Protein 1FLT (pdb70)

Foldseek 3Di:
DDDDPVRVVVVQAKWWDWDWAFPCVVVVPPPQWCKVVRTDTATEIGGDPPDVQKDKHADDKDKDWDWMWTHGVVDDIDIDIDMDMHGDTIDIDGD/DPDDDPVRVPVVAAWWWDWDWAFVCVVVVPPVQWCKVVRTDTATAIGGDPPDVQKDKHADDKDKDWDWIWTDHPPDHIDTDIDMDMHGDGIDIGGDDD/DAFFPDDADPDAAEAEDDAQAKGFPFRAGDDPPWDKWKAFPPGGTDDAPPPQWDQDNHGGIMGGRDHPVPAHKMKMWTADPNRIDIHIYGYDYDD/DDFFPDDADPDAAEFEDDAQAKGFPFRATDDPPWDKWKAFPDDDTDDDDCPQWDQDNHGGIMGGRDHPSPQAKMKMWTADPNDIDIHIYGYDYD

Structure (mmCIF, N/CA/C/O backbone):
data_1FLT
#
_entry.id   1FLT
#
_cell.length_a   81.440
_cell.length_b   71.130
_cell.length_c   77.860
_cell.angle_alpha   90.00
_cell.angle_beta   105.28
_cell.angle_gamma   90.00
#
_symmetry.space_group_name_H-M   'C 1 2 1'
#
loop_
_entity.id
_entity.type
_entity.pdbx_description
1 polymer 'VASCULAR ENDOTHELIAL GROWTH FACTOR'
2 polymer 'FMS-LIKE TYROSINE KINASE 1'
3 water water
#
loop_
_atom_site.group_PDB
_atom_site.id
_atom_site.type_symbol
_atom_site.label_atom_id
_atom_site.label_alt_id
_atom_site.label_comp_id
_atom_site.label_asym_id
_atom_site.label_entity_id
_atom_site.label_seq_id
_atom_site.pdbx_PDB_ins_code
_atom_site.Cartn_x
_atom_site.Cartn_y
_atom_site.Cartn_z
_atom_site.occupancy
_atom_site.B_iso_or_equiv
_atom_site.auth_seq_id
_atom_site.auth_comp_id
_atom_site.auth_asym_id
_atom_site.auth_atom_id
_atom_site.pdbx_PDB_model_num
ATOM 1 N N . GLU A 1 2 ? -6.461 -23.167 23.036 1.00 39.25 13 GLU V N 1
ATOM 2 C CA . GLU A 1 2 ? -7.378 -22.562 24.037 1.00 36.85 13 GLU V CA 1
ATOM 3 C C . GLU A 1 2 ? -8.138 -21.373 23.434 1.00 35.98 13 GLU V C 1
ATOM 4 O O . GLU A 1 2 ? -7.530 -20.450 22.890 1.00 37.72 13 GLU V O 1
ATOM 10 N N . VAL A 1 3 ? -9.465 -21.411 23.521 1.00 31.23 14 VAL V N 1
ATOM 11 C CA . VAL A 1 3 ? -10.301 -20.342 22.991 1.00 28.23 14 VAL V CA 1
ATOM 12 C C . VAL A 1 3 ? -10.321 -19.219 24.022 1.00 27.93 14 VAL V C 1
ATOM 13 O O . VAL A 1 3 ? -10.490 -19.499 25.203 1.00 28.07 14 VAL V O 1
ATOM 17 N N . VAL A 1 4 ? -10.162 -17.969 23.599 1.00 23.48 15 VAL V N 1
ATOM 18 C CA . VAL A 1 4 ? -10.217 -16.839 24.533 1.00 20.20 15 VAL V CA 1
ATOM 19 C C . VAL A 1 4 ? -11.686 -16.601 24.931 1.00 23.59 15 VAL V C 1
ATOM 20 O O . VAL A 1 4 ? -12.577 -16.434 24.062 1.00 21.68 15 VAL V O 1
ATOM 24 N N . LYS A 1 5 ? -11.957 -16.584 26.237 1.00 21.21 16 LYS V N 1
ATOM 25 C CA . LYS A 1 5 ? -13.324 -16.406 26.721 1.00 21.98 16 LYS V CA 1
ATOM 26 C C . LYS A 1 5 ? -13.866 -14.996 26.453 1.00 20.97 16 LYS V C 1
ATOM 27 O O . LYS A 1 5 ? -13.110 -14.023 26.447 1.00 18.49 16 LYS V O 1
ATOM 33 N N . PHE A 1 6 ? -15.171 -14.877 26.263 1.00 16.83 17 PHE V N 1
ATOM 34 C CA . PHE A 1 6 ? -15.766 -13.588 25.966 1.00 19.34 17 PHE V CA 1
ATOM 35 C C . PHE A 1 6 ? -15.335 -12.427 26.853 1.00 19.03 17 PHE V C 1
ATOM 36 O O . PHE A 1 6 ? -14.935 -11.378 26.363 1.00 17.02 17 PHE V O 1
ATOM 44 N N . MET A 1 7 ? -15.427 -12.612 28.170 1.00 20.51 18 MET V N 1
ATOM 45 C CA . MET A 1 7 ? -15.070 -11.553 29.100 1.00 19.57 18 MET V CA 1
ATOM 46 C C . MET A 1 7 ? -13.641 -11.068 28.942 1.00 17.54 18 MET V C 1
ATOM 47 O O . MET A 1 7 ? -13.403 -9.861 29.069 1.00 18.06 18 MET V O 1
ATOM 52 N N . ASP A 1 8 ? -12.704 -11.982 28.649 1.00 19.73 19 ASP V N 1
ATOM 53 C CA . ASP A 1 8 ? -11.282 -11.630 28.425 1.00 19.98 19 ASP V CA 1
ATOM 54 C C . ASP A 1 8 ? -11.071 -10.851 27.130 1.00 17.84 19 ASP V C 1
ATOM 55 O O . ASP A 1 8 ? -10.353 -9.849 27.111 1.00 18.61 19 ASP V O 1
ATOM 60 N N . VAL A 1 9 ? -11.721 -11.280 26.050 1.00 15.39 20 VAL V N 1
ATOM 61 C CA . VAL A 1 9 ? -11.636 -10.556 24.773 1.00 15.59 20 VAL V CA 1
ATOM 62 C C . VAL A 1 9 ? -12.212 -9.145 25.006 1.00 15.95 20 VAL V C 1
ATOM 63 O O . VAL A 1 9 ? -11.611 -8.146 24.617 1.00 15.11 20 VAL V O 1
ATOM 67 N N . TYR A 1 10 ? -13.394 -9.041 25.625 1.00 15.82 21 TYR V N 1
ATOM 68 C CA . TYR A 1 10 ? -14.001 -7.736 25.894 1.00 16.35 21 TYR V CA 1
ATOM 69 C C . TYR A 1 10 ? -13.108 -6.803 26.755 1.00 17.15 21 TYR V C 1
ATOM 70 O O . TYR A 1 10 ? -12.889 -5.627 26.412 1.00 17.55 21 TYR V O 1
ATOM 79 N N . GLN A 1 11 ? -12.586 -7.302 27.866 1.00 21.25 22 GLN V N 1
ATOM 80 C CA . GLN A 1 11 ? -11.732 -6.466 28.717 1.00 21.83 22 GLN V CA 1
ATOM 81 C C . GLN A 1 11 ? -10.407 -6.046 28.031 1.00 21.26 22 GLN V C 1
ATOM 82 O O . GLN A 1 11 ? -10.036 -4.861 28.062 1.00 21.66 22 GLN V O 1
ATOM 88 N N . ARG A 1 12 ? -9.733 -6.973 27.352 1.00 19.65 23 ARG V N 1
ATOM 89 C CA . ARG A 1 12 ? -8.476 -6.630 26.665 1.00 18.18 23 ARG V CA 1
ATOM 90 C C . ARG A 1 12 ? -8.641 -5.698 25.435 1.00 18.60 23 ARG V C 1
ATOM 91 O O . ARG A 1 12 ? -7.705 -4.988 25.071 1.00 17.54 23 ARG V O 1
ATOM 99 N N . SER A 1 13 ? -9.820 -5.651 24.807 1.00 17.48 24 SER V N 1
ATOM 100 C CA . SER A 1 13 ? -9.963 -4.807 23.638 1.00 16.14 24 SER V CA 1
ATOM 101 C C . SER A 1 13 ? -10.540 -3.418 23.889 1.00 17.00 24 SER V C 1
ATOM 102 O O . SER A 1 13 ? -10.344 -2.511 23.059 1.00 15.84 24 SER V O 1
ATOM 105 N N . TYR A 1 14 ? -11.234 -3.237 25.021 1.00 16.27 25 TYR V N 1
ATOM 106 C CA . TYR A 1 14 ? -11.864 -1.957 25.345 1.00 15.57 25 TYR V CA 1
ATOM 107 C C . TYR A 1 14 ? -10.867 -0.802 25.420 1.00 17.47 25 TYR V C 1
ATOM 108 O O . TYR A 1 14 ? -9.798 -0.941 26.008 1.00 18.54 25 TYR V O 1
ATOM 117 N N . CYS A 1 15 ? -11.242 0.322 24.812 1.00 18.76 26 CYS V N 1
ATOM 118 C CA . CYS A 1 15 ? -10.508 1.609 24.781 1.00 19.28 26 CYS V CA 1
ATOM 119 C C . CYS A 1 15 ? -9.537 1.797 25.947 1.00 20.07 26 CYS V C 1
ATOM 120 O O . CYS A 1 15 ? -9.959 1.769 27.105 1.00 21.15 26 CYS V O 1
ATOM 123 N N . HIS A 1 16 ? -8.241 1.973 25.660 1.00 15.69 27 HIS V N 1
ATOM 124 C CA . HIS A 1 16 ? -7.216 2.142 26.701 1.00 18.39 27 HIS V CA 1
ATOM 125 C C . HIS A 1 16 ? -5.861 2.522 26.102 1.00 18.67 27 HIS V C 1
ATOM 126 O O . HIS A 1 16 ? -5.661 2.389 24.901 1.00 18.98 27 HIS V O 1
ATOM 133 N N . PRO A 1 17 ? -4.942 3.059 26.926 1.00 18.40 28 PRO V N 1
ATOM 134 C CA . PRO A 1 17 ? -3.625 3.411 26.382 1.00 21.42 28 PRO V CA 1
ATOM 135 C C . PRO A 1 17 ? -2.799 2.155 26.048 1.00 17.80 28 PRO V C 1
ATOM 136 O O . PRO A 1 17 ? -2.574 1.300 26.913 1.00 17.60 28 PRO V O 1
ATOM 140 N N . ILE A 1 18 ? -2.378 2.034 24.785 1.00 17.13 29 ILE V N 1
ATOM 141 C CA . ILE A 1 18 ? -1.567 0.882 24.372 1.00 17.66 29 ILE V CA 1
ATOM 142 C C . ILE A 1 18 ? -0.317 1.328 23.573 1.00 16.33 29 ILE V C 1
ATOM 143 O O . ILE A 1 18 ? -0.346 2.357 22.898 1.00 17.06 29 ILE V O 1
ATOM 148 N N . GLU A 1 19 ? 0.765 0.541 23.657 1.00 16.71 30 GLU V N 1
ATOM 149 C CA . GLU A 1 19 ? 2.002 0.844 22.927 1.00 18.33 30 GLU V CA 1
ATOM 150 C C . GLU A 1 19 ? 1.709 0.774 21.441 1.00 17.12 30 GLU V C 1
ATOM 151 O O . GLU A 1 19 ? 1.211 -0.242 20.934 1.00 18.34 30 GLU V O 1
ATOM 157 N N . THR A 1 20 ? 1.978 1.885 20.758 1.00 16.42 31 THR V N 1
ATOM 158 C CA . THR A 1 20 ? 1.722 2.062 19.332 1.00 16.04 31 THR V CA 1
ATOM 159 C C . THR A 1 20 ? 2.998 2.530 18.652 1.00 18.40 31 THR V C 1
ATOM 160 O O . THR A 1 20 ? 3.704 3.348 19.194 1.00 20.25 31 THR V O 1
ATOM 164 N N . LEU A 1 21 ? 3.320 1.983 17.493 1.00 21.87 32 LEU V N 1
ATOM 165 C CA . LEU A 1 21 ? 4.534 2.359 16.772 1.00 21.64 32 LEU V CA 1
ATOM 166 C C . LEU A 1 21 ? 4.131 3.464 15.802 1.00 26.90 32 LEU V C 1
ATOM 167 O O . LEU A 1 21 ? 3.442 3.235 14.795 1.00 29.41 32 LEU V O 1
ATOM 172 N N . VAL A 1 22 ? 4.532 4.692 16.146 1.00 29.03 33 VAL V N 1
ATOM 173 C CA . VAL A 1 22 ? 4.187 5.917 15.413 1.00 26.45 33 VAL V CA 1
ATOM 174 C C . VAL A 1 22 ? 5.319 6.400 14.494 1.00 24.55 33 VAL V C 1
ATOM 175 O O . VAL A 1 22 ? 6.459 6.515 14.940 1.00 23.03 33 VAL V O 1
ATOM 179 N N . ASP A 1 23 ? 5.000 6.686 13.229 1.00 27.04 34 ASP V N 1
ATOM 180 C CA . ASP A 1 23 ? 6.020 7.141 12.272 1.00 28.71 34 ASP V CA 1
ATOM 181 C C . ASP A 1 23 ? 6.416 8.569 12.557 1.00 25.48 34 ASP V C 1
ATOM 182 O O . ASP A 1 23 ? 5.542 9.435 12.736 1.00 24.33 34 ASP V O 1
ATOM 187 N N . ILE A 1 24 ? 7.719 8.822 12.572 1.00 23.60 35 ILE V N 1
ATOM 188 C CA . ILE A 1 24 ? 8.190 10.155 12.891 1.00 25.58 35 ILE V CA 1
ATOM 189 C C . ILE A 1 24 ? 7.704 11.199 11.919 1.00 31.22 35 ILE V C 1
ATOM 190 O O . ILE A 1 24 ? 7.428 12.318 12.338 1.00 33.35 35 ILE V O 1
ATOM 195 N N . PHE A 1 25 ? 7.555 10.851 10.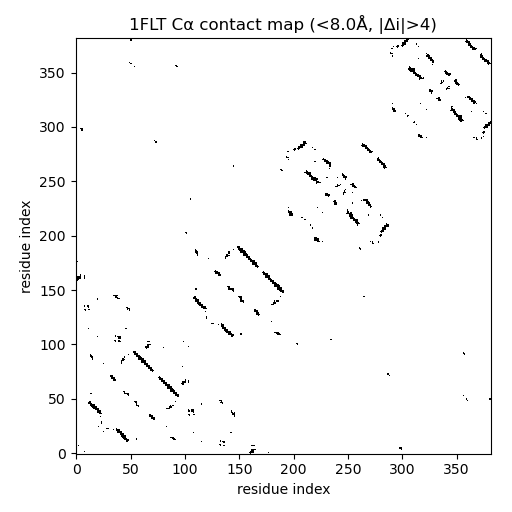642 1.00 33.36 36 PHE V N 1
ATOM 196 C CA . PHE A 1 25 ? 7.065 11.828 9.681 1.00 38.26 36 PHE V CA 1
ATOM 197 C C . PHE A 1 25 ? 5.655 12.308 10.000 1.00 39.05 36 PHE V C 1
ATOM 198 O O . PHE A 1 25 ? 5.347 13.472 9.782 1.00 42.04 36 PHE V O 1
ATOM 206 N N . GLN A 1 26 ? 4.799 11.434 10.516 1.00 37.14 37 GLN V N 1
ATOM 207 C CA . GLN A 1 26 ? 3.446 11.818 10.854 1.00 34.63 37 GLN V CA 1
ATOM 208 C C . GLN A 1 26 ? 3.437 12.827 11.988 1.00 32.71 37 GLN V C 1
ATOM 209 O O . GLN A 1 26 ? 2.592 13.716 12.058 1.00 37.25 37 GLN V O 1
ATOM 215 N N . GLU A 1 27 ? 4.397 12.725 12.878 1.00 32.32 38 GLU V N 1
ATOM 216 C CA . GLU A 1 27 ? 4.432 13.631 14.008 1.00 34.05 38 GLU V CA 1
ATOM 217 C C . GLU A 1 27 ? 5.156 14.958 13.716 1.00 38.46 38 GLU V C 1
ATOM 218 O O . GLU A 1 27 ? 4.861 15.998 14.314 1.00 38.66 38 GLU V O 1
ATOM 224 N N . TYR A 1 28 ? 6.110 14.923 12.791 1.00 36.96 39 TYR V N 1
ATOM 225 C CA . TYR A 1 28 ? 6.880 16.108 12.426 1.00 36.72 39 TYR V CA 1
ATOM 226 C C . TYR A 1 28 ? 6.832 16.198 10.906 1.00 35.52 39 TYR V C 1
ATOM 227 O O . TYR A 1 28 ? 7.813 15.942 10.227 1.00 32.49 39 TYR V O 1
ATOM 236 N N . PRO A 1 29 ? 5.661 16.557 10.357 1.00 36.79 40 PRO V N 1
ATOM 237 C CA . PRO A 1 29 ? 5.521 16.653 8.905 1.00 38.34 40 PRO V CA 1
ATOM 238 C C . PRO A 1 29 ? 6.386 17.698 8.227 1.00 39.28 40 PRO V C 1
ATOM 239 O O . PRO A 1 29 ? 6.511 17.666 7.008 1.00 41.59 40 PRO V O 1
ATOM 243 N N . ASP A 1 30 ? 7.004 18.599 8.980 1.00 39.84 41 ASP V N 1
ATOM 244 C CA . ASP A 1 30 ? 7.843 19.591 8.327 1.00 42.97 41 ASP V CA 1
ATOM 245 C C . ASP A 1 30 ? 9.323 19.262 8.386 1.00 39.40 41 ASP V C 1
ATOM 246 O O . ASP A 1 30 ? 10.134 20.052 7.912 1.00 40.22 41 ASP V O 1
ATOM 251 N N . GLU A 1 31 ? 9.699 18.130 8.976 1.00 32.89 42 GLU V N 1
ATOM 252 C CA . GLU A 1 31 ? 11.110 17.783 8.988 1.00 32.14 42 GLU V CA 1
ATOM 253 C C . GLU A 1 31 ? 11.242 16.857 7.763 1.00 30.80 42 GLU V C 1
ATOM 254 O O . GLU A 1 31 ? 11.130 15.640 7.840 1.00 30.92 42 GLU V O 1
ATOM 260 N N . ILE A 1 32 ? 11.441 17.486 6.611 1.00 31.26 43 ILE V N 1
ATOM 261 C CA . ILE A 1 32 ? 11.564 16.820 5.310 1.00 32.91 43 ILE V CA 1
ATOM 262 C C . ILE A 1 32 ? 12.981 16.844 4.740 1.00 32.87 43 ILE V C 1
ATOM 263 O O . ILE A 1 32 ? 13.195 16.330 3.649 1.00 33.89 43 ILE V O 1
ATOM 268 N N . GLU A 1 33 ? 13.941 17.433 5.452 1.00 31.09 44 GLU V N 1
ATOM 269 C CA . GLU A 1 33 ? 15.308 17.526 4.946 1.00 31.11 44 GLU V CA 1
ATOM 270 C C . GLU A 1 33 ? 16.205 16.361 5.331 1.00 32.38 44 GLU V C 1
ATOM 271 O O . GLU A 1 33 ? 17.306 16.240 4.803 1.00 32.31 44 GLU V O 1
ATOM 277 N N . TYR A 1 34 ? 15.750 15.520 6.265 1.00 28.78 45 TYR V N 1
ATOM 278 C CA . TYR A 1 34 ? 16.545 14.394 6.735 1.00 28.10 45 TYR V CA 1
ATOM 279 C C . TYR A 1 34 ? 15.751 13.106 6.709 1.00 27.54 45 TYR V C 1
ATOM 280 O O . TYR A 1 34 ? 14.523 13.124 6.658 1.00 26.89 45 TYR V O 1
ATOM 289 N N . ILE A 1 35 ? 16.483 12.010 6.782 1.00 28.26 46 ILE V N 1
ATOM 290 C CA . ILE A 1 35 ? 15.915 10.677 6.852 1.00 31.50 46 ILE V CA 1
ATOM 291 C C . ILE A 1 35 ? 16.168 10.322 8.324 1.00 30.03 46 ILE V C 1
ATOM 292 O O . ILE A 1 35 ? 17.285 10.537 8.814 1.00 27.67 46 ILE V O 1
ATOM 297 N N . PHE A 1 36 ? 15.145 9.829 9.024 1.00 26.65 47 PHE V N 1
ATOM 298 C CA . PHE A 1 36 ? 15.319 9.458 10.428 1.00 24.15 47 PHE V CA 1
ATOM 299 C C . PHE A 1 36 ? 15.487 7.973 10.647 1.00 24.08 47 PHE V C 1
ATOM 300 O O . PHE A 1 36 ? 14.846 7.159 9.972 1.00 24.75 47 PHE V O 1
ATOM 308 N N . LYS A 1 37 ? 16.352 7.616 11.598 1.00 20.31 48 LYS V N 1
ATOM 309 C CA . LYS A 1 37 ? 16.610 6.243 11.968 1.00 19.08 48 LYS V CA 1
ATOM 310 C C . LYS A 1 37 ? 16.623 6.121 13.486 1.00 23.12 48 LYS V C 1
ATOM 311 O O . LYS A 1 37 ? 17.449 6.746 14.150 1.00 22.10 48 LYS V O 1
ATOM 317 N N . PRO A 1 38 ? 15.663 5.378 14.094 1.00 21.57 49 PRO V N 1
ATOM 318 C CA . PRO A 1 38 ? 14.564 4.679 13.407 1.00 21.36 49 PRO V CA 1
ATOM 319 C C . PRO A 1 38 ? 13.567 5.686 12.846 1.00 18.95 49 PRO V C 1
ATOM 320 O O . PRO A 1 38 ? 13.602 6.885 13.168 1.00 18.93 49 PRO V O 1
ATOM 324 N N . SER A 1 39 ? 12.713 5.222 11.929 1.00 19.61 50 SER V N 1
ATOM 325 C CA . SER A 1 39 ? 11.737 6.074 11.290 1.00 20.56 50 SER V CA 1
ATOM 326 C C . SER A 1 39 ? 10.406 6.106 12.039 1.00 21.13 50 SER V C 1
ATOM 327 O O . SER A 1 39 ? 9.498 6.826 11.638 1.00 20.77 50 SER V O 1
ATOM 330 N N . CYS A 1 40 ? 10.312 5.342 13.123 1.00 22.81 51 CYS V N 1
ATOM 331 C CA . CYS A 1 40 ? 9.093 5.288 13.932 1.00 20.12 51 CYS V CA 1
ATOM 332 C C . CYS A 1 40 ? 9.521 5.073 15.393 1.00 18.06 51 CYS V C 1
ATOM 333 O O . CYS A 1 40 ? 10.648 4.648 15.643 1.00 18.18 51 CYS V O 1
ATOM 336 N N . VAL A 1 41 ? 8.648 5.359 16.362 1.00 16.97 52 VAL V N 1
ATOM 337 C CA . VAL A 1 41 ? 8.999 5.228 17.777 1.00 16.88 52 VAL V CA 1
ATOM 338 C C . VAL A 1 41 ? 7.857 4.594 18.564 1.00 17.01 52 VAL V C 1
ATOM 339 O O . VAL A 1 41 ? 6.711 4.715 18.155 1.00 18.22 52 VAL V O 1
ATOM 343 N N . PRO A 1 42 ? 8.173 3.885 19.648 1.00 18.94 53 PRO V N 1
ATOM 344 C CA . PRO A 1 42 ? 7.123 3.256 20.490 1.00 19.12 53 PRO V CA 1
ATOM 345 C C . PRO A 1 42 ? 6.494 4.276 21.479 1.00 17.23 53 PRO V C 1
ATOM 346 O O . PRO A 1 42 ? 7.194 4.794 22.343 1.00 18.14 53 PRO V O 1
ATOM 350 N N . LEU A 1 43 ? 5.201 4.556 21.362 1.00 16.75 54 LEU V N 1
ATOM 351 C CA . LEU A 1 43 ? 4.529 5.515 22.256 1.00 16.12 54 LEU V CA 1
ATOM 352 C C . LEU A 1 43 ? 3.193 4.987 22.786 1.00 15.47 54 LEU V C 1
ATOM 353 O O . LEU A 1 43 ? 2.487 4.251 22.096 1.00 16.25 54 LEU V O 1
ATOM 358 N N . MET A 1 44 ? 2.847 5.365 24.004 1.00 15.98 55 MET V N 1
ATOM 359 C CA . MET A 1 44 ? 1.558 4.984 24.574 1.00 17.19 55 MET V CA 1
ATOM 360 C C . MET A 1 44 ? 0.495 5.881 23.933 1.00 18.67 55 MET V C 1
ATOM 361 O O . MET A 1 44 ? 0.581 7.117 24.010 1.00 18.80 55 MET V O 1
ATOM 366 N N . ARG A 1 45 ? -0.494 5.286 23.268 1.00 17.20 56 ARG V N 1
ATOM 367 C CA . ARG A 1 45 ? -1.569 6.066 22.618 1.00 21.77 56 ARG V CA 1
ATOM 368 C C . ARG A 1 45 ? -2.924 5.371 22.823 1.00 22.40 56 ARG V C 1
ATOM 369 O O . ARG A 1 45 ? -2.978 4.131 22.966 1.00 23.40 56 ARG V O 1
ATOM 377 N N . CYS A 1 46 ? -4.010 6.138 22.809 1.00 18.45 57 CYS V N 1
ATOM 378 C CA . CYS A 1 46 ? -5.314 5.516 23.004 1.00 19.81 57 CYS V CA 1
ATOM 379 C C . CYS A 1 46 ? -5.571 4.567 21.862 1.00 18.50 57 CYS V C 1
ATOM 380 O O . CYS A 1 46 ? -5.216 4.857 20.730 1.00 21.04 57 CYS V O 1
ATOM 383 N N . GLY A 1 47 ? -6.184 3.425 22.171 1.00 20.11 58 GLY V N 1
ATOM 384 C CA . GLY A 1 47 ? -6.498 2.441 21.148 1.00 20.29 58 GLY V CA 1
ATOM 385 C C . GLY A 1 47 ? -7.559 1.467 21.647 1.00 20.36 58 GLY V C 1
ATOM 386 O O . GLY A 1 47 ? -7.800 1.383 22.849 1.00 19.59 58 GLY V O 1
ATOM 387 N N . GLY A 1 48 ? -8.160 0.698 20.749 1.00 21.32 59 GLY V N 1
ATOM 388 C CA . GLY A 1 48 ? -9.199 -0.221 21.197 1.00 20.02 59 GLY V CA 1
ATOM 389 C C . GLY A 1 48 ? -10.572 0.236 20.708 1.00 21.66 59 GLY V C 1
ATOM 390 O O . GLY A 1 48 ? -10.703 1.163 19.881 1.00 19.64 59 GLY V O 1
ATOM 391 N N . CYS A 1 49 ? -11.623 -0.409 21.228 1.00 19.18 60 CYS V N 1
ATOM 392 C CA . CYS A 1 49 ? -12.966 -0.115 20.754 1.00 20.85 60 CYS V CA 1
ATOM 393 C C . CYS A 1 49 ? -13.925 0.330 21.844 1.00 19.94 60 CYS V C 1
ATOM 394 O O . CYS A 1 49 ? -13.736 0.021 23.022 1.00 20.67 60 CYS V O 1
ATOM 397 N N . CYS A 1 50 ? -14.933 1.086 21.423 1.00 19.40 61 CYS V N 1
ATOM 398 C CA . CYS A 1 50 ? -15.974 1.601 22.314 1.00 21.79 61 CYS V CA 1
ATOM 399 C C . CYS A 1 50 ? -17.298 0.842 22.153 1.00 22.41 61 CYS V C 1
ATOM 400 O O . CYS A 1 50 ? -18.255 1.055 22.915 1.00 23.61 61 CYS V O 1
ATOM 403 N N . ASN A 1 51 ? -17.341 -0.044 21.165 1.00 22.74 62 ASN V N 1
ATOM 404 C CA . ASN A 1 51 ? -18.508 -0.886 20.869 1.00 26.84 62 ASN V CA 1
ATOM 405 C C . ASN A 1 51 ? -19.838 -0.118 20.737 1.00 27.79 62 ASN V C 1
ATOM 406 O O . ASN A 1 51 ? -20.882 -0.559 21.223 1.00 24.02 62 ASN V O 1
ATOM 411 N N . ASP A 1 52 ? -19.770 1.029 20.071 1.00 28.86 63 ASP V N 1
ATOM 412 C CA . ASP A 1 52 ? -20.887 1.921 19.764 1.00 30.93 63 ASP V CA 1
ATOM 413 C C . ASP A 1 52 ? -20.378 2.879 18.694 1.00 31.43 63 ASP V C 1
ATOM 414 O O . ASP A 1 52 ? -19.445 3.652 18.949 1.00 29.18 63 ASP V O 1
ATOM 419 N N . GLU A 1 53 ? -20.985 2.844 17.506 1.00 34.90 64 GLU V N 1
ATOM 420 C CA . GLU A 1 53 ? -20.541 3.698 16.403 1.00 38.97 64 GLU V CA 1
ATOM 421 C C . GLU A 1 53 ? -20.615 5.204 16.655 1.00 39.22 64 GLU V C 1
ATOM 422 O O . GLU A 1 53 ? -19.939 5.979 15.961 1.00 41.33 64 GLU V O 1
ATOM 428 N N . GLY A 1 54 ? -21.408 5.628 17.640 1.00 35.37 65 GLY V N 1
ATOM 429 C CA . GLY A 1 54 ? -21.501 7.041 17.961 1.0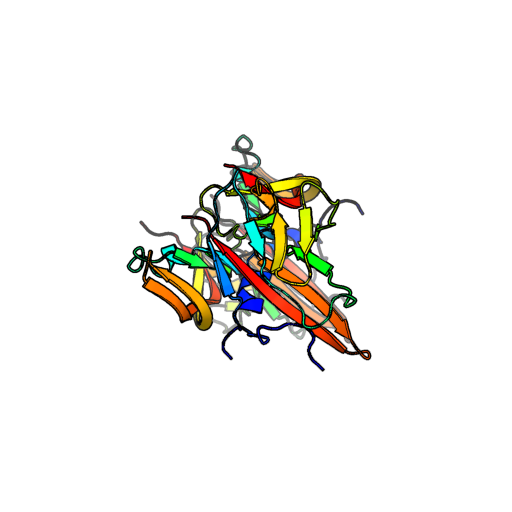0 32.97 65 GLY V CA 1
ATOM 430 C C . GLY A 1 54 ? -20.398 7.509 18.902 1.00 32.72 65 GLY V C 1
ATOM 431 O O . GLY A 1 54 ? -20.199 8.711 19.088 1.00 34.09 65 GLY V O 1
ATOM 432 N N . LEU A 1 55 ? -19.652 6.575 19.498 1.00 33.64 66 LEU V N 1
ATOM 433 C CA . LEU A 1 55 ? -18.555 6.937 20.426 1.00 31.47 66 LEU V CA 1
ATOM 434 C C . LEU A 1 55 ? -17.183 6.718 19.797 1.00 30.71 66 LEU V C 1
ATOM 435 O O . LEU A 1 55 ? -17.042 5.968 18.808 1.00 30.46 66 LEU V O 1
ATOM 440 N N . GLU A 1 56 ? -16.183 7.352 20.400 1.00 29.54 67 GLU V N 1
ATOM 441 C CA . GLU A 1 56 ? -14.809 7.214 19.932 1.00 29.72 67 GLU V CA 1
ATOM 442 C C . GLU A 1 56 ? -13.833 7.264 21.105 1.00 28.65 67 GLU V C 1
ATOM 443 O O . GLU A 1 56 ? -14.075 7.952 22.104 1.00 26.01 67 GLU V O 1
ATOM 449 N N . CYS A 1 57 ? -12.731 6.525 20.975 1.00 27.04 68 CYS V N 1
ATOM 450 C CA . CYS A 1 57 ? -11.700 6.421 22.021 1.00 25.80 68 CYS V CA 1
ATOM 451 C C . CYS A 1 57 ? -10.691 7.574 21.954 1.00 26.88 68 CYS V C 1
ATOM 452 O O . CYS A 1 57 ? -9.826 7.586 21.072 1.00 29.88 68 CYS V O 1
ATOM 455 N N . VAL A 1 58 ? -10.791 8.514 22.892 1.00 24.49 69 VAL V N 1
ATOM 456 C CA . VAL A 1 58 ? -9.927 9.698 22.929 1.00 24.97 69 VAL V CA 1
ATOM 457 C C . VAL A 1 58 ? -9.152 9.915 24.216 1.00 22.87 69 VAL V C 1
ATOM 458 O O . VAL A 1 58 ? -9.529 9.441 25.297 1.00 22.18 69 VAL V O 1
ATOM 462 N N . PRO A 1 59 ? -8.023 10.651 24.135 1.00 22.85 70 PRO V N 1
ATOM 463 C CA . PRO A 1 59 ? -7.214 10.926 25.333 1.00 23.87 70 PRO V CA 1
ATOM 464 C C . PRO A 1 59 ? -7.828 11.994 26.262 1.00 26.02 70 PRO V C 1
ATOM 465 O O . PRO A 1 59 ? -8.453 12.951 25.781 1.00 27.01 70 PRO V O 1
ATOM 469 N N . THR A 1 60 ? -7.636 11.832 27.566 1.00 25.47 71 THR V N 1
ATOM 470 C CA . THR A 1 60 ? -8.113 12.786 28.559 1.00 27.81 71 THR V 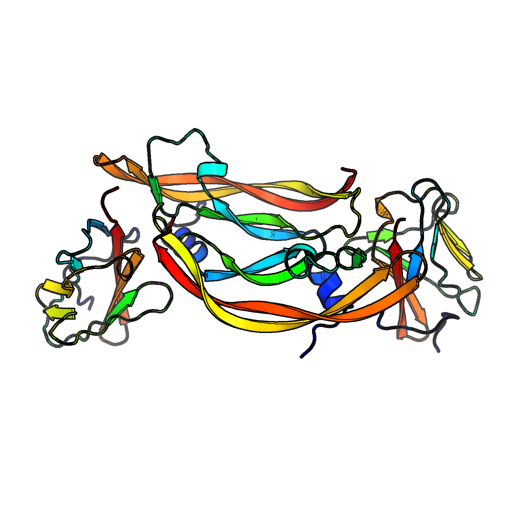CA 1
ATOM 471 C C . THR A 1 60 ? -6.962 13.342 29.419 1.00 28.47 71 THR V C 1
ATOM 472 O O . THR A 1 60 ? -7.143 14.242 30.238 1.00 32.15 71 THR V O 1
ATOM 476 N N . GLU A 1 61 ? -5.771 12.797 29.253 1.00 27.26 72 GLU V N 1
ATOM 477 C CA . GLU A 1 61 ? -4.575 13.252 29.943 1.00 28.56 72 GLU V CA 1
ATOM 478 C C . GLU A 1 61 ? -3.383 12.933 29.015 1.00 30.76 72 GLU V C 1
ATOM 479 O O . GLU A 1 61 ? -3.320 11.834 28.453 1.00 26.98 72 GLU V O 1
ATOM 485 N N . GLU A 1 62 ? -2.477 13.896 28.835 1.00 29.52 73 GLU V N 1
ATOM 486 C CA . GLU A 1 62 ? -1.305 13.717 27.969 1.00 27.80 73 GLU V CA 1
ATOM 487 C C . GLU A 1 62 ? 0.037 14.066 28.646 1.00 28.67 73 GLU V C 1
ATOM 488 O O . GLU A 1 62 ? 0.086 14.653 29.740 1.00 28.45 73 GLU V O 1
ATOM 494 N N . SER A 1 63 ? 1.143 13.670 28.018 1.00 24.56 74 SER V N 1
ATOM 495 C CA . SER A 1 63 ? 2.467 13.952 28.531 1.00 27.91 74 SER V CA 1
ATOM 496 C C . SER A 1 63 ? 3.507 13.821 27.388 1.00 27.84 74 SER V C 1
ATOM 497 O O . SER A 1 63 ? 3.127 13.523 26.248 1.00 27.88 74 SER V O 1
ATOM 500 N N . ASN A 1 64 ? 4.787 14.043 27.693 1.00 25.22 75 ASN V N 1
ATOM 501 C CA . ASN A 1 64 ? 5.834 13.975 26.673 1.00 22.57 75 ASN V CA 1
ATOM 502 C C . ASN A 1 64 ? 6.949 13.043 27.050 1.00 21.68 75 ASN V C 1
ATOM 503 O O . ASN A 1 64 ? 7.171 12.743 28.240 1.00 23.70 75 ASN V O 1
ATOM 508 N N . ILE A 1 65 ? 7.676 12.575 26.027 1.00 19.19 76 ILE V N 1
ATOM 509 C CA . ILE A 1 65 ? 8.815 11.687 26.221 1.00 16.71 76 ILE V CA 1
ATOM 510 C C . ILE A 1 65 ? 9.881 12.072 25.177 1.00 17.89 76 ILE V C 1
ATOM 511 O O . ILE A 1 65 ? 9.553 12.370 24.033 1.00 19.29 76 ILE V O 1
ATOM 516 N N . THR A 1 66 ? 11.143 12.071 25.586 1.00 20.92 77 THR V N 1
ATOM 517 C CA . THR A 1 66 ? 12.220 12.470 24.666 1.00 20.91 77 THR V CA 1
ATOM 518 C C . THR A 1 66 ? 13.060 11.278 24.314 1.00 21.17 77 THR V C 1
ATOM 519 O O . THR A 1 66 ? 13.483 10.490 25.192 1.00 19.45 77 THR V O 1
ATOM 523 N N . MET A 1 67 ? 13.331 11.149 23.012 1.00 21.06 78 MET V N 1
ATOM 524 C CA . MET A 1 67 ? 14.080 10.015 22.523 1.00 20.85 78 MET V CA 1
ATOM 525 C C . MET A 1 67 ? 15.228 10.387 21.601 1.00 19.66 78 MET V C 1
ATOM 526 O O . MET A 1 67 ? 15.109 11.362 20.876 1.00 22.11 78 MET V O 1
ATOM 531 N N . GLN A 1 68 ? 16.298 9.611 21.648 1.00 18.85 79 GLN V N 1
ATOM 532 C CA . GLN A 1 68 ? 17.467 9.825 20.782 1.00 20.85 79 GLN V CA 1
ATOM 533 C C . GLN A 1 68 ? 17.202 9.223 19.389 1.00 21.48 79 GLN V C 1
ATOM 534 O O . GLN A 1 68 ? 17.025 7.987 19.254 1.00 23.73 79 GLN V O 1
ATOM 540 N N . ILE A 1 69 ? 17.196 10.071 18.379 1.00 19.06 80 ILE V N 1
ATOM 541 C CA . ILE A 1 69 ? 16.956 9.637 17.004 1.00 23.90 80 ILE V CA 1
ATOM 542 C C . ILE A 1 69 ? 18.146 10.068 16.152 1.00 24.16 80 ILE V C 1
ATOM 543 O O . ILE A 1 69 ? 18.771 11.081 16.438 1.00 24.64 80 ILE V O 1
ATOM 548 N N . MET A 1 70 ? 18.453 9.306 15.115 1.00 23.63 81 MET V N 1
ATOM 549 C CA . MET A 1 70 ? 19.535 9.680 14.205 1.00 25.49 81 MET V CA 1
ATOM 550 C C . MET A 1 70 ? 18.916 10.318 12.939 1.00 26.34 81 MET V C 1
ATOM 551 O O . MET A 1 70 ? 17.934 9.823 12.357 1.00 25.53 81 MET V O 1
ATOM 556 N N . ARG A 1 71 ? 19.452 11.474 12.554 1.00 22.68 82 ARG V N 1
ATOM 557 C CA . ARG A 1 71 ? 18.998 12.210 11.389 1.00 26.03 82 ARG V CA 1
ATOM 558 C C . ARG A 1 71 ? 20.135 12.145 10.376 1.00 29.02 82 ARG V C 1
ATOM 559 O O . ARG A 1 71 ? 21.323 12.325 10.724 1.00 26.53 82 ARG V O 1
ATOM 567 N N . ILE A 1 72 ? 19.775 11.834 9.133 1.00 28.50 83 ILE V N 1
ATOM 568 C CA . ILE A 1 72 ? 20.769 11.731 8.080 1.00 33.90 83 ILE V CA 1
ATOM 569 C C . ILE A 1 72 ? 20.350 12.639 6.944 1.00 36.63 83 ILE V C 1
ATOM 570 O O . ILE A 1 72 ? 19.254 12.482 6.389 1.00 33.08 83 ILE V O 1
ATOM 575 N N . LYS A 1 73 ? 21.201 13.621 6.630 1.00 42.34 84 LYS V N 1
ATOM 576 C CA . LYS A 1 73 ? 20.878 14.545 5.555 1.00 48.29 84 LYS V CA 1
ATOM 577 C C . LYS A 1 73 ? 21.499 13.932 4.335 1.00 55.07 84 LYS V C 1
ATOM 578 O O . LYS A 1 73 ? 22.700 13.628 4.320 1.00 53.34 84 LYS V O 1
ATOM 584 N N . PRO A 1 74 ? 20.659 13.680 3.327 1.00 61.70 85 PRO V N 1
ATOM 585 C CA . PRO A 1 74 ? 21.011 13.091 2.041 1.00 63.34 85 PRO V CA 1
ATOM 586 C C . PRO A 1 74 ? 22.420 13.489 1.610 1.00 64.98 85 PRO V C 1
ATOM 587 O O . PRO A 1 74 ? 22.660 14.627 1.186 1.00 65.56 85 PRO V O 1
ATOM 591 N N . HIS A 1 75 ? 23.344 12.539 1.741 1.00 65.55 86 HIS V N 1
ATOM 592 C CA . HIS A 1 75 ? 24.756 12.677 1.370 1.00 67.37 86 HIS V CA 1
ATOM 593 C C . HIS A 1 75 ? 25.637 13.574 2.255 1.00 66.73 86 HIS V C 1
ATOM 594 O O . HIS A 1 75 ? 26.832 13.715 1.964 1.00 65.90 86 HIS V O 1
ATOM 601 N N . GLN A 1 76 ? 25.091 14.168 3.317 1.00 67.29 87 GLN V N 1
ATOM 602 C CA . GLN A 1 76 ? 25.897 15.045 4.178 1.00 64.97 87 GLN V CA 1
ATOM 603 C C . GLN A 1 76 ? 25.999 14.702 5.673 1.00 61.54 87 GLN V C 1
ATOM 604 O O . GLN A 1 76 ? 25.845 15.595 6.524 1.00 63.28 87 GLN V O 1
ATOM 610 N N . GLY A 1 77 ? 26.253 13.440 6.010 1.00 55.55 88 GLY V N 1
ATOM 611 C CA . GLY A 1 77 ? 26.427 13.073 7.409 1.00 50.17 88 GLY V CA 1
ATOM 612 C C . GLY A 1 77 ? 25.207 12.703 8.251 1.00 43.42 88 GLY V C 1
ATOM 613 O O . GLY A 1 77 ? 24.060 13.005 7.896 1.00 40.90 88 GLY V O 1
ATOM 614 N N . GLN A 1 78 ? 25.496 12.063 9.384 1.00 41.25 89 GLN V N 1
ATOM 615 C CA . GLN A 1 78 ? 24.519 11.585 10.360 1.00 40.25 89 GLN V CA 1
ATOM 616 C C . GLN A 1 78 ? 24.829 12.123 11.755 1.00 38.52 89 GLN V C 1
ATOM 617 O O . GLN A 1 78 ? 25.991 12.119 12.180 1.00 36.80 89 GLN V O 1
ATOM 623 N N . HIS A 1 79 ? 23.786 12.554 12.474 1.00 30.16 90 HIS V N 1
ATOM 624 C CA . HIS A 1 79 ? 23.948 13.080 13.822 1.00 26.80 90 HIS V CA 1
ATOM 625 C C . HIS A 1 79 ? 22.842 12.622 14.748 1.00 23.14 90 HIS V C 1
ATOM 626 O O . HIS A 1 79 ? 21.700 12.523 14.304 1.00 22.13 90 HIS V O 1
ATOM 633 N N . ILE A 1 80 ? 23.169 12.362 16.010 1.00 21.74 91 ILE V N 1
ATOM 634 C CA . ILE A 1 80 ? 22.144 12.008 17.005 1.00 20.39 91 ILE V CA 1
ATOM 635 C C . ILE A 1 80 ? 21.377 13.272 17.382 1.00 22.91 91 ILE V C 1
ATOM 636 O O . ILE A 1 80 ? 21.933 14.356 17.454 1.00 22.73 91 ILE V O 1
ATOM 641 N N . GLY A 1 81 ? 20.084 13.152 17.617 1.00 23.71 92 GLY V N 1
ATOM 642 C CA . GLY A 1 81 ? 19.284 14.289 18.014 1.00 25.28 92 GLY V CA 1
ATOM 643 C C . GLY A 1 81 ? 18.335 13.798 19.111 1.00 30.60 92 GLY V C 1
ATOM 644 O O . GLY A 1 81 ? 18.052 12.586 19.188 1.00 28.06 92 GLY V O 1
ATOM 645 N N . GLU A 1 82 ? 17.890 14.705 19.975 1.00 26.91 93 GLU V N 1
ATOM 646 C CA . GLU A 1 82 ? 16.996 14.286 21.058 1.00 30.60 93 GLU V CA 1
ATOM 647 C C . GLU A 1 82 ? 15.665 14.963 20.784 1.00 29.58 93 GLU V C 1
ATOM 648 O O . GLU A 1 82 ? 15.535 16.173 20.998 1.00 32.17 93 GLU V O 1
ATOM 654 N N . MET A 1 83 ? 14.693 14.178 20.294 1.00 27.52 94 MET V N 1
ATOM 655 C CA . MET A 1 83 ? 13.354 14.624 19.905 1.00 24.89 94 MET V CA 1
ATOM 656 C C . MET A 1 83 ? 12.240 14.240 20.913 1.00 26.54 94 MET V C 1
ATOM 657 O O . MET A 1 83 ? 12.235 13.156 21.521 1.00 25.12 94 MET V O 1
ATOM 662 N N . SER A 1 84 ? 11.302 15.154 21.049 1.00 24.42 95 SER V N 1
ATOM 663 C CA . SER A 1 84 ? 10.206 14.985 21.980 1.00 25.66 95 SER V CA 1
ATOM 664 C C . SER A 1 84 ? 8.949 14.463 21.290 1.00 23.92 95 SER V C 1
ATOM 665 O O . SER A 1 84 ? 8.641 14.827 20.147 1.00 25.40 95 SER V O 1
ATOM 668 N N . PHE A 1 85 ? 8.226 13.561 21.961 1.00 22.47 96 PHE V N 1
ATOM 669 C CA . PHE A 1 85 ? 6.996 13.010 21.396 1.00 21.67 96 PHE V CA 1
ATOM 670 C C . PHE A 1 85 ? 5.851 12.993 22.434 1.00 22.75 96 PHE V C 1
ATOM 671 O O . PHE A 1 85 ? 6.077 12.918 23.654 1.00 21.39 96 PHE V O 1
ATOM 679 N N . LEU A 1 86 ? 4.643 13.073 21.917 1.00 20.56 97 LEU V N 1
ATOM 680 C CA . LEU A 1 86 ? 3.443 13.046 22.741 1.00 24.42 97 LEU V CA 1
ATOM 681 C C . LEU A 1 86 ? 2.892 11.636 23.057 1.00 21.90 97 LEU V C 1
ATOM 682 O O . LEU A 1 86 ? 2.805 10.788 22.168 1.00 22.02 97 LEU V O 1
ATOM 687 N N . GLN A 1 87 ? 2.512 11.407 24.318 1.00 20.00 98 GLN V N 1
ATOM 688 C CA . GLN A 1 87 ? 1.901 10.132 24.744 1.00 17.91 98 GLN V CA 1
ATOM 689 C C . GLN A 1 87 ? 0.514 10.408 25.375 1.00 21.86 98 GLN V C 1
ATOM 690 O O . GLN A 1 87 ? 0.213 11.546 25.798 1.00 22.17 98 GLN V O 1
ATOM 696 N N . HIS A 1 88 ? -0.336 9.381 25.427 1.00 19.16 99 HIS V N 1
ATOM 697 C CA . HIS A 1 88 ? -1.666 9.504 26.021 1.00 18.12 99 HIS V CA 1
ATOM 698 C C . HIS A 1 88 ? -1.660 8.722 27.330 1.00 20.77 99 HIS V C 1
ATOM 699 O O . HIS A 1 88 ? -1.384 7.526 27.352 1.00 22.28 99 HIS V O 1
ATOM 706 N N . ASN A 1 89 ? -1.949 9.393 28.437 1.00 20.31 100 ASN V N 1
ATOM 707 C CA . ASN A 1 89 ? -1.913 8.752 29.752 1.00 21.30 100 ASN V CA 1
ATOM 708 C C . ASN A 1 89 ? -3.242 8.130 30.163 1.00 22.42 100 ASN V C 1
ATOM 709 O O . ASN A 1 89 ? -3.235 7.131 30.871 1.00 22.11 100 ASN V O 1
ATOM 714 N N . LYS A 1 90 ? -4.355 8.744 29.750 1.00 23.60 101 LYS V N 1
ATOM 715 C CA . LYS A 1 90 ? -5.699 8.240 30.060 1.00 23.04 101 LYS V CA 1
ATOM 716 C C . LYS A 1 90 ? -6.584 8.396 28.829 1.00 23.90 101 LYS V C 1
ATOM 717 O O . LYS A 1 90 ? -6.424 9.347 28.050 1.00 22.19 101 LYS V O 1
ATOM 723 N N . CYS A 1 91 ? -7.523 7.460 28.665 1.00 19.72 102 CYS V N 1
ATOM 724 C CA . CYS A 1 91 ? -8.435 7.419 27.534 1.00 20.21 102 CYS V CA 1
ATOM 725 C C . CYS A 1 91 ? -9.878 7.175 28.001 1.00 20.99 102 CYS V C 1
ATOM 726 O O . CYS A 1 91 ? -10.097 6.523 29.015 1.00 23.04 102 CYS V O 1
ATOM 729 N N . GLU A 1 92 ? -10.845 7.666 27.238 1.00 22.70 103 GLU V N 1
ATOM 730 C CA . GLU A 1 92 ? -12.252 7.490 27.552 1.00 25.14 103 GLU V CA 1
ATOM 731 C C . GLU A 1 92 ? -13.021 7.390 26.262 1.00 25.78 103 GLU V C 1
ATOM 732 O O . GLU A 1 92 ? -12.565 7.874 25.227 1.00 23.24 103 GLU V O 1
ATOM 738 N N . CYS A 1 93 ? -14.207 6.787 26.331 1.00 26.48 104 CYS V N 1
ATOM 739 C CA . CYS A 1 93 ? -15.087 6.709 25.163 1.00 28.23 104 CYS V CA 1
ATOM 740 C C . CYS A 1 93 ? -16.052 7.903 25.239 1.00 28.32 104 CYS V C 1
ATOM 741 O O . CYS A 1 93 ? -16.711 8.079 26.256 1.00 28.96 104 CYS V O 1
ATOM 744 N N . ARG A 1 94 ? -16.108 8.717 24.195 1.00 29.34 105 ARG V N 1
ATOM 745 C CA . ARG A 1 94 ? -17.008 9.858 24.203 1.00 33.00 105 ARG V CA 1
ATOM 746 C C . ARG A 1 94 ? -17.613 10.028 22.818 1.00 35.92 105 ARG V C 1
ATOM 747 O O . ARG A 1 94 ? -17.108 9.481 21.819 1.00 37.93 105 ARG V O 1
ATOM 755 N N . PRO A 1 95 ? -18.705 10.817 22.744 1.00 36.22 106 PRO V N 1
ATOM 756 C CA . PRO A 1 95 ? -19.454 11.105 21.525 1.00 33.33 106 PRO V CA 1
ATOM 757 C C . PRO A 1 95 ? -18.676 11.671 20.365 1.00 33.31 106 PRO V C 1
ATOM 758 O O . PRO A 1 95 ? -17.949 12.641 20.523 1.00 37.82 106 PRO V O 1
ATOM 762 N N . LYS A 1 96 ? -18.866 11.078 19.193 1.00 34.65 107 LYS V N 1
ATOM 763 C CA . LYS A 1 96 ? -18.197 11.497 17.976 1.00 35.10 107 LYS V CA 1
ATOM 764 C C . LYS A 1 96 ? -18.751 12.862 17.605 1.00 35.76 107 LYS V C 1
ATOM 765 O O . LYS A 1 96 ? -19.660 13.339 18.289 1.00 40.48 107 LYS V O 1
ATOM 771 N N . HIS B 1 1 ? 19.201 10.579 34.329 1.00 47.08 12 HIS W N 1
ATOM 772 C CA . HIS B 1 1 ? 18.829 10.431 32.897 1.00 44.68 12 HIS W CA 1
ATOM 773 C C . HIS B 1 1 ? 17.455 11.022 32.625 1.00 40.06 12 HIS W C 1
ATOM 774 O O . HIS B 1 1 ? 16.577 11.024 33.497 1.00 41.02 12 HIS W O 1
ATOM 781 N N . GLU B 1 2 ? 17.280 11.559 31.421 1.00 31.73 13 GLU W N 1
ATOM 782 C CA . GLU B 1 2 ? 16.032 12.179 31.036 1.00 25.72 13 GLU W CA 1
ATOM 783 C C . GLU B 1 2 ? 15.627 11.857 29.605 1.00 22.91 13 GLU W C 1
ATOM 784 O O . GLU B 1 2 ? 14.661 12.422 29.131 1.00 20.68 13 GLU W O 1
ATOM 790 N N . VAL B 1 3 ? 16.365 10.978 28.927 1.00 23.36 14 VAL W N 1
ATOM 791 C CA . VAL B 1 3 ? 16.064 10.673 27.523 1.00 23.87 14 VAL W CA 1
ATOM 792 C C . VAL B 1 3 ? 16.104 9.173 27.240 1.00 19.07 14 VAL W C 1
ATOM 793 O O . VAL B 1 3 ? 16.863 8.436 27.896 1.00 21.93 14 VAL W O 1
ATOM 797 N N . VAL B 1 4 ? 15.312 8.700 26.274 1.00 19.82 15 VAL W N 1
ATOM 798 C CA . VAL B 1 4 ? 15.386 7.275 25.923 1.00 21.20 15 VAL W CA 1
ATOM 799 C C . VAL B 1 4 ? 16.572 7.106 24.964 1.00 16.90 15 VAL W C 1
ATOM 800 O O . VAL B 1 4 ? 16.628 7.755 23.910 1.00 19.23 15 VAL W O 1
ATOM 804 N N . LYS B 1 5 ? 17.527 6.281 25.377 1.00 18.53 16 LYS W N 1
ATOM 805 C CA . LYS B 1 5 ? 18.744 6.067 24.598 1.00 22.39 16 LYS W CA 1
ATOM 806 C C . LYS B 1 5 ? 18.528 5.385 23.244 1.00 24.57 16 LYS W C 1
ATOM 807 O O . LYS B 1 5 ? 17.694 4.465 23.094 1.00 20.90 16 LYS W O 1
ATOM 813 N N . PHE B 1 6 ? 19.302 5.845 22.264 1.00 24.53 17 PHE W N 1
ATOM 814 C CA . PHE B 1 6 ? 19.191 5.363 20.898 1.00 22.46 17 PHE W CA 1
ATOM 815 C C . PHE B 1 6 ? 19.012 3.870 20.765 1.00 20.51 17 PHE W C 1
ATOM 816 O O . PHE B 1 6 ? 18.078 3.434 20.085 1.00 22.81 17 PHE W O 1
ATOM 824 N N . MET B 1 7 ? 19.885 3.074 21.382 1.00 21.16 18 MET W N 1
ATOM 825 C CA . MET B 1 7 ? 19.780 1.612 21.244 1.00 22.84 18 MET W CA 1
ATOM 826 C C . MET B 1 7 ? 18.423 1.064 21.693 1.00 23.65 18 MET W C 1
ATOM 827 O O . MET B 1 7 ? 17.905 0.093 21.088 1.00 20.30 18 MET W O 1
ATOM 832 N N . ASP B 1 8 ? 17.857 1.665 22.745 1.00 21.12 19 ASP W N 1
ATOM 833 C CA . ASP B 1 8 ? 16.548 1.263 23.233 1.00 23.81 19 ASP W CA 1
ATOM 834 C C . ASP B 1 8 ? 15.446 1.643 22.250 1.00 19.30 19 ASP W C 1
ATOM 835 O O . ASP B 1 8 ? 14.544 0.836 22.011 1.00 19.45 19 ASP W O 1
ATOM 840 N N . VAL B 1 9 ? 15.490 2.857 21.701 1.00 20.96 20 VAL W N 1
ATOM 841 C CA . VAL B 1 9 ? 14.493 3.309 20.706 1.00 18.89 20 VAL W CA 1
ATOM 842 C C . VAL B 1 9 ? 14.516 2.365 19.460 1.00 20.42 20 VAL W C 1
ATOM 843 O O . VAL B 1 9 ? 13.472 1.942 18.931 1.00 18.50 20 VAL W O 1
ATOM 847 N N . TYR B 1 10 ? 15.717 2.028 18.997 1.00 17.94 21 TYR W N 1
ATOM 848 C CA . TYR B 1 10 ? 15.866 1.165 17.845 1.00 17.90 21 TYR W CA 1
ATOM 849 C C . TYR B 1 10 ? 15.364 -0.254 18.081 1.00 17.06 21 TYR W C 1
ATOM 850 O O . TYR B 1 10 ? 14.585 -0.802 17.268 1.00 18.51 21 TYR W O 1
ATOM 859 N N . GLN B 1 11 ? 15.821 -0.875 19.164 1.00 15.33 22 GLN W N 1
ATOM 860 C CA . GLN B 1 11 ? 15.433 -2.238 19.475 1.00 18.73 22 GLN W CA 1
ATOM 861 C C . GLN B 1 11 ? 13.923 -2.372 19.744 1.00 19.49 22 GLN W C 1
ATOM 862 O O . GLN B 1 11 ? 13.326 -3.370 19.365 1.00 19.85 22 GLN W O 1
ATOM 868 N N . ARG B 1 12 ? 13.289 -1.370 20.346 1.00 18.14 23 ARG W N 1
ATOM 869 C CA . ARG B 1 12 ? 11.846 -1.389 20.637 1.00 18.42 23 ARG W CA 1
ATOM 870 C C . ARG B 1 12 ? 10.928 -1.029 19.442 1.00 19.43 23 ARG W C 1
ATOM 871 O O . ARG B 1 12 ? 9.738 -1.341 19.463 1.00 19.95 23 ARG W O 1
ATOM 879 N N . SER B 1 13 ? 11.469 -0.417 18.384 1.00 16.38 24 SER W N 1
ATOM 880 C CA . SER B 1 13 ? 10.665 -0.032 17.231 1.00 16.05 24 SER W CA 1
ATOM 881 C C . SER B 1 13 ? 10.862 -0.895 15.964 1.00 16.34 24 SER W C 1
ATOM 882 O O . SER B 1 13 ? 10.016 -0.827 15.065 1.00 14.73 24 SER W O 1
ATOM 885 N N . TYR B 1 14 ? 11.967 -1.640 15.885 1.00 16.77 25 TYR W N 1
ATOM 886 C CA . TYR B 1 14 ? 12.258 -2.416 14.682 1.00 16.89 25 TYR W CA 1
ATOM 887 C C . TYR B 1 14 ? 11.186 -3.504 14.415 1.00 19.77 25 TYR W C 1
ATOM 888 O O . TYR B 1 14 ? 10.689 -4.151 15.353 1.00 15.97 25 TYR W O 1
ATOM 897 N N . CYS B 1 15 ? 10.820 -3.650 13.132 1.00 18.44 26 CYS W N 1
ATOM 898 C CA . CYS B 1 15 ? 9.857 -4.656 12.644 1.00 16.48 26 CYS W CA 1
ATOM 899 C C . CYS B 1 15 ? 9.795 -5.937 13.498 1.00 18.19 26 CYS W C 1
ATOM 900 O O . CYS B 1 15 ? 10.767 -6.710 13.613 1.00 16.75 26 CYS W O 1
ATOM 903 N N . HIS B 1 16 ? 8.631 -6.193 14.111 1.00 16.33 27 HIS W N 1
ATOM 904 C CA . HIS B 1 16 ? 8.437 -7.379 14.940 1.00 15.17 27 HIS W CA 1
ATOM 905 C C . HIS B 1 16 ? 6.950 -7.536 15.258 1.00 15.48 27 HIS W C 1
ATOM 906 O O . HIS B 1 16 ? 6.162 -6.621 15.009 1.00 17.26 27 HIS W O 1
ATOM 913 N N . PRO B 1 17 ? 6.556 -8.725 15.735 1.00 16.87 28 PRO W N 1
ATOM 914 C CA . PRO B 1 17 ? 5.143 -8.940 16.075 1.00 18.28 28 PRO W CA 1
ATOM 915 C C . PRO B 1 17 ? 4.756 -8.180 17.355 1.00 19.62 28 PRO W C 1
ATOM 916 O O . PRO B 1 17 ? 5.420 -8.310 18.378 1.00 17.77 28 PRO W O 1
ATOM 920 N N . ILE B 1 18 ? 3.665 -7.414 17.303 1.00 18.35 29 ILE W N 1
ATOM 921 C CA . ILE B 1 18 ? 3.221 -6.678 18.492 1.00 20.97 29 ILE W CA 1
ATOM 922 C C . ILE B 1 18 ? 1.677 -6.751 18.651 1.00 16.97 29 ILE W C 1
ATOM 923 O O . ILE B 1 18 ? 0.972 -6.881 17.635 1.00 19.51 29 ILE W O 1
ATOM 928 N N . GLU B 1 19 ? 1.172 -6.685 19.888 1.00 20.06 30 GLU W N 1
ATOM 929 C CA . GLU B 1 19 ? -0.301 -6.716 20.094 1.00 20.90 30 GLU W CA 1
ATOM 930 C C . GLU B 1 19 ? -0.934 -5.503 19.413 1.00 18.24 30 GLU W C 1
ATOM 931 O O . GLU B 1 19 ? -0.582 -4.355 19.695 1.00 20.23 30 GLU W O 1
ATOM 937 N N . THR B 1 20 ? -1.870 -5.765 18.517 1.00 14.97 31 THR W N 1
ATOM 938 C CA . THR B 1 20 ? -2.556 -4.787 17.690 1.00 16.18 31 THR W CA 1
ATOM 939 C C . THR B 1 20 ? -4.072 -4.983 17.843 1.00 18.68 31 THR W C 1
ATOM 940 O O . THR B 1 20 ? -4.547 -6.111 17.777 1.00 21.93 31 THR W O 1
ATOM 944 N N . LEU B 1 21 ? -4.804 -3.895 18.033 1.00 17.96 32 LEU W N 1
ATOM 945 C CA . LEU B 1 21 ? -6.264 -3.967 18.167 1.00 14.98 32 LEU W CA 1
ATOM 946 C C . LEU B 1 21 ? -6.840 -3.865 16.758 1.00 18.77 32 LEU W C 1
ATOM 947 O O . LEU B 1 21 ? -6.718 -2.827 16.117 1.00 21.37 32 LEU W O 1
ATOM 952 N N . VAL B 1 22 ? -7.451 -4.948 16.259 1.00 18.45 33 VAL W N 1
ATOM 953 C CA . VAL B 1 22 ? -7.965 -5.023 14.871 1.00 18.41 33 VAL W CA 1
ATOM 954 C C . VAL B 1 22 ? -9.516 -5.064 14.755 1.00 19.41 33 VAL W C 1
ATOM 955 O O . VAL B 1 22 ? -10.158 -5.851 15.449 1.00 20.16 33 VAL W O 1
ATOM 959 N N . ASP B 1 23 ? -10.112 -4.253 13.885 1.00 19.50 34 ASP W N 1
ATOM 960 C CA . ASP B 1 23 ? -11.570 -4.270 13.712 1.00 18.81 34 ASP W CA 1
ATOM 961 C C . ASP B 1 23 ? -11.977 -5.613 13.088 1.00 17.77 34 ASP W C 1
ATOM 962 O O . ASP B 1 23 ? -11.376 -6.124 12.132 1.00 16.63 34 ASP W O 1
ATOM 967 N N . ILE B 1 24 ? -13.022 -6.223 13.654 1.00 18.59 35 ILE W N 1
ATOM 968 C CA . ILE B 1 24 ? -13.466 -7.533 13.174 1.00 19.40 35 ILE W CA 1
ATOM 969 C C . ILE B 1 24 ? -13.984 -7.477 11.726 1.00 18.09 35 ILE W C 1
ATOM 970 O O . ILE B 1 24 ? -13.806 -8.447 10.976 1.00 17.68 35 ILE W O 1
ATOM 975 N N . PHE B 1 25 ? -14.603 -6.362 11.332 1.00 18.88 36 PHE W N 1
ATOM 976 C CA . PHE B 1 25 ? -15.103 -6.218 9.942 1.00 23.43 36 PHE W CA 1
ATOM 977 C C . PHE B 1 25 ? -13.967 -6.282 8.882 1.00 24.91 36 PHE W C 1
ATOM 978 O O . PHE B 1 25 ? -14.194 -6.715 7.735 1.00 25.52 36 PHE W O 1
ATOM 986 N N . GLN B 1 26 ? -12.758 -5.871 9.267 1.00 24.19 37 GLN W N 1
ATOM 987 C CA . GLN B 1 26 ? -11.594 -5.924 8.385 1.00 26.30 37 GLN W CA 1
ATOM 988 C C . GLN B 1 26 ? -11.182 -7.379 8.166 1.00 25.41 37 GLN W C 1
ATOM 989 O O . GLN B 1 26 ? -10.676 -7.757 7.110 1.00 25.23 37 GLN W O 1
ATOM 995 N N . GLU B 1 27 ? -11.402 -8.213 9.176 1.00 23.91 38 GLU W N 1
ATOM 996 C CA . GLU B 1 27 ? -11.065 -9.626 9.097 1.00 22.27 38 GLU W CA 1
ATOM 997 C C . GLU B 1 27 ? -12.194 -10.502 8.513 1.00 20.33 38 GLU W C 1
ATOM 998 O O . GLU B 1 27 ? -11.923 -11.526 7.891 1.00 18.93 38 GLU W O 1
ATOM 1004 N N . TYR B 1 28 ? -13.444 -10.072 8.691 1.00 18.02 39 TYR W N 1
ATOM 1005 C CA . TYR B 1 28 ? -14.633 -10.786 8.205 1.00 19.86 39 TYR W CA 1
ATOM 1006 C C . TYR B 1 28 ? -15.501 -9.773 7.420 1.00 20.70 39 TYR W C 1
ATOM 1007 O O . TYR B 1 28 ? -16.611 -9.420 7.824 1.00 18.82 39 TYR W O 1
ATOM 1016 N N . PRO B 1 29 ? -14.993 -9.272 6.260 1.00 20.82 40 PRO W N 1
ATOM 1017 C CA . PRO B 1 29 ? -15.649 -8.289 5.382 1.00 21.35 40 PRO W CA 1
ATOM 1018 C C . PRO B 1 29 ? -16.961 -8.726 4.740 1.00 20.40 40 PRO W C 1
ATOM 1019 O O . PRO B 1 29 ? -17.704 -7.914 4.209 1.00 24.35 40 PRO W O 1
ATOM 1023 N N . ASP B 1 30 ? -17.234 -10.005 4.806 1.00 21.05 41 ASP W N 1
ATOM 1024 C CA . ASP B 1 30 ? -18.444 -10.582 4.241 1.00 26.81 41 ASP W CA 1
ATOM 1025 C C . ASP B 1 30 ? -19.538 -10.795 5.277 1.00 22.71 41 ASP W C 1
ATOM 1026 O O . ASP B 1 30 ? -20.565 -11.379 4.964 1.00 22.40 41 ASP W O 1
ATOM 1031 N N . GLU B 1 31 ? -19.311 -10.335 6.500 1.00 21.09 42 GLU W N 1
ATOM 1032 C CA . GLU B 1 31 ? -20.286 -10.514 7.566 1.00 22.89 42 GLU W CA 1
ATOM 1033 C C . GLU B 1 31 ? -20.772 -9.217 8.143 1.00 21.00 42 GLU W C 1
ATOM 1034 O O . GLU B 1 31 ? -21.053 -9.101 9.348 1.00 20.70 42 GLU W O 1
ATOM 1040 N N . ILE B 1 32 ? -20.929 -8.226 7.266 1.00 20.51 43 ILE W N 1
ATOM 1041 C CA . ILE B 1 32 ? -21.408 -6.912 7.693 1.00 22.94 43 ILE W CA 1
ATOM 1042 C C . ILE B 1 32 ? -22.906 -6.889 8.106 1.00 21.50 43 ILE W C 1
ATOM 1043 O O . ILE B 1 32 ? -23.412 -5.846 8.537 1.00 20.46 43 ILE W O 1
ATOM 1048 N N . GLU B 1 33 ? -23.626 -8.017 7.977 1.00 21.14 44 GLU W N 1
ATOM 1049 C CA . GLU B 1 33 ? -25.006 -8.013 8.420 1.00 21.66 44 GLU W CA 1
ATOM 1050 C C . GLU B 1 33 ? -25.033 -7.976 9.966 1.00 24.30 44 GLU W C 1
ATOM 1051 O O . GLU B 1 33 ? -26.027 -7.528 10.556 1.00 28.19 44 GLU W O 1
ATOM 1057 N N . TYR B 1 34 ? -23.941 -8.392 10.625 1.00 24.94 45 TYR W N 1
ATOM 1058 C CA . TYR B 1 34 ? -23.870 -8.383 12.113 1.00 22.85 45 TYR W CA 1
ATOM 1059 C C . TYR B 1 34 ? -23.190 -7.183 12.712 1.00 24.15 45 TYR W C 1
ATOM 1060 O O . TYR B 1 34 ? -22.385 -6.504 12.060 1.00 23.40 45 TYR W O 1
ATOM 1069 N N . ILE B 1 35 ? -23.513 -6.934 13.981 1.00 24.18 46 ILE W N 1
ATOM 1070 C CA . ILE B 1 35 ? -22.772 -5.960 14.781 1.00 21.43 46 ILE W CA 1
ATOM 1071 C C . ILE B 1 35 ? -22.049 -6.903 15.775 1.00 21.60 46 ILE W C 1
ATOM 1072 O O . ILE B 1 35 ? -22.664 -7.750 16.413 1.00 20.52 46 ILE W O 1
ATOM 1077 N N . PHE B 1 36 ? -20.716 -6.813 15.853 1.00 20.05 47 PHE W N 1
ATOM 1078 C CA . PHE B 1 36 ? -19.975 -7.645 16.783 1.00 17.98 47 PHE W CA 1
ATOM 1079 C C . PHE B 1 36 ? -19.609 -6.879 18.063 1.00 17.21 47 PHE W C 1
ATOM 1080 O O . PHE B 1 36 ? -19.321 -5.666 18.055 1.00 17.75 47 PHE W O 1
ATOM 1088 N N . LYS B 1 37 ? -19.625 -7.604 19.174 1.00 18.90 48 LYS W N 1
ATOM 1089 C CA . LYS B 1 37 ? -19.227 -7.064 20.474 1.00 19.54 48 LYS W CA 1
ATOM 1090 C C . LYS B 1 37 ? -18.287 -8.130 21.066 1.00 19.08 48 LYS W C 1
ATOM 1091 O O . LYS B 1 37 ? -18.634 -9.321 21.168 1.00 20.00 48 LYS W O 1
ATOM 1097 N N . PRO B 1 38 ? -17.033 -7.745 21.388 1.00 18.89 49 PRO W N 1
ATOM 1098 C CA . PRO B 1 38 ? -16.529 -6.383 21.168 1.00 18.40 49 PRO W CA 1
ATOM 1099 C C . PRO B 1 38 ? -16.382 -6.225 19.636 1.00 15.52 49 PRO W C 1
ATOM 1100 O O . PRO B 1 38 ? -16.387 -7.213 18.926 1.00 18.94 49 PRO W O 1
ATOM 1104 N N . SER B 1 39 ? -16.238 -5.007 19.138 1.00 15.44 50 SER W N 1
ATOM 1105 C CA . SER B 1 39 ? -16.101 -4.786 17.707 1.00 16.83 50 SER W CA 1
ATOM 1106 C C . SER B 1 39 ? -14.675 -4.935 17.183 1.00 15.34 50 SER W C 1
ATOM 1107 O O . SER B 1 39 ? -14.450 -4.899 15.967 1.00 17.23 50 SER W O 1
ATOM 1110 N N . CYS B 1 40 ? -13.724 -5.078 18.094 1.00 15.45 51 CYS W N 1
ATOM 1111 C CA . CYS B 1 40 ? -12.317 -5.238 17.737 1.00 16.40 51 CYS W CA 1
ATOM 1112 C C . CYS B 1 40 ? -11.678 -6.300 18.644 1.00 17.08 51 CYS W C 1
ATOM 1113 O O . CYS B 1 40 ? -12.191 -6.597 19.724 1.00 16.57 51 CYS W O 1
ATOM 1116 N N . VAL B 1 41 ? -10.586 -6.910 18.195 1.00 14.15 52 VAL W N 1
ATOM 1117 C CA . VAL B 1 41 ? -9.894 -7.944 18.969 1.00 15.98 52 VAL W CA 1
ATOM 1118 C C . VAL B 1 41 ? -8.391 -7.701 19.065 1.00 15.04 52 VAL W C 1
ATOM 1119 O O . VAL B 1 41 ? -7.814 -7.089 18.165 1.00 16.97 52 VAL W O 1
ATOM 1123 N N . PRO B 1 42 ? -7.749 -8.164 20.155 1.00 18.15 53 PRO W N 1
ATOM 1124 C CA . PRO B 1 42 ? -6.292 -8.008 20.308 1.00 16.28 53 PRO W CA 1
ATOM 1125 C C . PRO B 1 42 ? -5.538 -9.158 19.591 1.00 15.53 53 PRO W C 1
ATOM 1126 O O . PRO B 1 42 ? -5.694 -10.329 19.970 1.00 18.35 53 PRO W O 1
ATOM 1130 N N . LEU B 1 43 ? -4.705 -8.827 18.598 1.00 14.44 54 LEU W N 1
ATOM 1131 C CA . LEU B 1 43 ? -3.962 -9.845 17.833 1.00 18.24 54 LEU W CA 1
ATOM 1132 C C . LEU B 1 43 ? -2.484 -9.540 17.671 1.00 18.04 54 LEU W C 1
ATOM 1133 O O . LEU B 1 43 ? -2.157 -8.384 17.551 1.00 20.24 54 LEU W O 1
ATOM 1138 N N . MET B 1 44 ? -1.615 -10.552 17.631 1.00 18.63 55 MET W N 1
ATOM 1139 C CA . MET B 1 44 ? -0.190 -10.275 17.364 1.00 16.26 55 MET W CA 1
ATOM 1140 C C . MET B 1 44 ? -0.116 -10.051 15.876 1.00 17.32 55 MET W C 1
ATOM 1141 O O . MET B 1 44 ? -0.530 -10.917 15.069 1.00 17.67 55 MET W O 1
ATOM 1146 N N . ARG B 1 45 ? 0.403 -8.891 15.477 1.00 17.52 56 ARG W N 1
ATOM 1147 C CA . ARG B 1 45 ? 0.530 -8.583 14.065 1.00 16.72 56 ARG W CA 1
ATOM 1148 C C . ARG B 1 45 ? 1.859 -7.860 13.825 1.00 20.36 56 ARG W C 1
ATOM 1149 O O . ARG B 1 45 ? 2.336 -7.140 14.710 1.00 17.67 56 ARG W O 1
ATOM 1157 N N . CYS B 1 46 ? 2.440 -8.040 12.641 1.00 18.88 57 CYS W N 1
ATOM 1158 C CA . CYS B 1 46 ? 3.702 -7.368 12.346 1.00 20.25 57 CYS W CA 1
ATOM 1159 C C . CYS B 1 46 ? 3.553 -5.850 12.425 1.00 20.97 57 CYS W C 1
ATOM 1160 O O . CYS B 1 46 ? 2.640 -5.269 11.856 1.00 18.96 57 CYS W O 1
ATOM 1163 N N . GLY B 1 47 ? 4.461 -5.197 13.160 1.00 22.11 58 GLY W N 1
ATOM 1164 C CA . GLY B 1 47 ? 4.450 -3.749 13.281 1.00 19.61 58 GLY W CA 1
ATOM 1165 C C . GLY B 1 47 ? 5.867 -3.183 13.508 1.00 21.83 58 GLY W C 1
ATOM 1166 O O . GLY B 1 47 ? 6.858 -3.915 13.738 1.00 18.82 58 GLY W O 1
ATOM 1167 N N . GLY B 1 48 ? 5.966 -1.863 13.434 1.00 24.57 59 GLY W N 1
ATOM 1168 C CA . GLY B 1 48 ? 7.283 -1.264 13.606 1.00 20.99 59 GLY W CA 1
ATOM 1169 C C . GLY B 1 48 ? 7.831 -0.802 12.275 1.00 21.40 59 GLY W C 1
ATOM 1170 O O . GLY B 1 48 ? 7.122 -0.729 11.258 1.00 23.09 59 GLY W O 1
ATOM 1171 N N . CYS B 1 49 ? 9.123 -0.509 12.260 1.00 19.78 60 CYS W N 1
ATOM 1172 C CA . CYS B 1 49 ? 9.729 0.033 11.062 1.00 21.68 60 CYS W CA 1
ATOM 1173 C C . CYS B 1 49 ? 10.925 -0.753 10.538 1.00 21.45 60 CYS W C 1
ATOM 1174 O O . CYS B 1 49 ? 11.541 -1.549 11.252 1.00 17.64 60 CYS W O 1
ATOM 1177 N N . CYS B 1 50 ? 11.217 -0.498 9.261 1.00 21.80 61 CYS W N 1
ATOM 1178 C CA . CYS B 1 50 ? 12.327 -1.118 8.556 1.00 20.14 61 CYS W CA 1
ATOM 1179 C C . CYS B 1 50 ? 13.413 -0.064 8.297 1.00 20.95 61 CYS W C 1
ATOM 1180 O O . CYS B 1 50 ? 14.483 -0.402 7.828 1.00 23.30 61 CYS W O 1
ATOM 1183 N N . ASN B 1 51 ? 13.125 1.201 8.600 1.00 21.56 62 ASN W N 1
ATOM 1184 C CA . ASN B 1 51 ? 14.083 2.309 8.467 1.00 23.91 62 ASN W CA 1
ATOM 1185 C C . ASN B 1 51 ? 14.726 2.414 7.086 1.00 23.42 62 ASN W C 1
ATOM 1186 O O . ASN B 1 51 ? 15.937 2.573 6.960 1.00 25.24 62 ASN W O 1
ATOM 1191 N N . ASP B 1 52 ? 13.892 2.353 6.052 1.00 25.40 63 ASP W N 1
ATOM 1192 C CA . ASP B 1 52 ? 14.309 2.406 4.643 1.00 24.08 63 ASP W CA 1
ATOM 1193 C C . ASP B 1 52 ? 12.980 2.468 3.888 1.00 25.95 63 ASP W C 1
ATOM 1194 O O . ASP B 1 52 ? 12.193 1.517 3.940 1.00 22.93 63 ASP W O 1
ATOM 1199 N N . GLU B 1 53 ? 12.744 3.567 3.189 1.00 24.75 64 GLU W N 1
ATOM 1200 C CA . GLU B 1 53 ? 11.487 3.780 2.502 1.00 31.24 64 GLU W CA 1
ATOM 1201 C C . GLU B 1 53 ? 11.144 2.758 1.458 1.00 31.24 64 GLU W C 1
ATOM 1202 O O . GLU B 1 53 ? 9.975 2.614 1.099 1.00 31.71 64 GLU W O 1
ATOM 1208 N N . GLY B 1 54 ? 12.147 2.044 0.974 1.00 28.34 65 GLY W N 1
ATOM 1209 C CA . GLY B 1 54 ? 11.903 0.988 0.011 1.00 26.74 65 GLY W CA 1
ATOM 1210 C C . GLY B 1 54 ? 11.633 -0.397 0.605 1.00 27.08 65 GLY W C 1
ATOM 1211 O O . GLY B 1 54 ? 11.549 -1.374 -0.132 1.00 24.33 65 GLY W O 1
ATOM 1212 N N . LEU B 1 55 ? 11.508 -0.513 1.927 1.00 26.08 66 LEU W N 1
ATOM 1213 C CA . LEU B 1 55 ? 11.232 -1.807 2.559 1.00 23.78 66 LEU W CA 1
ATOM 1214 C C . LEU B 1 55 ? 9.962 -1.701 3.406 1.00 21.33 66 LEU W C 1
ATOM 1215 O O . LEU B 1 55 ? 9.559 -0.595 3.771 1.00 21.06 66 LEU W O 1
ATOM 1220 N N . GLU B 1 56 ? 9.346 -2.844 3.666 1.00 19.14 67 GLU W N 1
ATOM 1221 C CA . GLU B 1 56 ? 8.154 -2.924 4.491 1.00 19.47 67 GLU W CA 1
ATOM 1222 C C . GLU B 1 56 ? 8.203 -4.169 5.378 1.00 19.79 67 GLU W C 1
ATOM 1223 O O . GLU B 1 56 ? 8.797 -5.190 5.024 1.00 21.58 67 GLU W O 1
ATOM 1229 N N . CYS B 1 57 ? 7.577 -4.080 6.552 1.00 19.05 68 CYS W N 1
ATOM 1230 C CA . CYS B 1 57 ? 7.547 -5.158 7.522 1.00 17.37 68 CYS W CA 1
ATOM 1231 C C . CYS B 1 57 ? 6.361 -6.091 7.206 1.00 21.39 68 CYS W C 1
ATOM 1232 O O . CYS B 1 57 ? 5.201 -5.652 7.253 1.00 20.70 68 CYS W O 1
ATOM 1235 N N . VAL B 1 58 ? 6.666 -7.349 6.891 1.00 18.94 69 VAL W N 1
ATOM 1236 C CA . VAL B 1 58 ? 5.651 -8.338 6.519 1.00 20.75 69 VAL W CA 1
ATOM 1237 C C . VAL B 1 58 ? 5.821 -9.665 7.257 1.00 18.63 69 VAL W C 1
ATOM 1238 O O . VAL B 1 58 ? 6.917 -10.035 7.709 1.00 18.78 69 VAL W O 1
ATOM 1242 N N . PRO B 1 59 ? 4.711 -10.431 7.403 1.00 22.59 70 PRO W N 1
ATOM 1243 C CA . PRO B 1 59 ? 4.761 -11.714 8.105 1.00 24.42 70 PRO W CA 1
ATOM 1244 C C . PRO B 1 59 ? 5.432 -12.822 7.307 1.00 26.07 70 PRO W C 1
ATOM 1245 O O . PRO B 1 59 ? 5.229 -12.917 6.093 1.00 28.44 70 PRO W O 1
ATOM 1249 N N . THR B 1 60 ? 6.224 -13.643 7.982 1.00 24.45 71 THR W N 1
ATOM 1250 C CA . THR B 1 60 ? 6.868 -14.770 7.303 1.00 29.82 71 THR W CA 1
ATOM 1251 C C . THR B 1 60 ? 6.397 -16.103 7.888 1.00 33.78 71 THR W C 1
ATOM 1252 O O . THR B 1 60 ? 6.630 -17.161 7.290 1.00 36.87 71 THR W O 1
ATOM 1256 N N . GLU B 1 61 ? 5.758 -16.048 9.064 1.00 32.57 72 GLU W N 1
ATOM 1257 C CA . GLU B 1 61 ? 5.223 -17.232 9.751 1.00 30.55 72 GLU W CA 1
ATOM 1258 C C . GLU B 1 61 ? 3.918 -16.785 10.451 1.00 29.68 72 GLU W C 1
ATOM 1259 O O . GLU B 1 61 ? 3.898 -15.749 11.140 1.00 24.96 72 GLU W O 1
ATOM 1265 N N . GLU B 1 62 ? 2.840 -17.549 10.249 1.00 28.69 73 GLU W N 1
ATOM 1266 C CA . GLU B 1 62 ? 1.524 -17.233 10.816 1.00 24.67 73 GLU W CA 1
ATOM 1267 C C . GLU B 1 62 ? 0.830 -18.442 11.417 1.00 28.33 73 GLU W C 1
ATOM 1268 O O . GLU B 1 62 ? 1.208 -19.582 11.142 1.00 25.96 73 GLU W O 1
ATOM 1274 N N . SER B 1 63 ? -0.210 -18.166 12.215 1.00 26.58 74 SER W N 1
ATOM 1275 C CA . SER B 1 63 ? -1.053 -19.180 12.858 1.00 25.81 74 SER W CA 1
ATOM 1276 C C . SER B 1 63 ? -2.431 -18.599 13.247 1.00 25.60 74 SER W C 1
ATOM 1277 O O . SER B 1 63 ? -2.717 -17.425 13.003 1.00 27.32 74 SER W O 1
ATOM 1280 N N . ASN B 1 64 ? -3.295 -19.420 13.839 1.00 26.09 75 ASN W N 1
ATOM 1281 C CA . ASN B 1 64 ? -4.635 -18.968 14.200 1.00 23.96 75 ASN W CA 1
ATOM 1282 C C . ASN B 1 64 ? -4.939 -18.975 15.679 1.00 25.00 75 ASN W C 1
ATOM 1283 O O . ASN B 1 64 ? -4.362 -19.755 16.458 1.00 22.54 75 ASN W O 1
ATOM 1288 N N . ILE B 1 65 ? -5.844 -18.078 16.063 1.00 20.66 76 ILE W N 1
ATOM 1289 C CA . ILE B 1 65 ? -6.303 -17.969 17.447 1.00 21.89 76 ILE W CA 1
ATOM 1290 C C . ILE B 1 65 ? -7.849 -17.889 17.407 1.00 21.21 76 ILE W C 1
ATOM 1291 O O . ILE B 1 65 ? -8.414 -17.275 16.503 1.00 20.17 76 ILE W O 1
ATOM 1296 N N . THR B 1 66 ? -8.520 -18.529 18.359 1.00 18.94 77 THR W N 1
ATOM 1297 C CA . THR B 1 66 ? -9.963 -18.504 18.382 1.00 18.98 77 THR W CA 1
ATOM 1298 C C . THR B 1 66 ? -10.438 -17.743 19.601 1.00 18.83 77 THR W C 1
ATOM 1299 O O . THR B 1 66 ? -9.843 -17.875 20.671 1.00 20.61 77 THR W O 1
ATOM 1303 N N . MET B 1 67 ? -11.478 -16.922 19.427 1.00 18.34 78 MET W N 1
ATOM 1304 C CA . MET B 1 67 ? -12.034 -16.119 20.517 1.00 19.36 78 MET W CA 1
ATOM 1305 C C . MET B 1 67 ? -13.544 -16.084 20.478 1.00 19.63 78 MET W C 1
ATOM 1306 O O . MET B 1 67 ? -14.142 -16.123 19.397 1.00 20.18 78 MET W O 1
ATOM 1311 N N . GLN B 1 68 ? -14.170 -15.966 21.645 1.00 17.14 79 GLN W N 1
ATOM 1312 C CA . GLN B 1 68 ? -15.632 -15.881 21.718 1.00 17.47 79 GLN W CA 1
ATOM 1313 C C . GLN B 1 68 ? -16.149 -14.465 21.433 1.00 16.60 79 GLN W C 1
ATOM 1314 O O . GLN B 1 68 ? -15.847 -13.508 22.153 1.00 17.39 79 GLN W O 1
ATOM 1320 N N . ILE B 1 69 ? -16.962 -14.312 20.393 1.00 16.86 80 ILE W N 1
ATOM 1321 C CA . ILE B 1 69 ? -17.510 -13.022 20.011 1.00 13.37 80 ILE W CA 1
ATOM 1322 C C . ILE B 1 69 ? -19.062 -13.025 20.037 1.00 16.68 80 ILE W C 1
ATOM 1323 O O . ILE B 1 69 ? -19.704 -13.985 19.630 1.00 19.51 80 ILE W O 1
ATOM 1328 N N . MET B 1 70 ? -19.648 -11.958 20.519 1.00 17.01 81 MET W N 1
ATOM 1329 C CA . MET B 1 70 ? -21.102 -11.839 20.548 1.00 18.54 81 MET W CA 1
ATOM 1330 C C . MET B 1 70 ? -21.545 -11.297 19.172 1.00 22.45 81 MET W C 1
ATOM 1331 O O . MET B 1 70 ? -21.077 -10.234 18.719 1.00 19.65 81 MET W O 1
ATOM 1336 N N . ARG B 1 71 ? -22.433 -12.035 18.487 1.00 23.41 82 ARG W N 1
ATOM 1337 C CA . ARG B 1 71 ? -22.874 -11.635 17.144 1.00 21.96 82 ARG W CA 1
ATOM 1338 C C . ARG B 1 71 ? -24.328 -11.188 17.163 1.00 23.10 82 ARG W C 1
ATOM 1339 O O . ARG B 1 71 ? -25.219 -11.985 17.445 1.00 23.00 82 ARG W O 1
ATOM 1347 N N . ILE B 1 72 ? -24.548 -9.919 16.867 1.00 22.68 83 ILE W N 1
ATOM 1348 C CA . ILE B 1 72 ? -25.890 -9.318 16.916 1.00 25.57 83 ILE W CA 1
ATOM 1349 C C . ILE B 1 72 ? -26.453 -8.973 15.549 1.00 27.41 83 ILE W C 1
ATOM 1350 O O . ILE B 1 72 ? -25.850 -8.274 14.738 1.00 27.82 83 ILE W O 1
ATOM 1355 N N . LYS B 1 73 ? -27.649 -9.484 15.323 1.00 33.58 84 LYS W N 1
ATOM 1356 C CA . LYS B 1 73 ? -28.390 -9.266 14.097 1.00 36.90 84 LYS W CA 1
ATOM 1357 C C . LYS B 1 73 ? -29.687 -8.643 14.587 1.00 38.45 84 LYS W C 1
ATOM 1358 O O . LYS B 1 73 ? -30.359 -9.190 15.485 1.00 33.60 84 LYS W O 1
ATOM 1364 N N . PRO B 1 74 ? -30.006 -7.453 14.072 1.00 43.34 85 PRO W N 1
ATOM 1365 C CA . PRO B 1 74 ? -31.243 -6.781 14.486 1.00 49.23 85 PRO W CA 1
ATOM 1366 C C . PRO B 1 74 ? -32.456 -7.721 14.539 1.00 50.07 85 PRO W C 1
ATOM 1367 O O . PRO B 1 74 ? -32.781 -8.426 13.584 1.00 50.09 85 PRO W O 1
ATOM 1371 N N . HIS B 1 75 ? -33.108 -7.745 15.688 1.00 50.38 86 HIS W N 1
ATOM 1372 C CA . HIS B 1 75 ? -34.287 -8.532 15.912 1.00 52.70 86 HIS W CA 1
ATOM 1373 C C . HIS B 1 75 ? -34.194 -10.012 15.562 1.00 55.24 86 HIS W C 1
ATOM 1374 O O . HIS B 1 75 ? -35.111 -10.636 15.006 1.00 59.65 86 HIS W O 1
ATOM 1381 N N . GLN B 1 76 ? -33.046 -10.567 15.876 1.00 52.97 87 GLN W N 1
ATOM 1382 C CA . GLN B 1 76 ? -32.792 -11.986 15.841 1.00 54.30 87 GLN W CA 1
ATOM 1383 C C . GLN B 1 76 ? -32.154 -11.858 17.215 1.00 56.88 87 GLN W C 1
ATOM 1384 O O . GLN B 1 76 ? -31.893 -10.716 17.665 1.00 57.20 87 GLN W O 1
ATOM 1390 N N . GLY B 1 77 ? -31.933 -12.961 17.911 1.00 56.29 88 GLY W N 1
ATOM 1391 C CA . GLY B 1 77 ? -31.278 -12.782 19.191 1.00 52.06 88 GLY W CA 1
ATOM 1392 C C . GLY B 1 77 ? -29.856 -12.272 18.945 1.00 49.02 88 GLY W C 1
ATOM 1393 O O . GLY B 1 77 ? -29.528 -11.380 18.126 1.00 44.62 88 GLY W O 1
ATOM 1394 N N . GLN B 1 78 ? -28.988 -12.856 19.735 1.00 46.52 89 GLN W N 1
ATOM 1395 C CA . GLN B 1 78 ? -27.592 -12.571 19.657 1.00 44.06 89 GLN W CA 1
ATOM 1396 C C . GLN B 1 78 ? -27.068 -13.877 20.219 1.00 41.43 89 GLN W C 1
ATOM 1397 O O . GLN B 1 78 ? -27.681 -14.496 21.089 1.00 45.63 89 GLN W O 1
ATOM 1403 N N . HIS B 1 79 ? -25.984 -14.349 19.656 1.00 33.72 90 HIS W N 1
ATOM 1404 C CA . HIS B 1 79 ? -25.433 -15.589 20.092 1.00 28.93 90 HIS W CA 1
ATOM 1405 C C . HIS B 1 79 ? -23.929 -15.355 20.116 1.00 26.51 90 HIS W C 1
ATOM 1406 O O . HIS B 1 79 ? -23.442 -14.412 19.491 1.00 24.88 90 HIS W O 1
ATOM 1413 N N . ILE B 1 80 ? -23.238 -16.201 20.873 1.00 26.43 91 ILE W N 1
ATOM 1414 C CA . ILE B 1 80 ? -21.802 -16.227 20.972 1.00 26.29 91 ILE W CA 1
ATOM 1415 C C . ILE B 1 80 ? -21.332 -17.119 19.836 1.00 28.47 91 ILE W C 1
ATOM 1416 O O . ILE B 1 80 ? -21.862 -18.200 19.626 1.00 29.83 91 ILE W O 1
ATOM 1421 N N . GLY B 1 81 ? -20.327 -16.663 19.099 1.00 28.15 92 GLY W N 1
ATOM 1422 C CA . GLY B 1 81 ? -19.782 -17.444 18.012 1.00 26.38 92 GLY W CA 1
ATOM 1423 C C . GLY B 1 81 ? -18.277 -17.435 18.162 1.00 26.49 92 GLY W C 1
ATOM 1424 O O . GLY B 1 81 ? -17.702 -16.364 18.364 1.00 23.99 92 GLY W O 1
ATOM 1425 N N . GLU B 1 82 ? -17.647 -18.603 18.143 1.00 22.23 93 GLU W N 1
ATOM 1426 C CA . GLU B 1 82 ? -16.199 -18.642 18.235 1.00 24.56 93 GLU W CA 1
ATOM 1427 C C . GLU B 1 82 ? -15.746 -18.196 16.835 1.00 29.07 93 GLU W C 1
ATOM 1428 O O . GLU B 1 82 ? -16.312 -18.626 15.807 1.00 33.67 93 GLU W O 1
ATOM 1434 N N . MET B 1 83 ? -14.799 -17.275 16.765 1.00 22.65 94 MET W N 1
ATOM 1435 C CA . MET B 1 83 ? -14.354 -16.829 15.447 1.00 20.50 94 MET W CA 1
ATOM 1436 C C . MET B 1 83 ? -12.836 -16.916 15.425 1.00 22.39 94 MET W C 1
ATOM 1437 O O . MET B 1 83 ? -12.174 -16.609 16.440 1.00 21.42 94 MET W O 1
ATOM 1442 N N . SER B 1 84 ? -12.274 -17.329 14.295 1.00 18.84 95 SER W N 1
ATOM 1443 C CA . SER B 1 84 ? -10.834 -17.475 14.244 1.00 20.81 95 SER W CA 1
ATOM 1444 C C . SER B 1 84 ? -10.186 -16.287 13.526 1.00 17.57 95 SER W C 1
ATOM 1445 O O . SER B 1 84 ? -10.781 -15.659 12.639 1.00 15.74 95 SER W O 1
ATOM 1448 N N . PHE B 1 85 ? -8.965 -15.972 13.957 1.00 17.49 96 PHE W N 1
ATOM 1449 C CA . PHE B 1 85 ? -8.202 -14.851 13.425 1.00 17.05 96 PHE W CA 1
ATOM 1450 C C . PHE B 1 85 ? -6.758 -15.236 13.190 1.00 16.36 96 PHE W C 1
ATOM 1451 O O . PHE B 1 85 ? -6.203 -16.067 13.877 1.00 18.73 96 PHE W O 1
ATOM 1459 N N . LEU B 1 86 ? -6.151 -14.577 12.222 1.00 17.21 97 LEU W N 1
ATOM 1460 C CA . LEU B 1 86 ? -4.767 -14.827 11.872 1.00 21.04 97 LEU W CA 1
ATOM 1461 C C . LEU B 1 86 ? -3.824 -14.021 12.771 1.00 21.44 97 LEU W C 1
ATOM 1462 O O . LEU B 1 86 ? -4.030 -12.821 12.980 1.00 20.67 97 LEU W O 1
ATOM 1467 N N . GLN B 1 87 ? -2.814 -14.696 13.299 1.00 22.03 98 GLN W N 1
ATOM 1468 C CA . GLN B 1 87 ? -1.779 -14.064 14.142 1.00 24.15 98 GLN W CA 1
ATOM 1469 C C . GLN B 1 87 ? -0.396 -14.182 13.453 1.00 24.42 98 GLN W C 1
ATOM 1470 O O . GLN B 1 87 ? -0.107 -15.198 12.820 1.00 26.42 98 GLN W O 1
ATOM 1476 N N . HIS B 1 88 ? 0.441 -13.148 13.527 1.00 21.69 99 HIS W N 1
ATOM 1477 C CA . HIS B 1 88 ? 1.766 -13.216 12.915 1.00 20.66 99 HIS W CA 1
ATOM 1478 C C . HIS B 1 88 ? 2.779 -13.660 13.947 1.00 23.67 99 HIS W C 1
ATOM 1479 O O . HIS B 1 88 ? 2.846 -13.106 15.063 1.00 23.66 99 HIS W O 1
ATOM 1486 N N . ASN B 1 89 ? 3.591 -14.652 13.581 1.00 22.19 100 ASN W N 1
ATOM 1487 C CA . ASN B 1 89 ? 4.552 -15.197 14.536 1.00 24.91 100 ASN W CA 1
ATOM 1488 C C . ASN B 1 89 ? 5.999 -14.776 14.301 1.00 20.68 100 ASN W C 1
ATOM 1489 O O . ASN B 1 89 ? 6.824 -14.829 15.217 1.00 21.82 100 ASN W O 1
ATOM 1494 N N . LYS B 1 90 ? 6.276 -14.347 13.077 1.00 22.62 101 LYS W N 1
ATOM 1495 C CA . LYS B 1 90 ? 7.601 -13.903 12.696 1.00 23.38 101 LYS W CA 1
ATOM 1496 C C . LYS B 1 90 ? 7.453 -12.910 11.574 1.00 19.79 101 LYS W C 1
ATOM 1497 O O . LYS B 1 90 ? 6.587 -13.056 10.702 1.00 16.77 101 LYS W O 1
ATOM 1503 N N . CYS B 1 91 ? 8.311 -11.886 11.580 1.00 19.97 102 CYS W N 1
ATOM 1504 C CA . CYS B 1 91 ? 8.265 -10.829 10.583 1.00 21.94 102 CYS W CA 1
ATOM 1505 C C . CYS B 1 91 ? 9.631 -10.576 9.930 1.00 21.50 102 CYS W C 1
ATOM 1506 O O . CYS B 1 91 ? 10.685 -10.973 10.450 1.00 20.73 102 CYS W O 1
ATOM 1509 N N . GLU B 1 92 ? 9.591 -9.909 8.791 1.00 21.16 103 GLU W N 1
ATOM 1510 C CA . GLU B 1 92 ? 10.806 -9.548 8.075 1.00 26.88 103 GLU W CA 1
ATOM 1511 C C . GLU B 1 92 ? 10.618 -8.290 7.201 1.00 22.55 103 GLU W C 1
ATOM 1512 O O . GLU B 1 92 ? 9.505 -7.955 6.775 1.00 20.64 103 GLU W O 1
ATOM 1518 N N . CYS B 1 93 ? 11.718 -7.564 6.983 1.00 20.03 104 CYS W N 1
ATOM 1519 C CA . CYS B 1 93 ? 11.729 -6.372 6.153 1.00 16.85 104 CYS W CA 1
ATOM 1520 C C . CYS B 1 93 ? 12.037 -6.824 4.704 1.00 22.04 104 CYS W C 1
ATOM 1521 O O . CYS B 1 93 ? 13.085 -7.422 4.445 1.00 25.48 104 CYS W O 1
ATOM 1524 N N . ARG B 1 94 ? 11.104 -6.581 3.776 1.00 23.34 105 ARG W N 1
ATOM 1525 C CA . ARG B 1 94 ? 11.271 -6.989 2.359 1.00 22.90 105 ARG W CA 1
ATOM 1526 C C . ARG B 1 94 ? 11.008 -5.799 1.464 1.00 23.83 105 ARG W C 1
ATOM 1527 O O . ARG B 1 94 ? 10.292 -4.874 1.844 1.00 23.21 105 ARG W O 1
ATOM 1535 N N . PRO B 1 95 ? 11.569 -5.802 0.237 1.00 25.83 106 PRO W N 1
ATOM 1536 C CA . PRO B 1 95 ? 11.346 -4.666 -0.667 1.00 26.92 106 PRO W CA 1
ATOM 1537 C C . PRO B 1 95 ? 9.873 -4.474 -1.011 1.00 26.85 106 PRO W C 1
ATOM 1538 O O . PRO B 1 95 ? 9.129 -5.430 -1.176 1.00 28.45 106 PRO W O 1
ATOM 1542 N N . LYS B 1 96 ? 9.459 -3.227 -1.117 1.00 2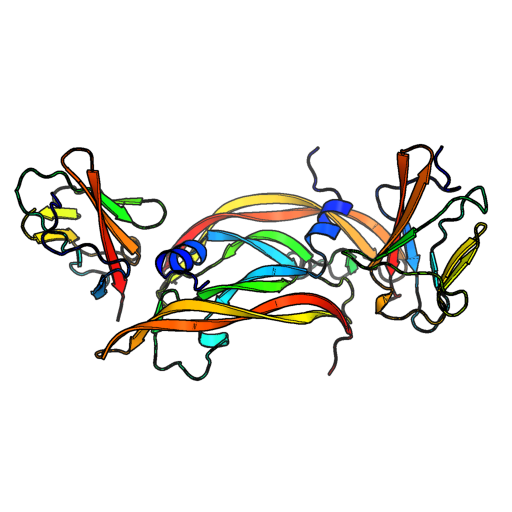9.68 107 LYS W N 1
ATOM 1543 C CA . LYS B 1 96 ? 8.081 -2.902 -1.479 1.00 32.65 107 LYS W CA 1
ATOM 1544 C C . LYS B 1 96 ? 7.951 -3.175 -2.989 1.00 38.51 107 LYS W C 1
ATOM 1545 O O . LYS B 1 96 ? 8.931 -3.043 -3.741 1.00 38.65 107 LYS W O 1
ATOM 1551 N N . LYS B 1 97 ? 6.752 -3.542 -3.432 1.00 42.95 108 LYS W N 1
ATOM 1552 C CA . LYS B 1 97 ? 6.514 -3.810 -4.846 1.00 48.50 108 LYS W CA 1
ATOM 1553 C C . LYS B 1 97 ? 5.393 -2.942 -5.381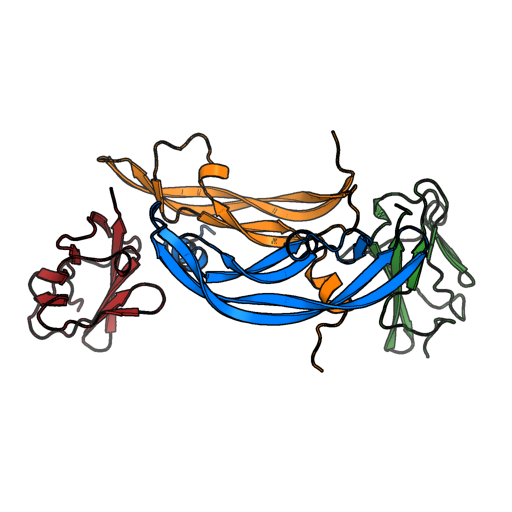 1.00 53.85 108 LYS W C 1
ATOM 1554 O O . LYS B 1 97 ? 4.631 -2.352 -4.612 1.00 53.50 108 LYS W O 1
ATOM 1560 N N . ASP B 1 98 ? 5.287 -2.879 -6.705 1.00 62.09 109 ASP W N 1
ATOM 1561 C CA . ASP B 1 98 ? 4.243 -2.088 -7.351 1.00 68.83 109 ASP W CA 1
ATOM 1562 C C . ASP B 1 98 ? 3.748 -2.751 -8.628 1.00 68.45 109 ASP W C 1
ATOM 1563 O O . ASP B 1 98 ? 2.933 -2.172 -9.354 1.00 71.13 109 ASP W O 1
ATOM 1568 N N . GLY C 2 1 ? 41.666 -9.282 27.452 1.00 81.34 132 GLY X N 1
ATOM 1569 C CA . GLY C 2 1 ? 40.404 -8.603 27.748 1.00 72.64 132 GLY X CA 1
ATOM 1570 C C . GLY C 2 1 ? 39.436 -8.394 26.585 1.00 65.07 132 GLY X C 1
ATOM 1571 O O . GLY C 2 1 ? 38.809 -9.346 26.104 1.00 64.52 132 GLY X O 1
ATOM 1572 N N . ARG C 2 2 ? 39.270 -7.141 26.163 1.00 57.00 133 ARG X N 1
ATOM 1573 C CA . ARG C 2 2 ? 38.405 -6.849 25.031 1.00 48.31 133 ARG X CA 1
ATOM 1574 C C . ARG C 2 2 ? 39.244 -7.266 23.818 1.00 41.24 133 ARG X C 1
ATOM 1575 O O . ARG C 2 2 ? 40.296 -6.692 23.564 1.00 37.29 133 ARG X O 1
ATOM 1583 N N . PRO C 2 3 ? 38.786 -8.279 23.067 1.00 37.85 134 PRO X N 1
ATOM 1584 C CA . PRO C 2 3 ? 39.504 -8.780 21.890 1.00 34.11 134 PRO X CA 1
ATOM 1585 C C . PRO C 2 3 ? 39.428 -7.920 20.643 1.00 34.52 134 PRO X C 1
ATOM 1586 O O . PRO C 2 3 ? 40.239 -8.107 19.741 1.00 33.74 134 PRO X O 1
ATOM 1590 N N . PHE C 2 4 ? 38.473 -6.988 20.595 1.00 34.02 135 PHE X N 1
ATOM 1591 C CA . PHE C 2 4 ? 38.288 -6.114 19.427 1.00 35.25 135 PHE X CA 1
ATOM 1592 C C . PHE C 2 4 ? 39.309 -4.969 19.396 1.00 36.38 135 PHE X C 1
ATOM 1593 O O . PHE C 2 4 ? 39.496 -4.284 20.407 1.00 37.34 135 PHE X O 1
ATOM 1601 N N . VAL C 2 5 ? 39.966 -4.773 18.253 1.00 34.45 136 VAL X N 1
ATOM 1602 C CA . VAL C 2 5 ? 40.960 -3.707 18.144 1.00 36.02 136 VAL X CA 1
ATOM 1603 C C . VAL C 2 5 ? 40.323 -2.337 18.379 1.00 36.08 136 VAL X C 1
ATOM 1604 O O . VAL C 2 5 ? 40.934 -1.471 19.010 1.00 37.98 136 VAL X O 1
ATOM 1608 N N . GLU C 2 6 ? 39.099 -2.150 17.880 1.00 35.76 137 GLU X N 1
ATOM 1609 C CA . GLU C 2 6 ? 38.380 -0.886 18.052 1.00 35.03 137 GLU X CA 1
ATOM 1610 C C . GLU C 2 6 ? 37.561 -0.956 19.343 1.00 35.68 137 GLU X C 1
ATOM 1611 O O . GLU C 2 6 ? 37.152 -2.049 19.783 1.00 33.29 137 GLU X O 1
ATOM 1617 N N . MET C 2 7 ? 37.329 0.206 19.949 1.00 34.93 138 MET X N 1
ATOM 1618 C CA . MET C 2 7 ? 36.586 0.292 21.208 1.00 38.84 138 MET X CA 1
ATOM 1619 C C . MET C 2 7 ? 35.069 0.219 20.985 1.00 39.10 138 MET X C 1
ATOM 1620 O O . MET C 2 7 ? 34.604 0.472 19.877 1.00 38.21 138 MET X O 1
ATOM 1625 N N . TYR C 2 8 ? 34.320 -0.116 22.034 1.00 36.64 139 TYR X N 1
ATOM 1626 C CA . TYR C 2 8 ? 32.866 -0.153 21.938 1.00 37.39 139 TYR X CA 1
ATOM 1627 C C . TYR C 2 8 ? 32.368 1.283 21.815 1.00 35.36 139 TYR X C 1
ATOM 1628 O O . TYR C 2 8 ? 32.990 2.217 22.318 1.00 35.67 139 TYR X O 1
ATOM 1637 N N . SER C 2 9 ? 31.247 1.447 21.128 1.00 37.25 140 SER X N 1
ATOM 1638 C CA . SER C 2 9 ? 30.617 2.744 20.927 1.00 37.23 140 SER X CA 1
ATOM 1639 C C . SER C 2 9 ? 29.122 2.581 21.223 1.00 37.29 140 SER X C 1
ATOM 1640 O O . SER C 2 9 ? 28.486 1.663 20.679 1.00 36.76 140 SER X O 1
ATOM 1643 N N . GLU C 2 10 ? 28.554 3.442 22.070 1.00 36.08 141 GLU X N 1
ATOM 1644 C CA . GLU C 2 10 ? 27.124 3.327 22.411 1.00 36.64 141 GLU X CA 1
ATOM 1645 C C . GLU C 2 10 ? 26.177 3.634 21.235 1.00 32.14 141 GLU X C 1
ATOM 1646 O O . GLU C 2 10 ? 25.068 3.092 21.158 1.00 30.80 141 GLU X O 1
ATOM 1652 N N . ILE C 2 11 ? 26.593 4.521 20.336 1.00 29.23 142 ILE X N 1
ATOM 1653 C CA . ILE C 2 11 ? 25.828 4.792 19.121 1.00 26.76 142 ILE X CA 1
ATOM 1654 C C . ILE C 2 11 ? 26.588 3.983 18.073 1.00 25.12 142 ILE X C 1
ATOM 1655 O O . ILE C 2 11 ? 27.791 4.186 17.857 1.00 24.50 142 ILE X O 1
ATOM 1660 N N . PRO C 2 12 ? 25.905 3.060 17.392 1.00 23.07 143 PRO X N 1
ATOM 1661 C CA . PRO C 2 12 ? 26.594 2.236 16.383 1.00 25.42 143 PRO X CA 1
ATOM 1662 C C . PRO C 2 12 ? 27.210 3.001 15.229 1.00 22.40 143 PRO X C 1
ATOM 1663 O O . PRO C 2 12 ? 26.633 3.966 14.725 1.00 23.40 143 PRO X O 1
ATOM 1667 N N . GLU C 2 13 ? 28.380 2.539 14.789 1.00 24.70 144 GLU X N 1
ATOM 1668 C CA . GLU C 2 13 ? 29.047 3.155 13.647 1.00 26.06 144 GLU X CA 1
ATOM 1669 C C . GLU C 2 13 ? 28.209 2.860 12.386 1.00 23.82 144 GLU X C 1
ATOM 1670 O O . GLU C 2 13 ? 27.678 1.755 12.235 1.00 21.13 144 GLU X O 1
ATOM 1676 N N . ILE C 2 14 ? 28.096 3.829 11.492 1.00 21.54 145 ILE X N 1
ATOM 1677 C CA . ILE C 2 14 ? 27.322 3.627 10.271 1.00 23.51 145 ILE X CA 1
ATOM 1678 C C . ILE C 2 14 ? 28.186 3.037 9.169 1.00 25.03 145 ILE X C 1
ATOM 1679 O O . ILE C 2 14 ? 29.311 3.479 8.967 1.00 24.38 145 ILE X O 1
ATOM 1684 N N . ILE C 2 15 ? 27.674 2.028 8.470 1.00 20.54 146 ILE X N 1
ATOM 1685 C CA . ILE C 2 15 ? 28.392 1.441 7.348 1.00 24.21 146 ILE X CA 1
ATOM 1686 C C . ILE C 2 15 ? 27.538 1.640 6.078 1.00 24.82 146 ILE X C 1
ATOM 1687 O O . ILE C 2 15 ? 26.408 1.159 5.982 1.00 21.25 146 ILE X O 1
ATOM 1692 N N . HIS C 2 16 ? 28.087 2.366 5.109 1.00 27.37 147 HIS X N 1
ATOM 1693 C CA . HIS C 2 16 ? 27.387 2.603 3.847 1.00 26.88 147 HIS X CA 1
ATOM 1694 C C . HIS C 2 16 ? 27.518 1.362 2.983 1.00 27.69 147 HIS X C 1
ATOM 1695 O O . HIS C 2 16 ? 28.632 0.875 2.754 1.00 29.31 147 HIS X O 1
ATOM 1702 N N . MET C 2 17 ? 26.388 0.849 2.501 1.00 25.56 148 MET X N 1
ATOM 1703 C CA . MET C 2 17 ? 26.393 -0.363 1.688 1.00 26.78 148 MET X CA 1
ATOM 1704 C C . MET C 2 17 ? 25.720 -0.125 0.353 1.00 25.69 148 MET X C 1
ATOM 1705 O O . MET C 2 17 ? 24.961 0.829 0.200 1.00 27.27 148 MET X O 1
ATOM 1710 N N . THR C 2 18 ? 26.035 -0.975 -0.615 1.00 23.36 149 THR X N 1
ATOM 1711 C CA . THR C 2 18 ? 25.429 -0.911 -1.942 1.00 25.77 149 THR X CA 1
ATOM 1712 C C . THR C 2 18 ? 25.027 -2.330 -2.281 1.00 23.92 149 THR X C 1
ATOM 1713 O O . THR C 2 18 ? 25.849 -3.245 -2.248 1.00 26.78 149 THR X O 1
ATOM 1717 N N . GLU C 2 19 ? 23.756 -2.534 -2.567 1.00 23.23 150 GLU X N 1
ATOM 1718 C CA . GLU C 2 19 ? 23.331 -3.866 -2.895 1.00 21.63 150 GLU X CA 1
ATOM 1719 C C . GLU C 2 19 ? 24.086 -4.380 -4.112 1.00 23.20 150 GLU X C 1
ATOM 1720 O O . GLU C 2 19 ? 24.328 -3.629 -5.049 1.00 22.64 150 GLU X O 1
ATOM 1726 N N . GLY C 2 20 ? 24.441 -5.653 -4.089 1.00 22.14 151 GLY X N 1
ATOM 1727 C CA . GLY C 2 20 ? 25.149 -6.260 -5.198 1.00 23.81 151 GLY X CA 1
ATOM 1728 C C . GLY C 2 20 ? 26.650 -6.143 -5.136 1.00 26.25 151 GLY X C 1
ATOM 1729 O O . GLY C 2 20 ? 27.344 -6.710 -5.996 1.00 28.74 151 GLY X O 1
ATOM 1730 N N . ARG C 2 21 ? 27.160 -5.430 -4.135 1.00 24.02 152 ARG X N 1
ATOM 1731 C CA . ARG C 2 21 ? 28.582 -5.246 -3.969 1.00 25.70 152 ARG X CA 1
ATOM 1732 C C . ARG C 2 21 ? 29.024 -5.768 -2.610 1.00 27.95 152 ARG X C 1
ATOM 1733 O O . ARG C 2 21 ? 28.183 -6.030 -1.724 1.00 24.44 152 ARG X O 1
ATOM 1741 N N . GLU C 2 22 ? 30.338 -5.919 -2.459 1.00 22.37 153 GLU X N 1
ATOM 1742 C CA . GLU C 2 22 ? 30.892 -6.433 -1.213 1.00 23.20 153 GLU X CA 1
ATOM 1743 C C . GLU C 2 22 ? 30.590 -5.568 0.013 1.00 21.76 153 GLU X C 1
ATOM 1744 O O . GLU C 2 22 ? 30.619 -4.327 -0.047 1.00 23.51 153 GLU X O 1
ATOM 1750 N N . LEU C 2 23 ? 30.299 -6.215 1.141 1.00 20.06 154 LEU X N 1
ATOM 1751 C CA . LEU C 2 23 ? 30.046 -5.491 2.386 1.00 19.66 154 LEU X CA 1
ATOM 1752 C C . LEU C 2 23 ? 30.994 -6.008 3.478 1.00 19.00 154 LEU X C 1
ATOM 1753 O O . LEU C 2 23 ? 31.035 -7.215 3.718 1.00 19.50 154 LEU X O 1
ATOM 1758 N N . VAL C 2 24 ? 31.743 -5.110 4.118 1.00 17.54 155 VAL X N 1
ATOM 1759 C CA . VAL C 2 24 ? 32.657 -5.508 5.207 1.00 21.29 155 VAL X CA 1
ATOM 1760 C C . VAL C 2 24 ? 32.196 -4.974 6.579 1.00 20.12 155 VAL X C 1
ATOM 1761 O O . VAL C 2 24 ? 31.976 -3.767 6.708 1.00 19.75 155 VAL X O 1
ATOM 1765 N N . ILE C 2 25 ? 32.025 -5.887 7.554 1.00 19.35 156 ILE X N 1
ATOM 1766 C CA . ILE C 2 25 ? 31.613 -5.558 8.960 1.00 20.91 156 ILE X CA 1
ATOM 1767 C C . ILE C 2 25 ? 32.985 -5.704 9.600 1.00 22.60 156 ILE X C 1
ATOM 1768 O O . ILE C 2 25 ? 33.433 -6.824 9.906 1.00 19.78 156 ILE X O 1
ATOM 1773 N N . PRO C 2 26 ? 33.649 -4.544 9.855 1.00 21.34 157 PRO X N 1
ATOM 1774 C CA . PRO C 2 26 ? 35.022 -4.449 10.388 1.00 22.30 157 PRO X CA 1
ATOM 1775 C C . PRO C 2 26 ? 35.450 -4.670 11.828 1.00 23.00 157 PRO X C 1
ATOM 1776 O O . PRO C 2 26 ? 36.287 -3.922 12.347 1.00 25.73 157 PRO X O 1
ATOM 1780 N N . CYS C 2 27 ? 34.928 -5.710 12.467 1.00 23.19 158 CYS X N 1
ATOM 1781 C CA . CYS C 2 27 ? 35.235 -6.004 13.859 1.00 22.85 158 CYS X CA 1
ATOM 1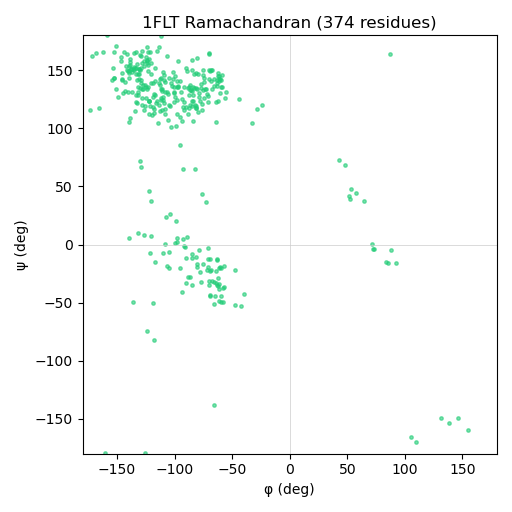782 C C . CYS C 2 27 ? 36.413 -6.967 13.954 1.00 22.45 158 CYS X C 1
ATOM 1783 O O . CYS C 2 27 ? 36.288 -8.129 14.377 1.00 20.04 158 CYS X O 1
ATOM 1786 N N . ARG C 2 28 ? 37.568 -6.467 13.510 1.00 24.92 159 ARG X N 1
ATOM 1787 C CA . ARG C 2 28 ? 38.824 -7.222 13.545 1.00 27.90 159 ARG X CA 1
ATOM 1788 C C . ARG C 2 28 ? 39.247 -7.412 15.019 1.00 26.14 159 ARG X C 1
ATOM 1789 O O . ARG C 2 28 ? 38.930 -6.582 15.868 1.00 26.69 159 ARG X O 1
ATOM 1797 N N . VAL C 2 29 ? 39.950 -8.504 15.310 1.00 25.95 160 VAL X N 1
ATOM 1798 C CA . VAL C 2 29 ? 40.388 -8.807 16.673 1.00 25.34 160 VAL X CA 1
ATOM 1799 C C . VAL C 2 29 ? 41.913 -9.005 16.740 1.00 26.86 160 VAL X C 1
ATOM 1800 O O . VAL C 2 29 ? 42.606 -9.125 15.710 1.00 26.45 160 VAL X O 1
ATOM 1804 N N . THR C 2 30 ? 42.426 -9.073 17.963 1.00 26.02 161 THR X N 1
ATOM 1805 C CA . THR C 2 30 ? 43.865 -9.227 18.188 1.00 27.88 161 THR X CA 1
ATOM 1806 C C . THR C 2 30 ? 44.461 -10.630 18.028 1.00 29.13 161 THR X C 1
ATOM 1807 O O . THR C 2 30 ? 45.698 -10.775 18.093 1.00 31.24 161 THR X O 1
ATOM 1811 N N . SER C 2 31 ? 43.626 -11.651 17.791 1.00 29.66 162 SER X N 1
ATOM 1812 C CA . SER C 2 31 ? 44.127 -13.018 17.615 1.00 31.78 162 SER X CA 1
ATOM 1813 C C . SER C 2 31 ? 43.236 -13.889 16.745 1.00 34.93 162 SER X C 1
ATOM 1814 O O . SER C 2 31 ? 42.022 -13.790 16.819 1.00 35.74 162 SER X O 1
ATOM 1817 N N . PRO C 2 32 ? 43.821 -14.777 15.911 1.00 39.07 163 PRO X N 1
ATOM 1818 C CA . PRO C 2 32 ? 42.995 -15.661 15.075 1.00 36.39 163 PRO X CA 1
ATOM 1819 C C . PRO C 2 32 ? 42.275 -16.756 15.875 1.00 38.68 163 PRO X C 1
ATOM 1820 O O . PRO C 2 32 ? 41.359 -17.394 15.347 1.00 42.03 163 PRO X O 1
ATOM 1824 N N . ASN C 2 33 ? 42.640 -16.984 17.144 1.00 40.06 164 ASN X N 1
ATOM 1825 C CA . ASN C 2 33 ? 41.907 -18.001 17.879 1.00 43.57 164 ASN X CA 1
ATOM 1826 C C . ASN C 2 33 ? 40.805 -17.481 18.802 1.00 44.93 164 ASN X C 1
ATOM 1827 O O . ASN C 2 33 ? 40.370 -18.194 19.715 1.00 49.43 164 ASN X O 1
ATOM 1832 N N . ILE C 2 34 ? 40.331 -16.260 18.563 1.00 40.88 165 ILE X N 1
ATOM 1833 C CA . ILE C 2 34 ? 39.221 -15.725 19.346 1.00 36.94 165 ILE X CA 1
ATOM 1834 C C . ILE C 2 34 ? 37.994 -16.120 18.540 1.00 38.04 165 ILE X C 1
ATOM 1835 O O . ILE C 2 34 ? 37.998 -15.981 17.314 1.00 36.01 165 ILE X O 1
ATOM 1840 N N . THR C 2 35 ? 36.950 -16.621 19.186 1.00 38.48 166 THR X N 1
ATOM 1841 C CA . THR C 2 35 ? 35.767 -16.994 18.401 1.00 37.85 166 THR X CA 1
ATOM 1842 C C . THR C 2 35 ? 34.801 -15.823 18.321 1.00 35.08 166 THR X C 1
ATOM 1843 O O . THR C 2 35 ? 34.289 -15.392 19.352 1.00 33.16 166 THR X O 1
ATOM 1847 N N . VAL C 2 36 ? 34.561 -15.296 17.115 1.00 34.16 167 VAL X N 1
ATOM 1848 C CA . VAL C 2 36 ? 33.632 -14.167 16.959 1.00 30.54 167 VAL X CA 1
ATOM 1849 C C . VAL C 2 36 ? 32.376 -14.590 16.196 1.00 29.15 167 VAL X C 1
ATOM 1850 O O . VAL C 2 36 ? 32.465 -15.290 15.179 1.00 27.55 167 VAL X O 1
ATOM 1854 N N . THR C 2 37 ? 31.232 -14.123 16.698 1.00 28.33 168 THR X N 1
ATOM 1855 C CA . THR C 2 37 ? 29.895 -14.368 16.163 1.00 29.42 168 THR X CA 1
ATOM 1856 C C . THR C 2 37 ? 29.316 -13.087 15.540 1.00 27.06 168 THR X C 1
ATOM 1857 O O . THR C 2 37 ? 29.530 -11.990 16.080 1.00 27.55 168 THR X O 1
ATOM 1861 N N . LEU C 2 38 ? 28.604 -13.222 14.413 1.00 26.06 169 LEU X N 1
ATOM 1862 C CA . LEU C 2 38 ? 27.931 -12.092 13.738 1.00 21.08 169 LEU X CA 1
ATOM 1863 C C . LEU C 2 38 ? 26.392 -12.274 13.759 1.00 24.53 169 LEU X C 1
ATOM 1864 O O . LEU C 2 38 ? 25.868 -13.280 13.292 1.00 23.25 169 LEU X O 1
ATOM 1869 N N . LYS C 2 39 ? 25.665 -11.295 14.302 1.00 23.90 170 LYS X N 1
ATOM 1870 C CA . LYS C 2 39 ? 24.199 -11.395 14.370 1.00 24.83 170 LYS X CA 1
ATOM 1871 C C . LYS C 2 39 ? 23.492 -10.172 13.752 1.00 24.02 170 LYS X C 1
ATOM 1872 O O . LYS C 2 39 ? 24.040 -9.061 13.748 1.00 20.99 170 LYS X O 1
ATOM 1878 N N . LYS C 2 40 ? 22.268 -10.375 13.272 1.00 21.87 171 LYS X N 1
ATOM 1879 C CA . LYS C 2 40 ? 21.452 -9.274 12.754 1.00 22.84 171 LYS X CA 1
ATOM 1880 C C . LYS C 2 40 ? 20.209 -9.194 13.646 1.00 23.91 171 LYS X C 1
ATOM 1881 O O . LYS C 2 40 ? 19.576 -10.221 13.874 1.00 21.48 171 LYS X O 1
ATOM 1887 N N . PHE C 2 41 ? 19.871 -8.008 14.161 1.00 22.70 172 PHE X N 1
ATOM 1888 C CA . PHE C 2 41 ? 18.709 -7.841 15.069 1.00 21.77 172 PHE X CA 1
ATOM 1889 C C . PHE C 2 41 ? 17.396 -8.021 14.319 1.00 22.74 172 PHE X C 1
ATOM 1890 O O . PHE C 2 41 ? 17.253 -7.565 13.191 1.00 21.58 172 PHE X O 1
ATOM 1898 N N . PRO C 2 42 ? 16.399 -8.639 14.963 1.00 23.61 173 PRO X N 1
ATOM 1899 C CA . PRO C 2 42 ? 16.448 -9.159 16.318 1.00 27.80 173 PRO X CA 1
ATOM 1900 C C . PRO C 2 42 ? 16.994 -10.538 16.614 1.00 30.87 173 PRO X C 1
ATOM 1901 O O . PRO C 2 42 ? 17.586 -10.710 17.691 1.00 34.07 173 PRO X O 1
ATOM 1905 N N . LEU C 2 43 ? 16.801 -11.524 15.734 1.00 32.36 174 LEU X N 1
ATOM 1906 C CA . LEU C 2 43 ? 17.271 -12.856 16.109 1.00 36.47 174 LEU X CA 1
ATOM 1907 C C . LEU C 2 43 ? 18.117 -13.642 15.074 1.00 38.79 174 LEU X C 1
ATOM 1908 O O . LEU C 2 43 ? 18.394 -14.840 15.295 1.00 41.10 174 LEU X O 1
ATOM 1913 N N . ASP C 2 44 ? 18.556 -13.016 13.980 1.00 33.95 175 ASP X N 1
ATOM 1914 C CA . ASP C 2 44 ? 19.338 -13.756 12.991 1.00 35.35 175 ASP X CA 1
ATOM 1915 C C . ASP C 2 44 ? 20.834 -13.861 13.269 1.00 35.38 175 ASP X C 1
ATOM 1916 O O . ASP C 2 44 ? 21.439 -13.006 13.901 1.00 33.70 175 ASP X O 1
ATOM 1921 N N . THR C 2 45 ? 21.419 -14.949 12.799 1.00 38.01 176 THR X N 1
ATOM 1922 C CA . THR C 2 45 ? 22.842 -15.184 12.940 1.00 38.69 176 THR X CA 1
ATOM 1923 C C . THR C 2 45 ? 23.410 -15.378 11.533 1.00 39.22 176 THR X C 1
ATOM 1924 O O . THR C 2 45 ? 22.798 -16.067 10.721 1.00 40.88 176 THR X O 1
ATOM 1928 N N . LEU C 2 46 ? 24.552 -14.756 11.227 1.00 35.90 177 LEU X N 1
ATOM 1929 C CA . LEU C 2 46 ? 25.181 -14.899 9.911 1.00 34.02 177 LEU X CA 1
ATOM 1930 C C . LEU C 2 46 ? 26.429 -15.752 10.125 1.00 35.30 177 LEU X C 1
ATOM 1931 O O . LEU C 2 46 ? 27.377 -15.302 10.765 1.00 33.80 177 LEU X O 1
ATOM 1936 N N . ILE C 2 47 ? 26.425 -16.967 9.586 1.00 35.60 178 ILE X N 1
ATOM 1937 C CA . ILE C 2 47 ? 27.529 -17.906 9.746 1.00 33.44 178 ILE X CA 1
ATOM 1938 C C . ILE C 2 47 ? 28.477 -17.958 8.564 1.00 31.62 178 ILE X C 1
ATOM 1939 O O . ILE C 2 47 ? 28.047 -18.135 7.433 1.00 31.31 178 ILE X O 1
ATOM 1944 N N . PRO C 2 48 ? 29.790 -17.788 8.822 1.00 29.60 179 PRO X N 1
ATOM 1945 C CA . PRO C 2 48 ? 30.792 -17.836 7.758 1.00 28.24 179 PRO X CA 1
ATOM 1946 C C . PRO C 2 48 ? 30.852 -19.216 7.170 1.00 31.40 179 PRO X C 1
ATOM 1947 O O . PRO C 2 48 ? 30.838 -20.210 7.905 1.00 31.67 179 PRO X O 1
ATOM 1951 N N . ASP C 2 49 ? 30.911 -19.266 5.842 1.00 33.60 180 ASP X N 1
ATOM 1952 C CA . ASP C 2 49 ? 30.992 -20.511 5.093 1.00 35.38 180 ASP X CA 1
ATOM 1953 C C . ASP C 2 49 ? 32.195 -20.490 4.129 1.00 34.54 180 ASP X C 1
ATOM 1954 O O . ASP C 2 49 ? 32.373 -21.384 3.303 1.00 34.16 180 ASP X O 1
ATOM 1959 N N . GLY C 2 50 ? 33.037 -19.465 4.246 1.00 34.86 181 GLY X N 1
ATOM 1960 C CA . GLY C 2 50 ? 34.213 -19.359 3.394 1.00 34.67 181 GLY X CA 1
ATOM 1961 C C . GLY C 2 50 ? 33.952 -18.986 1.944 1.00 32.73 181 GLY X C 1
ATOM 1962 O O . GLY C 2 50 ? 34.905 -18.815 1.188 1.00 31.16 181 GLY X O 1
ATOM 1963 N N . LYS C 2 51 ? 32.688 -18.866 1.546 1.00 29.07 182 LYS X N 1
ATOM 1964 C CA . LYS C 2 51 ? 32.367 -18.487 0.182 1.00 30.06 182 LYS X CA 1
ATOM 1965 C C . LYS C 2 51 ? 31.615 -17.170 0.206 1.00 31.53 182 LYS X C 1
ATOM 1966 O O . LYS C 2 51 ? 32.232 -16.108 0.000 1.00 29.86 182 LYS X O 1
ATOM 1972 N N . ARG C 2 52 ? 30.304 -17.224 0.460 1.00 26.16 183 ARG X N 1
ATOM 1973 C CA . ARG C 2 52 ? 29.507 -16.001 0.511 1.00 26.64 183 ARG X CA 1
ATOM 1974 C C . ARG C 2 52 ? 29.803 -15.126 1.721 1.00 24.59 183 ARG X C 1
ATOM 1975 O O . ARG C 2 52 ? 29.738 -13.889 1.638 1.00 22.81 183 ARG X O 1
ATOM 1983 N N . ILE C 2 53 ? 30.107 -15.769 2.847 1.00 24.56 184 ILE X N 1
ATOM 1984 C CA . ILE C 2 53 ? 30.452 -15.041 4.064 1.00 23.12 184 ILE X CA 1
ATOM 1985 C C . ILE C 2 53 ? 31.770 -15.603 4.588 1.00 23.20 184 ILE X C 1
ATOM 1986 O O . ILE C 2 53 ? 31.876 -16.793 4.901 1.00 23.85 184 ILE X O 1
ATOM 1991 N N . ILE C 2 54 ? 32.761 -14.723 4.684 1.00 22.95 185 ILE X N 1
ATOM 1992 C CA . ILE C 2 54 ? 34.119 -15.060 5.103 1.00 24.48 185 ILE X CA 1
ATOM 1993 C C . ILE C 2 54 ? 34.542 -14.332 6.366 1.00 22.26 185 ILE X C 1
ATOM 1994 O O . ILE C 2 54 ? 34.238 -13.161 6.537 1.00 20.95 185 ILE X O 1
ATOM 1999 N N . TRP C 2 55 ? 35.225 -15.042 7.258 1.00 22.38 186 TRP X N 1
ATOM 2000 C CA . TRP C 2 55 ? 35.783 -14.424 8.462 1.00 23.30 186 TRP X CA 1
ATOM 2001 C C . TRP C 2 55 ? 37.305 -14.351 8.320 1.00 24.55 186 TRP X C 1
ATOM 2002 O O . TRP C 2 55 ? 37.974 -15.326 7.959 1.00 25.08 186 TRP X O 1
ATOM 2013 N N . ASP C 2 56 ? 37.833 -13.174 8.595 1.00 25.68 187 ASP X N 1
ATOM 2014 C CA . ASP C 2 56 ? 39.252 -12.899 8.557 1.00 24.98 187 ASP X CA 1
ATOM 2015 C C . ASP C 2 56 ? 39.573 -12.028 9.779 1.00 24.39 187 ASP X C 1
ATOM 2016 O O . ASP C 2 56 ? 39.178 -10.862 9.839 1.00 23.02 187 ASP X O 1
ATOM 2021 N N . SER C 2 57 ? 40.267 -12.617 10.752 1.00 24.49 188 SER X N 1
ATOM 2022 C CA . SER C 2 57 ? 40.691 -11.961 11.987 1.00 29.77 188 SER X CA 1
ATOM 2023 C C . SER C 2 57 ? 41.178 -10.521 11.839 1.00 29.84 188 SER X C 1
ATOM 2024 O O . SER C 2 57 ? 40.867 -9.657 12.678 1.00 29.77 188 SER X O 1
ATOM 2027 N N . ARG C 2 58 ? 41.975 -10.273 10.796 1.00 27.03 189 ARG X N 1
ATOM 2028 C CA . ARG C 2 58 ? 42.542 -8.954 10.609 1.00 26.27 189 ARG X CA 1
ATOM 2029 C C . ARG C 2 58 ? 41.608 -7.980 9.963 1.00 25.96 189 ARG X C 1
ATOM 2030 O O . ARG C 2 58 ? 41.890 -6.779 9.942 1.00 27.63 189 ARG X O 1
ATOM 2038 N N . LYS C 2 59 ? 40.490 -8.475 9.446 1.00 25.24 190 LYS X N 1
ATOM 2039 C CA . LYS C 2 59 ? 39.579 -7.585 8.733 1.00 26.34 190 LYS X CA 1
ATOM 2040 C C . LYS C 2 59 ? 38.186 -7.491 9.351 1.00 24.13 190 LYS X C 1
ATOM 2041 O O . LYS C 2 59 ? 37.675 -6.380 9.551 1.00 21.79 190 LYS X O 1
ATOM 2047 N N . GLY C 2 60 ? 37.583 -8.648 9.605 1.00 20.38 191 GLY X N 1
ATOM 2048 C CA . GLY C 2 60 ? 36.219 -8.689 10.137 1.00 19.91 191 GLY X CA 1
ATOM 2049 C C . GLY C 2 60 ? 35.454 -9.675 9.275 1.00 22.50 191 GLY X C 1
ATOM 2050 O O . GLY C 2 60 ? 36.072 -10.640 8.793 1.00 22.07 191 GLY X O 1
ATOM 2051 N N . PHE C 2 61 ? 34.132 -9.485 9.093 1.00 19.61 192 PHE X N 1
ATOM 2052 C CA . PHE C 2 61 ? 33.342 -10.401 8.266 1.00 19.58 192 PHE X CA 1
ATOM 2053 C C . PHE C 2 61 ? 33.221 -9.769 6.901 1.00 19.53 192 PHE X C 1
ATOM 2054 O O . PHE C 2 61 ? 32.989 -8.570 6.815 1.00 21.97 192 PHE X O 1
ATOM 2062 N N . ILE C 2 62 ? 33.410 -10.567 5.846 1.00 21.00 193 ILE X N 1
ATOM 2063 C CA . ILE C 2 62 ? 33.353 -10.075 4.462 1.00 21.53 193 ILE X CA 1
ATOM 2064 C C . ILE C 2 62 ? 32.234 -10.811 3.733 1.00 21.13 193 ILE X C 1
ATOM 2065 O O . ILE C 2 62 ? 32.329 -12.015 3.493 1.00 20.35 193 ILE X O 1
ATOM 2070 N N . ILE C 2 63 ? 31.174 -10.074 3.392 1.00 19.41 194 ILE X N 1
ATOM 2071 C CA . ILE C 2 63 ? 29.991 -10.607 2.710 1.00 20.77 194 ILE X CA 1
ATOM 2072 C C . ILE C 2 63 ? 29.954 -10.230 1.239 1.00 22.41 194 ILE X C 1
ATOM 2073 O O . ILE C 2 63 ? 29.915 -9.038 0.920 1.00 21.72 194 ILE X O 1
ATOM 2078 N N . SER C 2 64 ? 29.958 -11.222 0.347 1.00 23.51 195 SER X N 1
ATOM 2079 C CA . SER C 2 64 ? 29.862 -10.934 -1.094 1.00 28.39 195 SER X CA 1
ATOM 2080 C C . SER C 2 64 ? 28.414 -10.696 -1.514 1.00 27.86 195 SER X C 1
ATOM 2081 O O . SER C 2 64 ? 27.464 -11.289 -0.973 1.00 28.04 195 SER X O 1
ATOM 2084 N N . ASN C 2 65 ? 28.248 -9.835 -2.503 1.00 32.76 196 ASN X N 1
ATOM 2085 C CA . ASN C 2 65 ? 26.920 -9.554 -3.029 1.00 37.32 196 ASN X CA 1
ATOM 2086 C C . ASN C 2 65 ? 25.911 -9.270 -1.899 1.00 34.23 196 ASN X C 1
ATOM 2087 O O . ASN C 2 65 ? 24.979 -10.047 -1.646 1.00 35.75 196 ASN X O 1
ATOM 2092 N N . ALA C 2 66 ? 26.100 -8.136 -1.227 1.00 28.15 197 ALA X N 1
ATOM 2093 C CA . ALA C 2 66 ? 25.196 -7.743 -0.146 1.00 26.21 197 ALA X CA 1
ATOM 2094 C C . ALA C 2 66 ? 23.773 -7.566 -0.692 1.00 23.72 197 ALA X C 1
ATOM 2095 O O . ALA C 2 66 ? 23.587 -7.118 -1.822 1.00 22.23 197 ALA X O 1
ATOM 2097 N N . THR C 2 67 ? 22.764 -7.919 0.102 1.00 20.10 198 THR X N 1
ATOM 2098 C CA . THR C 2 67 ? 21.389 -7.762 -0.332 1.00 20.51 198 THR X CA 1
ATOM 2099 C C . THR C 2 67 ? 20.644 -6.932 0.732 1.00 22.07 198 THR X C 1
ATOM 2100 O O . THR C 2 67 ? 21.247 -6.497 1.742 1.00 19.88 198 THR X O 1
ATOM 2104 N N . TYR C 2 68 ? 19.347 -6.705 0.496 1.00 21.53 199 TYR X N 1
ATOM 2105 C CA . TYR C 2 68 ? 18.496 -5.956 1.428 1.00 20.25 199 TYR X CA 1
ATOM 2106 C C . TYR C 2 68 ? 18.409 -6.661 2.788 1.00 22.74 199 TYR X C 1
ATOM 2107 O O . TYR C 2 68 ? 18.087 -6.015 3.789 1.00 21.05 199 TYR X O 1
ATOM 2116 N N . LYS C 2 69 ? 18.709 -7.967 2.831 1.00 20.18 200 LYS X N 1
ATOM 2117 C CA . LYS C 2 69 ? 18.659 -8.731 4.074 1.00 21.45 200 LYS X CA 1
ATOM 2118 C C . LYS C 2 69 ? 19.794 -8.329 5.006 1.00 21.87 200 LYS X C 1
ATOM 2119 O O . LYS C 2 69 ? 19.722 -8.588 6.213 1.00 24.65 200 LYS X O 1
ATOM 2125 N N . GLU C 2 70 ? 20.834 -7.703 4.473 1.00 20.17 201 GLU X N 1
ATOM 2126 C CA . GLU C 2 70 ? 21.950 -7.240 5.306 1.00 22.63 201 GLU X CA 1
ATOM 2127 C C . GLU C 2 70 ? 21.811 -5.783 5.780 1.00 20.62 201 GLU X C 1
ATOM 2128 O O . GLU C 2 70 ? 22.748 -5.239 6.387 1.00 22.24 201 GLU X O 1
ATOM 2134 N N . ILE C 2 71 ? 20.682 -5.145 5.471 1.00 18.18 202 ILE X N 1
ATOM 2135 C CA . ILE C 2 71 ? 20.399 -3.782 5.901 1.00 18.01 202 ILE X CA 1
ATOM 2136 C C . ILE C 2 71 ? 19.812 -3.886 7.346 1.00 22.81 202 ILE X C 1
ATOM 2137 O O . ILE C 2 71 ? 18.878 -4.653 7.577 1.00 23.07 202 ILE X O 1
ATOM 2142 N N . GLY C 2 72 ? 20.350 -3.139 8.311 1.00 21.75 203 GLY X N 1
ATOM 2143 C CA . GLY C 2 72 ? 19.826 -3.206 9.670 1.00 20.57 203 GLY X CA 1
ATOM 2144 C C . GLY C 2 72 ? 20.889 -3.018 10.749 1.00 23.44 203 GLY X C 1
ATOM 2145 O O . GLY C 2 72 ? 21.857 -2.283 10.523 1.00 23.15 203 GLY X O 1
ATOM 2146 N N . LEU C 2 73 ? 20.705 -3.652 11.921 1.00 21.67 204 LEU X N 1
ATOM 2147 C CA . LEU C 2 73 ? 21.662 -3.568 13.031 1.00 17.93 204 LEU X CA 1
ATOM 2148 C C . LEU C 2 73 ? 22.469 -4.859 13.172 1.00 18.81 204 LEU X C 1
ATOM 2149 O O . LEU C 2 73 ? 21.966 -5.889 13.613 1.00 19.99 204 LEU X O 1
ATOM 2154 N N . LEU C 2 74 ? 23.740 -4.811 12.790 1.00 15.48 205 LEU X N 1
ATOM 2155 C CA . LEU C 2 74 ? 24.594 -5.994 12.846 1.00 18.17 205 LEU X CA 1
ATOM 2156 C C . LEU C 2 74 ? 25.525 -5.910 14.040 1.00 19.26 205 LEU X C 1
ATOM 2157 O O . LEU C 2 74 ? 26.060 -4.837 14.316 1.00 21.87 205 LEU X O 1
ATOM 2162 N N . THR C 2 75 ? 25.720 -7.028 14.721 1.00 20.18 206 THR X N 1
ATOM 2163 C CA . THR C 2 75 ? 26.585 -7.080 15.910 1.00 19.21 206 THR X CA 1
ATOM 2164 C C . THR C 2 75 ? 27.636 -8.203 15.904 1.00 20.09 206 THR X C 1
ATOM 2165 O O . THR C 2 75 ? 27.314 -9.346 15.589 1.00 21.98 206 THR X O 1
ATOM 2169 N N . CYS C 2 76 ? 28.886 -7.890 16.270 1.00 22.23 207 CYS X N 1
ATOM 2170 C CA . CYS C 2 76 ? 29.918 -8.927 16.391 1.00 24.59 207 CYS X CA 1
ATOM 2171 C C . CYS C 2 76 ? 30.041 -9.187 17.876 1.00 25.85 207 CYS X C 1
ATOM 2172 O O . CYS C 2 76 ? 30.093 -8.234 18.649 1.00 25.35 207 CYS X O 1
ATOM 2175 N N . GLU C 2 77 ? 30.112 -10.458 18.253 1.00 27.26 208 GLU X N 1
ATOM 2176 C CA . GLU C 2 77 ? 30.219 -10.804 19.663 1.00 31.99 208 GLU X CA 1
ATOM 2177 C C . GLU C 2 77 ? 31.375 -11.765 19.952 1.00 33.58 208 GLU X C 1
ATOM 2178 O O . GLU C 2 77 ? 31.634 -12.710 19.196 1.00 31.18 208 GLU X O 1
ATOM 2184 N N . ALA C 2 78 ? 32.074 -11.508 21.060 1.00 36.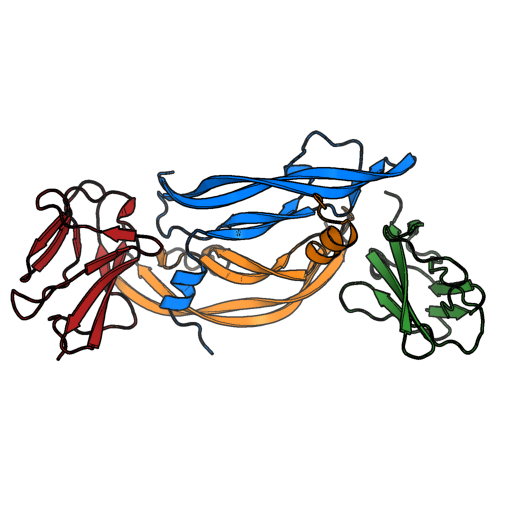63 209 ALA X N 1
ATOM 2185 C CA . ALA C 2 78 ? 33.200 -12.326 21.508 1.00 40.93 209 ALA X CA 1
ATOM 2186 C C . ALA C 2 78 ? 33.241 -12.368 23.042 1.00 44.63 209 ALA X C 1
ATOM 2187 O O . ALA C 2 78 ? 32.955 -11.368 23.711 1.00 46.08 209 ALA X O 1
ATOM 2189 N N . THR C 2 79 ? 33.603 -13.523 23.591 1.00 45.96 210 THR X N 1
ATOM 2190 C CA . THR C 2 79 ? 33.678 -13.674 25.040 1.00 48.33 210 THR X CA 1
ATOM 2191 C C . THR C 2 79 ? 35.077 -14.097 25.447 1.00 49.61 210 THR X C 1
ATOM 2192 O O . THR C 2 79 ? 35.582 -15.112 24.963 1.00 49.91 210 THR X O 1
ATOM 2196 N N . VAL C 2 80 ? 35.711 -13.314 26.317 1.00 48.48 211 VAL X N 1
ATOM 2197 C CA . VAL C 2 80 ? 37.060 -13.615 26.781 1.00 49.89 211 VAL X CA 1
ATOM 2198 C C . VAL C 2 80 ? 37.091 -13.735 28.285 1.00 52.91 211 VAL X C 1
ATOM 2199 O O . VAL C 2 80 ? 36.875 -12.746 28.992 1.00 54.37 211 VAL X O 1
ATOM 2203 N N . ASN C 2 81 ? 37.341 -14.950 28.773 1.00 56.19 212 ASN X N 1
ATOM 2204 C CA . ASN C 2 81 ? 37.412 -15.215 30.203 1.00 57.74 212 ASN X CA 1
ATOM 2205 C C . ASN C 2 81 ? 36.089 -15.000 30.958 1.00 56.48 212 ASN X C 1
ATOM 2206 O O . ASN C 2 81 ? 36.080 -14.515 32.096 1.00 55.77 212 ASN X O 1
ATOM 2211 N N . GLY C 2 82 ? 34.973 -15.360 30.334 1.00 54.55 213 GLY X N 1
ATOM 2212 C CA . GLY C 2 82 ? 33.683 -15.192 30.976 1.00 52.87 213 GLY X CA 1
ATOM 2213 C C . GLY C 2 82 ? 32.997 -13.876 30.659 1.00 53.85 213 GLY X C 1
ATOM 2214 O O . GLY C 2 82 ? 31.783 -13.747 30.877 1.00 54.45 213 GLY X O 1
ATOM 2215 N N . HIS C 2 83 ? 33.748 -12.906 30.135 1.00 54.76 214 HIS X N 1
ATOM 2216 C CA . HIS C 2 83 ? 33.200 -11.583 29.801 1.00 55.92 214 HIS X CA 1
ATOM 2217 C C . HIS C 2 83 ? 32.826 -11.407 28.304 1.00 52.62 214 HIS X C 1
ATOM 2218 O O . HIS C 2 83 ? 33.667 -11.597 27.397 1.00 48.95 214 HIS X O 1
ATOM 2225 N N . LEU C 2 84 ? 31.562 -11.045 28.064 1.00 48.28 215 LEU X N 1
ATOM 2226 C CA . LEU C 2 84 ? 31.056 -10.834 26.714 1.00 46.12 215 LEU X CA 1
ATOM 2227 C C . LEU C 2 84 ? 31.292 -9.398 26.262 1.00 46.60 215 LEU X C 1
ATOM 2228 O O . LEU C 2 84 ? 30.929 -8.433 26.962 1.00 47.20 215 LEU X O 1
ATOM 2233 N N . TYR C 2 85 ? 31.895 -9.263 25.080 1.00 44.43 216 TYR X N 1
ATOM 2234 C CA . TYR C 2 85 ? 32.154 -7.952 24.482 1.00 42.41 216 TYR X CA 1
ATOM 2235 C C . TYR C 2 85 ? 31.442 -7.885 23.111 1.00 39.71 216 TYR X C 1
ATOM 2236 O O . TYR C 2 85 ? 31.186 -8.922 22.476 1.00 36.94 216 TYR X O 1
ATOM 2245 N N . LYS C 2 86 ? 31.148 -6.676 22.655 1.00 36.75 217 LYS X N 1
ATOM 2246 C CA . LYS C 2 86 ? 30.478 -6.537 21.380 1.00 32.63 217 LYS X CA 1
ATOM 2247 C C . LYS C 2 86 ? 30.790 -5.207 20.707 1.00 31.94 217 LYS X C 1
ATOM 2248 O O . LYS C 2 86 ? 31.364 -4.303 21.310 1.00 29.78 217 LYS X O 1
ATOM 2254 N N . THR C 2 87 ? 30.463 -5.122 19.418 1.00 29.59 218 THR X N 1
ATOM 2255 C CA . THR C 2 87 ? 30.605 -3.887 18.629 1.00 27.64 218 THR X CA 1
ATOM 2256 C C . THR C 2 87 ? 29.331 -3.896 17.762 1.00 23.53 218 THR X C 1
ATOM 2257 O O . THR C 2 87 ? 29.050 -4.939 17.161 1.00 23.22 218 THR X O 1
ATOM 2261 N N . ASN C 2 88 ? 28.589 -2.787 17.698 1.00 20.98 219 ASN X N 1
ATOM 2262 C CA . ASN C 2 88 ? 27.369 -2.719 16.877 1.00 19.97 219 ASN X CA 1
ATOM 2263 C C . ASN C 2 88 ? 27.577 -1.836 15.669 1.00 19.29 219 ASN X C 1
ATOM 2264 O O . ASN C 2 88 ? 28.310 -0.855 15.766 1.00 23.40 219 ASN X O 1
ATOM 2269 N N . TYR C 2 89 ? 26.955 -2.160 14.534 1.00 19.07 220 TYR X N 1
ATOM 2270 C CA . TYR C 2 89 ? 27.058 -1.320 13.332 1.00 18.19 220 TYR X CA 1
ATOM 2271 C C . TYR C 2 89 ? 25.683 -1.210 12.709 1.00 18.52 220 TYR X C 1
ATOM 2272 O O . TYR C 2 89 ? 24.893 -2.143 12.794 1.00 18.79 220 TYR X O 1
ATOM 2281 N N . LEU C 2 90 ? 25.417 -0.076 12.081 1.00 16.54 221 LEU X N 1
ATOM 2282 C CA . LEU C 2 90 ? 24.174 0.145 11.368 1.00 19.51 221 LEU X CA 1
ATOM 2283 C C . LEU C 2 90 ? 24.494 0.254 9.876 1.00 19.86 221 LEU X C 1
ATOM 2284 O O . LEU C 2 90 ? 25.182 1.189 9.463 1.00 20.01 221 LEU X O 1
ATOM 2289 N N . THR C 2 91 ? 24.012 -0.685 9.057 1.00 19.96 222 THR X N 1
ATOM 2290 C CA . THR C 2 91 ? 24.308 -0.595 7.627 1.00 19.58 222 THR X CA 1
ATOM 2291 C C . THR C 2 91 ? 23.198 0.241 7.017 1.00 21.39 222 THR X C 1
ATOM 2292 O O . THR C 2 91 ? 22.062 0.211 7.471 1.00 23.20 222 THR X O 1
ATOM 2296 N N . HIS C 2 92 ? 23.524 0.975 5.965 1.00 24.89 223 HIS X N 1
ATOM 2297 C CA . HIS C 2 92 ? 22.549 1.886 5.383 1.00 27.84 223 HIS X CA 1
ATOM 2298 C C . HIS C 2 92 ? 22.774 2.041 3.866 1.00 28.97 223 HIS X C 1
ATOM 2299 O O . HIS C 2 92 ? 23.896 2.315 3.431 1.00 26.05 223 HIS X O 1
ATOM 2306 N N . ARG C 2 93 ? 21.751 1.836 3.037 1.00 30.21 224 ARG X N 1
ATOM 2307 C CA . ARG C 2 93 ? 21.999 2.023 1.604 1.00 33.64 224 ARG X CA 1
ATOM 2308 C C . ARG C 2 93 ? 21.793 3.497 1.239 1.00 39.26 224 ARG X C 1
ATOM 2309 O O . ARG C 2 93 ? 20.864 4.153 1.716 1.00 34.20 224 ARG X O 1
ATOM 2317 N N . GLN C 2 94 ? 22.692 4.032 0.416 1.00 48.81 225 GLN X N 1
ATOM 2318 C CA . GLN C 2 94 ? 22.614 5.435 0.032 1.00 57.08 225 GLN X CA 1
ATOM 2319 C C . GLN C 2 94 ? 21.372 5.785 -0.774 1.00 61.25 225 GLN X C 1
ATOM 2320 O O . GLN C 2 94 ? 21.243 5.456 -1.954 1.00 57.95 225 GLN X O 1
ATOM 2326 N N . THR C 2 95 ? 20.458 6.463 -0.080 1.00 69.15 226 THR X N 1
ATOM 2327 C CA . THR C 2 95 ? 19.174 6.942 -0.594 1.00 73.21 226 THR X CA 1
ATOM 2328 C C . THR C 2 95 ? 18.743 6.289 -1.909 1.00 73.19 226 THR X C 1
ATOM 2329 O O . THR C 2 95 ? 17.810 5.466 -1.912 1.00 73.44 226 THR X O 1
ATOM 2333 N N . GLY D 2 1 ? -27.892 -19.746 48.190 1.00 66.00 132 GLY Y N 1
ATOM 2334 C CA . GLY D 2 1 ? -27.213 -18.588 48.861 1.00 59.24 132 GLY Y CA 1
ATOM 2335 C C . GLY D 2 1 ? -27.286 -17.358 47.979 1.00 54.87 132 GLY Y C 1
ATOM 2336 O O . GLY D 2 1 ? -27.350 -16.237 48.486 1.00 56.34 132 GLY Y O 1
ATOM 2337 N N . ARG D 2 2 ? -27.283 -17.567 46.665 1.00 48.14 133 ARG Y N 1
ATOM 2338 C CA . ARG D 2 2 ? -27.358 -16.464 45.727 1.00 41.50 133 ARG Y CA 1
ATOM 2339 C C . ARG D 2 2 ? -28.568 -15.553 45.923 1.00 38.03 133 ARG Y C 1
ATOM 2340 O O . ARG D 2 2 ? -29.714 -16.004 45.907 1.00 38.77 133 ARG Y O 1
ATOM 2348 N N . PRO D 2 3 ? -28.323 -14.240 46.064 1.00 33.74 134 PRO Y N 1
ATOM 2349 C CA . PRO D 2 3 ? -29.372 -13.230 46.257 1.00 33.47 134 PRO Y CA 1
ATOM 2350 C C . PRO D 2 3 ? -30.128 -12.728 44.998 1.00 34.72 134 PRO Y C 1
ATOM 2351 O O . PRO D 2 3 ? -31.237 -12.179 45.113 1.00 34.96 134 PRO Y O 1
ATOM 2355 N N . PHE D 2 4 ? -29.543 -12.920 43.808 1.00 32.05 135 PHE Y N 1
ATOM 2356 C CA . PHE D 2 4 ? -30.163 -12.465 42.561 1.00 29.90 135 PHE Y CA 1
ATOM 2357 C C . PHE D 2 4 ? -31.195 -13.462 42.036 1.00 32.57 135 PHE Y C 1
ATOM 2358 O O . PHE D 2 4 ? -30.961 -14.680 42.009 1.00 32.59 135 PHE Y O 1
ATOM 2366 N N . VAL D 2 5 ? -32.352 -12.944 41.634 1.00 33.25 136 VAL Y N 1
ATOM 2367 C CA . VAL D 2 5 ? -33.401 -13.796 41.110 1.00 33.81 136 VAL Y CA 1
ATOM 2368 C C . VAL D 2 5 ? -32.903 -14.535 39.874 1.00 35.81 136 VAL Y C 1
ATOM 2369 O O . VAL D 2 5 ? -33.054 -15.740 39.782 1.00 39.82 136 VAL Y O 1
ATOM 2373 N N . GLU D 2 6 ? -32.313 -13.818 38.922 1.00 39.51 137 GLU Y N 1
ATOM 2374 C CA . GLU D 2 6 ? -31.787 -14.440 37.700 1.00 44.68 137 GLU Y CA 1
ATOM 2375 C C . GLU D 2 6 ? -30.426 -15.060 38.034 1.00 46.41 137 GLU Y C 1
ATOM 2376 O O . GLU D 2 6 ? -29.704 -14.511 38.873 1.00 50.20 137 GLU Y O 1
ATOM 2382 N N . MET D 2 7 ? -30.059 -16.184 37.410 1.00 47.34 138 MET Y N 1
ATOM 2383 C CA . MET D 2 7 ? -28.776 -16.823 37.739 1.00 50.05 138 MET Y CA 1
ATOM 2384 C C . MET D 2 7 ? -27.504 -16.309 36.997 1.00 48.29 138 MET Y C 1
ATOM 2385 O O . MET D 2 7 ? -27.567 -15.691 35.931 1.00 46.79 138 MET Y O 1
ATOM 2390 N N . TYR D 2 8 ? -26.326 -16.546 37.561 1.00 46.78 139 TYR Y N 1
ATOM 2391 C CA . TYR D 2 8 ? -25.127 -16.068 36.891 1.00 51.27 139 TYR Y CA 1
ATOM 2392 C C . TYR D 2 8 ? -24.879 -16.692 35.511 1.00 52.54 139 TYR Y C 1
ATOM 2393 O O . TYR D 2 8 ? -24.996 -17.911 35.347 1.00 52.67 139 TYR Y O 1
ATOM 2402 N N . SER D 2 9 ? -24.503 -15.859 34.535 1.00 52.01 140 SER Y N 1
ATOM 2403 C CA . SER D 2 9 ? -24.160 -16.360 33.203 1.00 51.64 140 SER Y CA 1
ATOM 2404 C C . SER D 2 9 ? -22.794 -15.792 32.806 1.00 49.15 140 SER Y C 1
ATOM 2405 O O . SER D 2 9 ? -22.552 -14.590 32.995 1.00 51.51 140 SER Y O 1
ATOM 2408 N N . GLU D 2 10 ? -21.904 -16.645 32.285 1.00 44.50 141 GLU Y N 1
ATOM 2409 C CA . GLU D 2 10 ? -20.554 -16.248 31.845 1.00 40.71 141 GLU Y CA 1
ATOM 2410 C C . GLU D 2 10 ? -20.609 -15.266 30.674 1.00 35.57 141 GLU Y C 1
ATOM 2411 O O . GLU D 2 10 ? -19.659 -14.515 30.410 1.00 33.02 141 GLU Y O 1
ATOM 2417 N N . ILE D 2 11 ? -21.729 -15.301 29.962 1.00 29.70 142 ILE Y N 1
ATOM 2418 C CA . ILE D 2 11 ? -21.993 -14.400 28.846 1.00 26.96 142 ILE Y CA 1
ATOM 2419 C C . ILE D 2 11 ? -23.008 -13.379 29.377 1.00 26.92 142 ILE Y C 1
ATOM 2420 O O . ILE D 2 11 ? -24.095 -13.740 29.818 1.00 30.46 142 ILE Y O 1
ATOM 2425 N N . PRO D 2 12 ? -22.653 -12.084 29.379 1.00 25.14 143 PRO Y N 1
ATOM 2426 C CA . PRO D 2 12 ? -23.591 -11.068 29.880 1.00 24.91 143 PRO Y CA 1
ATOM 2427 C C . PRO D 2 12 ? -24.896 -10.977 29.061 1.00 28.64 143 PRO Y C 1
ATOM 2428 O O . PRO D 2 12 ? -24.874 -11.139 27.830 1.00 26.95 143 PRO Y O 1
ATOM 2432 N N . GLU D 2 13 ? -26.020 -10.695 29.725 1.00 25.73 144 GLU Y N 1
ATOM 2433 C CA . GLU D 2 13 ? -27.278 -10.508 29.015 1.00 25.65 144 GLU Y CA 1
ATOM 2434 C C . GLU D 2 13 ? -27.316 -9.109 28.354 1.00 26.41 144 GLU Y C 1
ATOM 2435 O O . GLU D 2 13 ? -26.929 -8.100 28.957 1.00 25.06 144 GLU Y O 1
ATOM 2441 N N . ILE D 2 14 ? -27.808 -9.024 27.111 1.00 24.29 145 ILE Y N 1
ATOM 2442 C CA . ILE D 2 14 ? -27.916 -7.740 26.430 1.00 27.23 145 ILE Y CA 1
ATOM 2443 C C . ILE D 2 14 ? -29.139 -6.886 26.819 1.00 27.09 145 ILE Y C 1
ATOM 2444 O O . ILE D 2 14 ? -30.265 -7.388 26.869 1.00 25.52 145 ILE Y O 1
ATOM 2449 N N . ILE D 2 15 ? -28.916 -5.591 27.064 1.00 26.11 146 ILE Y N 1
ATOM 2450 C CA . ILE D 2 15 ? -29.984 -4.625 27.401 1.00 30.11 146 ILE Y CA 1
ATOM 2451 C C . ILE D 2 15 ? -30.024 -3.537 26.312 1.00 33.06 146 ILE Y C 1
ATOM 2452 O O . ILE D 2 15 ? -29.070 -2.738 26.160 1.00 29.67 146 ILE Y O 1
ATOM 2457 N N . HIS D 2 16 ? -31.117 -3.508 25.537 1.00 33.20 147 HIS Y N 1
ATOM 2458 C CA . HIS D 2 16 ? -31.222 -2.499 24.496 1.00 33.35 147 HIS Y CA 1
ATOM 2459 C C . HIS D 2 16 ? -31.589 -1.152 25.142 1.00 33.97 147 HIS Y C 1
ATOM 2460 O O . HIS D 2 16 ? -32.433 -1.073 26.030 1.00 35.13 147 HIS Y O 1
ATOM 2467 N N . MET D 2 17 ? -30.915 -0.084 24.741 1.00 33.44 148 MET Y N 1
ATOM 2468 C CA . MET D 2 17 ? -31.187 1.219 25.315 1.00 38.09 148 MET Y CA 1
ATOM 2469 C C . MET D 2 17 ? -31.087 2.391 24.323 1.00 42.10 148 MET Y C 1
ATOM 2470 O O . MET D 2 17 ? -30.547 2.255 23.208 1.00 44.17 148 MET Y O 1
ATOM 2475 N N . THR D 2 18 ? -31.615 3.545 24.754 1.00 42.82 149 THR Y N 1
ATOM 2476 C CA . THR D 2 18 ? -31.641 4.777 23.958 1.00 41.46 149 THR Y CA 1
ATOM 2477 C C . THR D 2 18 ? -31.139 5.933 24.825 1.00 44.02 149 THR Y C 1
ATOM 2478 O O . THR D 2 18 ? -31.596 6.098 25.958 1.00 41.58 149 THR Y O 1
ATOM 2482 N N . GLU D 2 19 ? -30.203 6.728 24.314 1.00 47.82 150 GLU Y N 1
ATOM 2483 C CA . GLU D 2 19 ? -29.706 7.859 25.096 1.00 51.21 150 GLU Y CA 1
ATOM 2484 C C . GLU D 2 19 ? -30.927 8.729 25.385 1.00 53.19 150 GLU Y C 1
ATOM 2485 O O . GLU D 2 19 ? -31.856 8.793 24.552 1.00 55.64 150 GLU Y O 1
ATOM 2491 N N . GLY D 2 20 ? -30.936 9.367 26.559 1.00 51.68 151 GLY Y N 1
ATOM 2492 C CA . GLY D 2 20 ? -32.021 10.250 26.933 1.00 50.05 151 GLY Y CA 1
ATOM 2493 C C . GLY D 2 20 ? -33.238 9.616 27.577 1.00 50.55 151 GLY Y C 1
ATOM 2494 O O . GLY D 2 20 ? -34.041 10.345 28.167 1.00 53.75 151 GLY Y O 1
ATOM 2495 N N . ARG D 2 21 ? -33.402 8.297 27.470 1.00 46.85 152 ARG Y N 1
ATOM 2496 C CA . ARG D 2 21 ? -34.556 7.637 28.068 1.00 46.13 152 ARG Y CA 1
ATOM 2497 C C . ARG D 2 21 ? -34.133 6.746 29.237 1.00 44.04 152 ARG Y C 1
ATOM 2498 O O . ARG D 2 21 ? -32.934 6.649 29.549 1.00 44.36 152 ARG Y O 1
ATOM 2506 N N . GLU D 2 22 ? -35.121 6.107 29.861 1.00 40.35 153 GLU Y N 1
ATOM 2507 C CA . GLU D 2 22 ? -34.941 5.225 31.015 1.00 35.93 153 GLU Y CA 1
ATOM 2508 C C . GLU D 2 22 ? -34.265 3.877 30.750 1.00 35.09 153 GLU Y C 1
ATOM 2509 O O . GLU D 2 22 ? -34.675 3.095 29.882 1.00 32.92 153 GLU Y O 1
ATOM 2515 N N . LEU D 2 23 ? -33.229 3.594 31.538 1.00 31.99 154 LEU Y N 1
ATOM 2516 C CA . LEU D 2 23 ? -32.504 2.340 31.427 1.00 28.59 154 LEU Y CA 1
ATOM 2517 C C . LEU D 2 23 ? -32.625 1.589 32.751 1.00 26.67 154 LEU Y C 1
ATOM 2518 O O . LEU D 2 23 ? -32.317 2.165 33.810 1.00 27.31 154 LEU Y O 1
ATOM 2523 N N . VAL D 2 24 ? -33.060 0.332 32.663 1.00 25.31 155 VAL Y N 1
ATOM 2524 C CA . VAL D 2 24 ? -33.189 -0.525 33.834 1.00 25.94 155 VAL Y CA 1
ATOM 2525 C C . VAL D 2 24 ? -32.226 -1.721 33.731 1.00 25.79 155 VAL Y C 1
ATOM 2526 O O . VAL D 2 24 ? -32.266 -2.488 32.757 1.00 22.26 155 VAL Y O 1
ATOM 2530 N N . ILE D 2 25 ? -31.333 -1.843 34.742 1.00 22.43 156 ILE Y N 1
ATOM 2531 C CA . ILE D 2 25 ? -30.354 -2.955 34.876 1.00 22.13 156 ILE Y CA 1
ATOM 2532 C C . ILE D 2 25 ? -31.150 -3.787 35.887 1.00 24.21 156 ILE Y C 1
ATOM 2533 O O . ILE D 2 25 ? -31.154 -3.502 37.092 1.00 22.87 156 ILE Y O 1
ATOM 2538 N N . PRO D 2 26 ? -31.804 -4.868 35.392 1.00 23.94 157 PRO Y N 1
ATOM 2539 C CA . PRO D 2 26 ? -32.673 -5.751 36.185 1.00 23.40 157 PRO Y CA 1
ATOM 2540 C C . PRO D 2 26 ? -32.183 -6.735 37.195 1.00 18.32 157 PRO Y C 1
ATOM 2541 O O . PRO D 2 26 ? -32.757 -7.801 37.328 1.00 23.54 157 PRO Y O 1
ATOM 2545 N N . CYS D 2 27 ? -31.142 -6.401 37.942 1.00 18.28 158 CYS Y N 1
ATOM 2546 C CA . CYS D 2 27 ? -30.631 -7.345 38.925 1.00 21.42 158 CYS Y CA 1
ATOM 2547 C C . CYS D 2 27 ? -31.418 -7.325 40.228 1.00 21.55 158 CYS Y C 1
ATOM 2548 O O . CYS D 2 27 ? -30.874 -6.962 41.274 1.00 20.82 158 CYS Y O 1
ATOM 2551 N N . ARG D 2 28 ? -32.696 -7.714 40.168 1.00 22.65 159 ARG Y N 1
ATOM 2552 C CA . ARG D 2 28 ? -33.529 -7.738 41.368 1.00 23.86 159 ARG Y CA 1
ATOM 2553 C C . ARG D 2 28 ? -33.055 -8.850 42.320 1.00 24.39 159 ARG Y C 1
ATOM 2554 O O . ARG D 2 28 ? -32.526 -9.865 41.874 1.00 24.59 159 ARG Y O 1
ATOM 2562 N N . VAL D 2 29 ? -33.223 -8.658 43.631 1.00 25.71 160 VAL Y N 1
ATOM 2563 C CA . VAL D 2 29 ? -32.776 -9.649 44.607 1.00 23.65 160 VAL Y CA 1
ATOM 2564 C C . VAL D 2 29 ? -33.928 -10.296 45.345 1.00 26.61 160 VAL Y C 1
ATOM 2565 O O . VAL D 2 29 ? -35.070 -9.846 45.268 1.00 28.21 160 VAL Y O 1
ATOM 2569 N N . THR D 2 30 ? -33.624 -11.344 46.086 1.00 28.47 161 THR Y N 1
ATOM 2570 C CA . THR D 2 30 ? -34.643 -12.089 46.796 1.00 32.06 161 THR Y CA 1
ATOM 2571 C C . THR D 2 30 ? -35.180 -11.502 48.092 1.00 30.58 161 THR Y C 1
ATOM 2572 O O . THR D 2 30 ? -36.276 -11.850 48.491 1.00 33.09 161 THR Y O 1
ATOM 2576 N N . SER D 2 31 ? -34.433 -10.640 48.768 1.00 29.13 162 SER Y N 1
ATOM 2577 C CA . SER D 2 31 ? -34.948 -10.013 49.988 1.00 28.20 162 SER Y CA 1
ATOM 2578 C C . SER D 2 31 ? -34.619 -8.513 49.951 1.00 26.01 162 SER Y C 1
ATOM 2579 O O . SER D 2 31 ? -33.655 -8.096 49.300 1.00 26.55 162 SER Y O 1
ATOM 2582 N N . PRO D 2 32 ? -35.427 -7.686 50.628 1.00 23.30 163 PRO Y N 1
ATOM 2583 C CA . PRO D 2 32 ? -35.158 -6.253 50.602 1.00 22.96 163 PRO Y CA 1
ATOM 2584 C C . PRO D 2 32 ? -33.949 -5.677 51.296 1.00 23.51 163 PRO Y C 1
ATOM 2585 O O . PRO D 2 32 ? -33.631 -4.501 51.064 1.00 21.55 163 PRO Y O 1
ATOM 2589 N N . ASN D 2 33 ? -33.259 -6.444 52.143 1.00 22.42 164 ASN Y N 1
ATOM 2590 C CA . ASN D 2 33 ? -32.122 -5.838 52.809 1.00 23.28 164 ASN Y CA 1
ATOM 2591 C C . ASN D 2 33 ? -30.764 -6.312 52.317 1.00 23.55 164 ASN Y C 1
ATOM 2592 O O . ASN D 2 33 ? -29.771 -6.196 53.046 1.00 26.36 164 ASN Y O 1
ATOM 2597 N N . ILE D 2 34 ? -30.711 -6.808 51.088 1.00 21.35 165 ILE Y N 1
ATOM 2598 C CA . ILE D 2 34 ? -29.435 -7.235 50.526 1.00 23.27 165 ILE Y CA 1
ATOM 2599 C C . ILE D 2 34 ? -28.761 -6.008 49.913 1.00 21.92 165 ILE Y C 1
ATOM 2600 O O . ILE D 2 34 ? -29.424 -5.256 49.202 1.00 22.15 165 ILE Y O 1
ATOM 2605 N N . THR D 2 35 ? -27.470 -5.810 50.207 1.00 20.98 166 THR Y N 1
ATOM 2606 C CA . THR D 2 35 ? -26.699 -4.675 49.692 1.00 17.46 166 THR Y CA 1
ATOM 2607 C C . THR D 2 35 ? -26.157 -4.995 48.301 1.00 20.29 166 THR Y C 1
ATOM 2608 O O . THR D 2 35 ? -25.474 -6.013 48.125 1.00 20.25 166 THR Y O 1
ATOM 2612 N N . VAL D 2 36 ? -26.494 -4.150 47.320 1.00 19.47 167 VAL Y N 1
ATOM 2613 C CA . VAL D 2 36 ? -26.068 -4.375 45.939 1.00 17.57 167 VAL Y CA 1
ATOM 2614 C C . VAL D 2 36 ? -25.312 -3.175 45.401 1.00 17.44 167 VAL Y C 1
ATOM 2615 O O . VAL D 2 36 ? -25.750 -2.043 45.588 1.00 17.59 167 VAL Y O 1
ATOM 2619 N N . THR D 2 37 ? -24.174 -3.406 44.743 1.00 15.75 168 THR Y N 1
ATOM 2620 C CA . THR D 2 37 ? -23.351 -2.342 44.147 1.00 16.95 168 THR Y CA 1
ATOM 2621 C C . THR D 2 37 ? -23.379 -2.416 42.605 1.00 17.66 168 THR Y C 1
ATOM 2622 O O . THR D 2 37 ? -23.432 -3.516 42.049 1.00 19.38 168 THR Y O 1
ATOM 2626 N N . LEU D 2 38 ? -23.382 -1.265 41.932 1.00 18.88 169 LEU Y N 1
ATOM 2627 C CA . LEU D 2 38 ? -23.384 -1.222 40.457 1.00 18.19 169 LEU Y CA 1
ATOM 2628 C C . LEU D 2 38 ? -22.059 -0.669 39.929 1.00 17.69 169 LEU Y C 1
ATOM 2629 O O . LEU D 2 38 ? -21.588 0.426 40.298 1.00 17.44 169 LEU Y O 1
ATOM 2634 N N . LYS D 2 39 ? -21.437 -1.453 39.045 1.00 20.95 170 LYS Y N 1
ATOM 2635 C CA . LYS D 2 39 ? -20.151 -1.101 38.444 1.00 19.13 170 LYS Y CA 1
ATOM 2636 C C . LYS D 2 39 ? -20.196 -1.008 36.927 1.00 17.73 170 LYS Y C 1
ATOM 2637 O O . LYS D 2 39 ? -20.922 -1.755 36.282 1.00 19.01 170 LYS Y O 1
ATOM 2643 N N . LYS D 2 40 ? -19.393 -0.098 36.387 1.00 17.98 171 LYS Y N 1
ATOM 2644 C CA . LYS D 2 40 ? -19.255 0.103 34.949 1.00 21.82 171 LYS Y CA 1
ATOM 2645 C C . LYS D 2 40 ? -17.805 -0.210 34.573 1.00 22.37 171 LYS Y C 1
ATOM 2646 O O . LYS D 2 40 ? -16.903 0.322 35.210 1.00 28.69 171 LYS Y O 1
ATOM 2652 N N . PHE D 2 41 ? -17.567 -1.056 33.570 1.00 19.67 172 PHE Y N 1
ATOM 2653 C CA . PHE D 2 41 ? -16.198 -1.365 33.162 1.00 20.38 172 PHE Y CA 1
ATOM 2654 C C . PHE D 2 41 ? -15.703 -0.286 32.203 1.00 22.07 172 PHE Y C 1
ATOM 2655 O O . PHE D 2 41 ? -16.395 0.073 31.242 1.00 25.88 172 PHE Y O 1
ATOM 2663 N N . PRO D 2 42 ? -14.466 0.180 32.402 1.00 25.40 173 PRO Y N 1
ATOM 2664 C CA . PRO D 2 42 ? -13.561 -0.272 33.456 1.00 28.20 173 PRO Y CA 1
ATOM 2665 C C . PRO D 2 42 ? -13.444 0.408 34.814 1.00 33.32 173 PRO Y C 1
ATOM 2666 O O . PRO D 2 42 ? -13.331 -0.261 35.854 1.00 34.60 173 PRO Y O 1
ATOM 2670 N N . LEU D 2 43 ? -13.468 1.728 34.836 1.00 37.98 174 LEU Y N 1
ATOM 2671 C CA . LEU D 2 43 ? -13.152 2.417 36.087 1.00 44.29 174 LEU Y CA 1
ATOM 2672 C C . LEU D 2 43 ? -14.232 3.043 36.953 1.00 44.26 174 LEU Y C 1
ATOM 2673 O O . LEU D 2 43 ? -13.910 3.969 37.721 1.00 48.48 174 LEU Y O 1
ATOM 2678 N N . ASP D 2 44 ? -15.475 2.561 36.905 1.00 43.09 175 ASP Y N 1
ATOM 2679 C CA . ASP D 2 44 ? -16.539 3.233 37.660 1.00 37.44 175 ASP Y CA 1
ATOM 2680 C C . ASP D 2 44 ? -17.441 2.433 38.575 1.00 33.76 175 ASP Y C 1
ATOM 2681 O O . ASP D 2 44 ? -17.693 1.262 38.373 1.00 30.42 175 ASP Y O 1
ATOM 2686 N N . THR D 2 45 ? -17.932 3.119 39.604 1.00 32.42 176 THR Y N 1
ATOM 2687 C CA . THR D 2 45 ? -18.889 2.601 40.567 1.00 29.53 176 THR Y CA 1
ATOM 2688 C C . THR D 2 45 ? -20.010 3.611 40.414 1.00 27.20 176 THR Y C 1
ATOM 2689 O O . THR D 2 45 ? -19.776 4.816 40.530 1.00 27.43 176 THR Y O 1
ATOM 2693 N N . LEU D 2 46 ? -21.202 3.124 40.098 1.00 25.79 177 LEU Y N 1
ATOM 2694 C CA . LEU D 2 46 ? -22.365 3.960 39.891 1.00 23.58 177 LEU Y CA 1
ATOM 2695 C C . LEU D 2 46 ? -23.123 4.085 41.224 1.00 25.68 177 LEU Y C 1
ATOM 2696 O O . LEU D 2 46 ? -23.615 3.073 41.725 1.00 26.17 177 LEU Y O 1
ATOM 2701 N N . ILE D 2 47 ? -23.245 5.308 41.752 1.00 19.98 178 ILE Y N 1
ATOM 2702 C CA . ILE D 2 47 ? -23.888 5.530 43.048 1.00 23.99 178 ILE Y CA 1
ATOM 2703 C C . ILE D 2 47 ? -25.358 5.979 43.072 1.00 20.99 178 ILE Y C 1
ATOM 2704 O O . ILE D 2 47 ? -25.643 7.106 42.695 1.00 22.40 178 ILE Y O 1
ATOM 2709 N N . PRO D 2 48 ? -26.296 5.135 43.546 1.00 21.56 179 PRO Y N 1
ATOM 2710 C CA . PRO D 2 48 ? -27.695 5.579 43.568 1.00 21.97 179 PRO Y CA 1
ATOM 2711 C C . PRO D 2 48 ? -27.854 6.830 44.432 1.00 24.37 179 PRO Y C 1
ATOM 2712 O O . PRO D 2 48 ? -27.296 6.934 45.527 1.00 23.38 179 PRO Y O 1
ATOM 2716 N N . ASP D 2 49 ? -28.605 7.800 43.911 1.00 25.04 180 ASP Y N 1
ATOM 2717 C CA . ASP D 2 49 ? -28.846 9.046 44.614 1.00 23.66 180 ASP Y CA 1
ATOM 2718 C C . ASP D 2 49 ? -30.332 9.311 44.882 1.00 24.78 180 ASP Y C 1
ATOM 2719 O O . ASP D 2 49 ? -30.684 10.387 45.344 1.00 26.40 180 ASP Y O 1
ATOM 2724 N N . GLY D 2 50 ? -31.207 8.353 44.608 1.00 25.45 181 GLY Y N 1
ATOM 2725 C CA . GLY D 2 50 ? -32.613 8.585 44.866 1.00 26.56 181 GLY Y CA 1
ATOM 2726 C C . GLY D 2 50 ? -33.379 9.324 43.773 1.00 27.73 181 GLY Y C 1
ATOM 2727 O O . GLY D 2 50 ? -34.619 9.305 43.765 1.00 29.26 181 GLY Y O 1
ATOM 2728 N N . LYS D 2 51 ? -32.669 9.951 42.843 1.00 25.53 182 LYS Y N 1
ATOM 2729 C CA . LYS D 2 51 ? -33.313 10.685 41.771 1.00 28.90 182 LYS Y CA 1
ATOM 2730 C C . LYS D 2 51 ? -32.866 10.191 40.386 1.00 30.16 182 LYS Y C 1
ATOM 2731 O O . LYS D 2 51 ? -33.649 9.494 39.727 1.00 30.82 182 LYS Y O 1
ATOM 2737 N N . ARG D 2 52 ? -31.654 10.503 39.915 1.00 33.22 183 ARG Y N 1
ATOM 2738 C CA . ARG D 2 52 ? -31.293 9.978 38.574 1.00 34.26 183 ARG Y CA 1
ATOM 2739 C C . ARG D 2 52 ? -30.903 8.504 38.549 1.00 31.11 183 ARG Y C 1
ATOM 2740 O O . ARG D 2 52 ? -31.106 7.830 37.541 1.00 29.64 183 ARG Y O 1
ATOM 2748 N N . ILE D 2 53 ? -30.295 8.009 39.624 1.00 27.27 184 ILE Y N 1
ATOM 2749 C CA . ILE D 2 53 ? -29.985 6.579 39.691 1.00 24.59 184 ILE Y CA 1
ATOM 2750 C C . ILE D 2 53 ? -30.723 6.078 40.954 1.00 22.73 184 ILE Y C 1
ATOM 2751 O O . ILE D 2 53 ? -30.465 6.565 42.065 1.00 21.39 184 ILE Y O 1
ATOM 2756 N N . ILE D 2 54 ? -31.639 5.135 40.760 1.00 24.55 185 ILE Y N 1
ATOM 2757 C CA . ILE D 2 54 ? -32.468 4.634 41.870 1.00 26.03 185 ILE Y CA 1
ATOM 2758 C C . ILE D 2 54 ? -32.406 3.121 42.060 1.00 27.39 185 ILE Y C 1
ATOM 2759 O O . ILE D 2 54 ? -32.477 2.356 41.081 1.00 26.80 185 ILE Y O 1
ATOM 2764 N N . TRP D 2 55 ? -32.281 2.682 43.321 1.00 25.46 186 TRP Y N 1
ATOM 2765 C CA . TRP D 2 55 ? -32.284 1.247 43.601 1.00 20.71 186 TRP Y CA 1
ATOM 2766 C C . TRP D 2 55 ? -33.678 0.808 44.020 1.00 21.32 186 TRP Y C 1
ATOM 2767 O O . TRP D 2 55 ? -34.308 1.501 44.827 1.00 25.32 186 TRP Y O 1
ATOM 2778 N N . ASP D 2 56 ? -34.162 -0.314 43.482 1.00 20.42 187 ASP Y N 1
ATOM 2779 C CA . ASP D 2 56 ? -35.453 -0.931 43.825 1.00 22.60 187 ASP Y CA 1
ATOM 2780 C C . ASP D 2 56 ? -35.179 -2.427 43.861 1.00 25.30 187 ASP Y C 1
ATOM 2781 O O . ASP D 2 56 ? -35.033 -3.052 42.816 1.00 24.88 187 ASP Y O 1
ATOM 2786 N N . SER D 2 57 ? -35.120 -3.004 45.064 1.00 24.80 188 SER Y N 1
ATOM 2787 C CA . SER D 2 57 ? -34.780 -4.412 45.245 1.00 23.92 188 SER Y CA 1
ATOM 2788 C C . SER D 2 57 ? -35.660 -5.419 44.519 1.00 24.14 188 SER Y C 1
ATOM 2789 O O . SER D 2 57 ? -35.267 -6.563 44.306 1.00 24.06 188 SER Y O 1
ATOM 2792 N N . ARG D 2 58 ? -36.842 -4.988 44.109 1.00 25.14 189 ARG Y N 1
ATOM 2793 C CA . ARG D 2 58 ? -37.751 -5.859 43.397 1.00 29.67 189 ARG Y CA 1
ATOM 2794 C C . ARG D 2 58 ? -37.648 -5.632 41.875 1.00 30.82 189 ARG Y C 1
ATOM 2795 O O . ARG D 2 58 ? -38.366 -6.266 41.096 1.00 33.04 189 ARG Y O 1
ATOM 2803 N N . LYS D 2 59 ? -36.754 -4.752 41.442 1.00 26.64 190 LYS Y N 1
ATOM 2804 C CA . LYS D 2 59 ? -36.617 -4.491 40.019 1.00 27.65 190 LYS Y CA 1
ATOM 2805 C C . LYS D 2 59 ? -35.149 -4.415 39.526 1.00 26.36 190 LYS Y C 1
ATOM 2806 O O . LYS D 2 59 ? -34.799 -5.044 38.515 1.00 27.98 190 LYS Y O 1
ATOM 2812 N N . GLY D 2 60 ? -34.321 -3.638 40.213 1.00 21.96 191 GLY Y N 1
ATOM 2813 C CA . GLY D 2 60 ? -32.934 -3.517 39.786 1.00 20.86 191 GLY Y CA 1
ATOM 2814 C C . GLY D 2 60 ? -32.576 -2.063 39.915 1.00 21.25 191 GLY Y C 1
ATOM 2815 O O . GLY D 2 60 ? -33.167 -1.388 40.760 1.00 23.14 191 GLY Y O 1
ATOM 2816 N N . PHE D 2 61 ? -31.613 -1.569 39.130 1.00 19.53 192 PHE Y N 1
ATOM 2817 C CA . PHE D 2 61 ? -31.242 -0.159 39.188 1.00 20.14 192 PHE Y CA 1
ATOM 2818 C C . PHE D 2 61 ? -32.016 0.512 38.045 1.00 23.37 192 PHE Y C 1
ATOM 2819 O O . PHE D 2 61 ? -32.134 -0.057 36.965 1.00 23.79 192 PHE Y O 1
ATOM 2827 N N . ILE D 2 62 ? -32.596 1.681 38.302 1.00 24.35 193 ILE Y N 1
ATOM 2828 C CA . ILE D 2 62 ? -33.334 2.414 37.263 1.00 25.34 193 ILE Y CA 1
ATOM 2829 C C . ILE D 2 62 ? -32.647 3.762 37.027 1.00 25.82 193 ILE Y C 1
ATOM 2830 O O . ILE D 2 62 ? -32.556 4.625 37.920 1.00 23.71 193 ILE Y O 1
ATOM 2835 N N . ILE D 2 63 ? -32.137 3.943 35.811 1.00 22.86 194 ILE Y N 1
ATOM 2836 C CA . ILE D 2 63 ? -31.435 5.158 35.465 1.00 23.93 194 ILE Y CA 1
ATOM 2837 C C . ILE D 2 63 ? -32.217 6.073 34.516 1.00 27.25 194 ILE Y C 1
ATOM 2838 O O . ILE D 2 63 ? -32.514 5.697 33.380 1.00 26.44 194 ILE Y O 1
ATOM 2843 N N . SER D 2 64 ? -32.554 7.269 34.995 1.00 29.85 195 SER Y N 1
ATOM 2844 C CA . SER D 2 64 ? -33.241 8.296 34.206 1.00 32.87 195 SER Y CA 1
ATOM 2845 C C . SER D 2 64 ? -32.277 8.909 33.184 1.00 35.85 195 SER Y C 1
ATOM 2846 O O . SER D 2 64 ? -31.137 9.278 33.528 1.00 37.36 195 SER Y O 1
ATOM 2849 N N . ASN D 2 65 ? -32.728 9.042 31.942 1.00 38.82 196 ASN Y N 1
ATOM 2850 C CA . ASN D 2 65 ? -31.905 9.637 30.889 1.00 42.91 196 ASN Y CA 1
ATOM 2851 C C . ASN D 2 65 ? -30.452 9.131 30.930 1.00 42.77 196 ASN Y C 1
ATOM 2852 O O . ASN D 2 65 ? -29.504 9.834 31.336 1.00 41.09 196 ASN Y O 1
ATOM 2857 N N . ALA D 2 66 ? -30.288 7.880 30.525 1.00 41.38 197 ALA Y N 1
ATOM 2858 C CA . ALA D 2 66 ? -28.973 7.294 30.501 1.00 39.34 197 ALA Y CA 1
ATOM 2859 C C . ALA D 2 66 ? -28.173 8.135 29.506 1.00 39.98 197 ALA Y C 1
ATOM 2860 O O . ALA D 2 66 ? -28.719 8.667 28.534 1.00 40.60 197 ALA Y O 1
ATOM 2862 N N . THR D 2 67 ? -26.887 8.264 29.777 1.00 38.33 198 THR Y N 1
ATOM 2863 C CA . THR D 2 67 ? -25.980 9.011 28.915 1.00 42.51 198 THR Y CA 1
ATOM 2864 C C . THR D 2 67 ? -24.968 8.021 28.351 1.00 42.59 198 THR Y C 1
ATOM 2865 O O . THR D 2 67 ? -24.846 6.892 28.846 1.00 39.41 198 THR Y O 1
ATOM 2869 N N . TYR D 2 68 ? -24.234 8.457 27.332 1.00 43.42 199 TYR Y N 1
ATOM 2870 C CA . TYR D 2 68 ? -23.216 7.633 26.676 1.00 43.84 199 TYR Y CA 1
ATOM 2871 C C . TYR D 2 68 ? -22.292 6.929 27.683 1.00 44.02 199 TYR Y C 1
ATOM 2872 O O . TYR D 2 68 ? -21.657 5.916 27.352 1.00 40.62 199 TYR Y O 1
ATOM 2881 N N . LYS D 2 69 ? -22.217 7.470 28.903 1.00 43.41 200 LYS Y N 1
ATOM 2882 C CA . LYS D 2 69 ? -21.403 6.893 29.967 1.00 38.78 200 LYS Y CA 1
ATOM 2883 C C . LYS D 2 69 ? -21.976 5.561 30.422 1.00 40.54 200 LYS Y C 1
ATOM 2884 O O . LYS D 2 69 ? -21.279 4.762 31.027 1.00 45.23 200 LYS Y O 1
ATOM 2890 N N . GLU D 2 70 ? -23.259 5.333 30.180 1.00 39.04 201 GLU Y N 1
ATOM 2891 C CA . GLU D 2 70 ? -23.885 4.085 30.584 1.00 37.67 201 GLU Y CA 1
ATOM 2892 C C . GLU D 2 70 ? -23.868 2.989 29.502 1.00 37.80 201 GLU Y C 1
ATOM 2893 O O . GLU D 2 70 ? -24.341 1.881 29.727 1.00 35.05 201 GLU Y O 1
ATOM 2899 N N . ILE D 2 71 ? -23.318 3.307 28.325 1.00 37.24 202 ILE Y N 1
ATOM 2900 C CA . ILE D 2 71 ? -23.183 2.357 27.219 1.00 35.87 202 ILE Y CA 1
ATOM 2901 C C . ILE D 2 71 ? -21.940 1.486 27.543 1.00 36.09 202 ILE Y C 1
ATOM 2902 O O . ILE D 2 71 ? -20.806 2.000 27.571 1.00 33.57 202 ILE Y O 1
ATOM 2907 N N . GLY D 2 72 ? -22.152 0.191 27.797 1.00 32.74 203 GLY Y N 1
ATOM 2908 C CA . GLY D 2 72 ? -21.030 -0.653 28.147 1.00 26.69 203 GLY Y CA 1
ATOM 2909 C C . GLY D 2 72 ? -21.367 -1.875 28.973 1.00 24.45 203 GLY Y C 1
ATOM 2910 O O . GLY D 2 72 ? -22.522 -2.354 29.035 1.00 23.19 203 GLY Y O 1
ATOM 2911 N N . LEU D 2 73 ? -20.329 -2.375 29.624 1.00 16.05 204 LEU Y N 1
ATOM 2912 C CA . LEU D 2 73 ? -20.425 -3.565 30.426 1.00 18.31 204 LEU Y CA 1
ATOM 2913 C C . LEU D 2 73 ? -20.673 -3.164 31.890 1.00 20.11 204 LEU Y C 1
ATOM 2914 O O . LEU D 2 73 ? -19.797 -2.605 32.552 1.00 22.70 204 LEU Y O 1
ATOM 2919 N N . LEU D 2 74 ? -21.882 -3.434 32.372 1.00 17.22 205 LEU Y N 1
ATOM 2920 C CA . LEU D 2 74 ? -22.263 -3.063 33.727 1.00 19.63 205 LEU Y CA 1
ATOM 2921 C C . LEU D 2 74 ? -22.455 -4.327 34.561 1.00 22.13 205 LEU Y C 1
ATOM 2922 O O . LEU D 2 74 ? -22.976 -5.343 34.069 1.00 20.35 205 LEU Y O 1
ATOM 2927 N N . THR D 2 75 ? -22.047 -4.261 35.838 1.00 20.37 206 THR Y N 1
ATOM 2928 C CA . THR D 2 75 ? -22.124 -5.423 36.712 1.00 19.73 206 THR Y CA 1
ATOM 2929 C C . THR D 2 75 ? -22.751 -5.099 38.062 1.00 21.48 206 THR Y C 1
ATOM 2930 O O . THR D 2 75 ? -22.419 -4.066 38.644 1.00 20.32 206 THR Y O 1
ATOM 2934 N N . CYS D 2 76 ? -23.652 -5.975 38.518 1.00 19.49 207 CYS Y N 1
ATOM 2935 C CA . CYS D 2 76 ? -24.269 -5.859 39.845 1.00 17.71 207 CYS Y CA 1
ATOM 2936 C C . CYS D 2 76 ? -23.519 -6.843 40.731 1.00 18.19 207 CYS Y C 1
ATOM 2937 O O . CYS D 2 76 ? -23.248 -7.982 40.312 1.00 19.38 207 CYS Y O 1
ATOM 2940 N N . GLU D 2 77 ? -23.160 -6.422 41.947 1.00 18.78 208 GLU Y N 1
ATOM 2941 C CA . GLU D 2 77 ? -22.451 -7.295 42.898 1.00 16.39 208 GLU Y CA 1
ATOM 2942 C C . GLU D 2 77 ? -23.118 -7.261 44.287 1.00 15.09 208 GLU Y C 1
ATOM 2943 O O . GLU D 2 77 ? -23.606 -6.222 44.732 1.00 16.62 208 GLU Y O 1
ATOM 2949 N N . ALA D 2 78 ? -23.152 -8.402 44.948 1.00 15.81 209 ALA Y N 1
ATOM 2950 C CA . ALA D 2 78 ? -23.683 -8.498 46.309 1.00 19.24 209 ALA Y CA 1
ATOM 2951 C C . ALA D 2 78 ? -22.898 -9.552 47.082 1.00 19.42 209 ALA Y C 1
ATOM 2952 O O . ALA D 2 78 ? -22.541 -10.595 46.528 1.00 19.91 209 ALA Y O 1
ATOM 2954 N N . THR D 2 79 ? -22.629 -9.288 48.355 1.00 19.27 210 THR Y N 1
ATOM 2955 C CA . THR D 2 79 ? -21.933 -10.291 49.166 1.00 23.23 210 THR Y CA 1
ATOM 2956 C C . THR D 2 79 ? -22.913 -10.764 50.242 1.00 25.05 210 THR Y C 1
ATOM 2957 O O . THR D 2 79 ? -23.431 -9.964 51.028 1.00 27.21 210 THR Y O 1
ATOM 2961 N N . VAL D 2 80 ? -23.206 -12.051 50.230 1.00 25.54 211 VAL Y N 1
ATOM 2962 C CA . VAL D 2 80 ? -24.117 -12.647 51.185 1.00 31.78 211 VAL Y CA 1
ATOM 2963 C C . VAL D 2 80 ? -23.379 -13.847 51.804 1.00 35.38 211 VAL Y C 1
ATOM 2964 O O . VAL D 2 80 ? -22.844 -14.719 51.085 1.00 36.04 211 VAL Y O 1
ATOM 2968 N N . ASN D 2 81 ? -23.313 -13.867 53.131 1.00 35.72 212 ASN Y N 1
ATOM 2969 C CA . ASN D 2 81 ? -22.618 -14.940 53.824 1.00 39.08 212 ASN Y CA 1
ATOM 2970 C C . ASN D 2 81 ? -21.157 -15.079 53.404 1.00 35.45 212 ASN Y C 1
ATOM 2971 O O . ASN D 2 81 ? -20.681 -16.191 53.185 1.00 39.66 212 ASN Y O 1
ATOM 2976 N N . GLY D 2 82 ? -20.433 -13.974 53.293 1.00 32.51 213 GLY Y N 1
ATOM 2977 C CA . GLY D 2 82 ? -19.040 -14.058 52.898 1.00 31.16 213 GLY Y CA 1
ATOM 2978 C C . GLY D 2 82 ? -18.775 -14.382 51.427 1.00 32.51 213 GLY Y C 1
ATOM 2979 O O . GLY D 2 82 ? -17.611 -14.396 51.020 1.00 33.38 213 GLY Y O 1
ATOM 2980 N N . HIS D 2 83 ? -19.805 -14.649 50.623 1.00 29.87 214 HIS Y N 1
ATOM 2981 C CA . HIS D 2 83 ? -19.589 -14.940 49.209 1.00 30.98 214 HIS Y CA 1
ATOM 2982 C C . HIS D 2 83 ? -19.983 -13.811 48.274 1.00 29.01 214 HIS Y C 1
ATOM 2983 O O . HIS D 2 83 ? -21.116 -13.324 48.342 1.00 28.22 214 HIS Y O 1
ATOM 2990 N N . LEU D 2 84 ? -19.071 -13.443 47.376 1.00 28.66 215 LEU Y N 1
ATOM 2991 C CA . LEU D 2 84 ? -19.332 -12.377 46.414 1.00 28.13 215 LEU Y CA 1
ATOM 2992 C C . LEU D 2 84 ? -20.037 -12.930 45.166 1.00 27.70 215 LEU Y C 1
ATOM 2993 O O . LEU D 2 84 ? -19.494 -13.805 44.501 1.00 28.90 215 LEU Y O 1
ATOM 2998 N N . TYR D 2 85 ? -21.243 -12.444 44.866 1.00 28.24 216 TYR Y N 1
ATOM 2999 C CA . TYR D 2 85 ? -22.019 -12.873 43.686 1.00 25.94 216 TYR Y CA 1
ATOM 3000 C C . TYR D 2 85 ? -22.057 -11.686 42.693 1.00 27.12 216 TYR Y C 1
ATOM 3001 O O . TYR D 2 85 ? -22.024 -10.524 43.089 1.00 25.13 216 TYR Y O 1
ATOM 3010 N N . LYS D 2 86 ? -22.099 -11.975 41.401 1.00 26.53 217 LYS Y N 1
ATOM 3011 C CA . LYS D 2 86 ? -22.118 -10.926 40.378 1.00 26.20 217 LYS Y CA 1
ATOM 3012 C C . LYS D 2 86 ? -23.049 -11.341 39.235 1.00 28.12 217 LYS Y C 1
ATOM 3013 O O . LYS D 2 86 ? -23.261 -12.544 38.992 1.00 30.50 217 LYS Y O 1
ATOM 3019 N N . THR D 2 87 ? -23.601 -10.344 38.543 1.00 25.25 218 THR Y N 1
ATOM 3020 C CA . THR D 2 87 ? -24.412 -10.587 37.338 1.00 22.01 218 THR Y CA 1
ATOM 3021 C C . THR D 2 87 ? -23.962 -9.523 36.338 1.00 21.11 218 THR Y C 1
ATOM 3022 O O . THR D 2 87 ? -23.880 -8.335 36.678 1.00 20.57 218 THR Y O 1
ATOM 3026 N N . ASN D 2 88 ? -23.664 -9.942 35.106 1.00 19.87 219 ASN Y N 1
ATOM 3027 C CA . ASN D 2 88 ? -23.187 -9.016 34.093 1.00 19.14 219 ASN Y CA 1
ATOM 3028 C C . ASN D 2 88 ? -24.227 -8.748 33.010 1.00 20.72 219 ASN Y C 1
ATOM 3029 O O . ASN D 2 88 ? -24.936 -9.667 32.613 1.00 22.22 219 ASN Y O 1
ATOM 3034 N N . TYR D 2 89 ? -24.310 -7.488 32.580 1.00 20.22 220 TYR Y N 1
ATOM 3035 C CA . TYR D 2 89 ? -25.178 -7.009 31.501 1.00 22.49 220 TYR Y CA 1
ATOM 3036 C C . TYR D 2 89 ? -24.345 -6.171 30.516 1.00 23.62 220 TYR Y C 1
ATOM 3037 O O . TYR D 2 89 ? -23.370 -5.520 30.868 1.00 20.64 220 TYR Y O 1
ATOM 3046 N N . LEU D 2 90 ? -24.750 -6.179 29.259 1.00 23.66 221 LEU Y N 1
ATOM 3047 C CA . LEU D 2 90 ? -24.085 -5.395 28.214 1.00 24.96 221 LEU Y CA 1
ATOM 3048 C C . LEU D 2 90 ? -25.148 -4.547 27.513 1.00 24.88 221 LEU Y C 1
ATOM 3049 O O . LEU D 2 90 ? -26.045 -5.106 26.883 1.00 22.68 221 LEU Y O 1
ATOM 3054 N N . THR D 2 91 ? -25.050 -3.228 27.609 1.00 25.71 222 THR Y N 1
ATOM 3055 C CA . THR D 2 91 ? -26.038 -2.370 26.967 1.00 28.01 222 THR Y CA 1
ATOM 3056 C C . THR D 2 91 ? -25.677 -2.179 25.492 1.00 28.47 222 THR Y C 1
ATOM 3057 O O . THR D 2 91 ? -24.510 -2.153 25.119 1.00 25.80 222 THR Y O 1
ATOM 3061 N N . HIS D 2 92 ? -26.699 -2.062 24.662 1.00 29.99 223 HIS Y N 1
ATOM 3062 C CA . HIS D 2 92 ? -26.497 -1.940 23.230 1.00 34.39 223 HIS Y CA 1
ATOM 3063 C C . HIS D 2 92 ? -27.510 -0.985 22.611 1.00 37.94 223 HIS Y C 1
ATOM 3064 O O . HIS D 2 92 ? -28.720 -1.089 22.855 1.00 32.90 223 HIS Y O 1
ATOM 3071 N 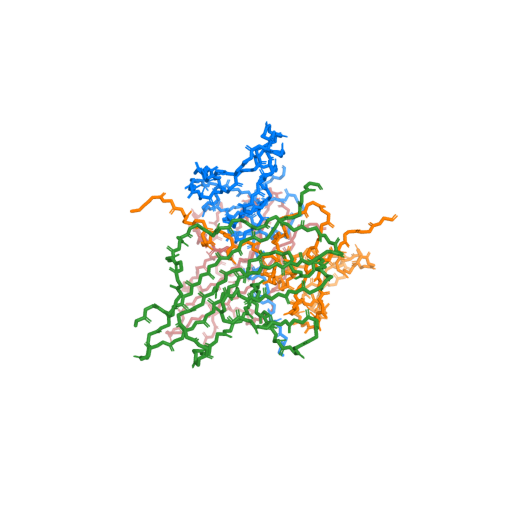N . ARG D 2 93 ? -27.006 -0.070 21.792 1.00 41.00 224 ARG Y N 1
ATOM 3072 C CA . ARG D 2 93 ? -27.851 0.917 21.118 1.00 46.22 224 ARG Y CA 1
ATOM 3073 C C . ARG D 2 93 ? -28.230 0.442 19.713 1.00 50.09 224 ARG Y C 1
ATOM 3074 O O . ARG D 2 93 ? -27.403 -0.136 19.007 1.00 44.46 224 ARG Y O 1
ATOM 3082 N N . GLN D 2 94 ? -29.482 0.701 19.331 1.00 56.83 225 GLN Y N 1
ATOM 3083 C CA . GLN D 2 94 ? -30.039 0.348 18.023 1.00 63.67 225 GLN Y CA 1
ATOM 3084 C C . GLN D 2 94 ? -29.386 -0.840 17.314 1.00 66.41 225 GLN Y C 1
ATOM 3085 O O . GLN D 2 94 ? -29.600 -1.035 16.101 1.00 69.52 225 GLN Y O 1
#

Secondary structure (DSSP, 8-state):
-PBPHHHHHHHHBSEEEEEEEEHHHH-TT--SSEEESSEEEEEEEESB-SSTTEEEEEEEEEEEEEEEEEE-TTS-EEEEEEEEEEEEEEEEEE-/--SB-HHHHHHHHBSEEEEEEEEHHHH-TT-TTSEEESSEEEEEEEESB-SSTTEEEEEEEEEEEEEEEEEE-TTS-EEEEEEEEEEEEEEEEEE---/---BSSPP-SSPEEEEE-TTS-EEE---BS-TTS--EEEETTTEEE---SSSEEEETTTEEEESS--GGG-EEEEEEEEETTEEEEEEEEEEE--/---BSSPP-SSPEEEEE-TTS-EEE---BSSTT--EEEEETTTEEE---SSSEEEETTTEEEESS--GGGSSEEEEEEEETTEEEEEEEEEEE-

Nearest PDB structures (foldseek):
  6v7k-assembly1_B  TM=9.920E-01  e=1.287E-15  Homo sapiens
  1mjv-assembly1_B  TM=9.799E-01  e=3.549E-15  Homo sapiens
  6d3o-assembly1_A  TM=9.759E-01  e=7.106E-15  Homo sapiens
  1mkg-assembly3_D  TM=9.566E-01  e=1.033E-14  Homo sapiens
  1mkk-assembly1_A  TM=9.174E-01  e=1.279E-14  Homo sapiens

Solvent-accessible surface area: 20559 Å² total; per-residue (Å²): 199,37,24,89,1,35,66,0,1,78,100,0,18,8,59,39,27,60,52,36,7,56,1,105,122,55,73,78,128,75,119,94,68,62,20,6,0,28,8,0,4,1,74,30,25,17,26,12,12,13,23,142,29,10,74,32,42,48,66,70,93,40,112,46,38,2,28,2,5,74,6,69,56,137,123,32,59,101,58,20,108,30,51,6,65,31,26,65,115,17,76,14,96,72,143,216,165,38,27,108,1,25,51,0,3,73,110,0,14,4,51,40,28,57,50,37,9,63,0,59,122,47,47,89,116,35,101,96,26,78,3,3,0,30,9,0,2,1,76,30,27,17,26,10,11,17,33,149,31,9,72,31,38,47,74,88,92,48,112,38,39,0,38,0,6,34,6,65,86,194,96,42,66,82,47,14,108,9,58,5,66,29,23,62,118,23,48,13,88,56,102,195,199,78,69,5,9,70,76,154,87,48,110,42,4,96,28,20,103,7,76,74,52,160,112,4,38,0,44,3,102,10,104,31,107,129,42,114,18,49,1,86,22,48,58,160,82,73,20,125,53,93,49,168,84,18,66,67,38,15,184,102,0,0,20,0,40,95,2,48,39,102,12,11,6,4,0,16,0,28,2,86,37,155,82,106,85,41,74,11,7,4,2,3,15,57,81,112,96,59,2,10,66,66,164,102,60,119,49,4,99,20,20,116,16,86,97,32,155,85,3,35,0,41,1,99,11,94,42,117,136,26,113,20,51,0,84,14,52,60,158,73,68,21,119,55,72,58,159,82,16,66,72,60,16,206,100,0,0,25,0,46,84,1,46,49,122,8,7,5,4,0,17,0,26,3,85,42,155,79,106,86,40,90,10,18,6,1,1,14,68,191

Radius of gyration: 27.99 Å; Cα contacts (8 Å, |Δi|>4): 886; chains: 4; bounding box: 82×42×61 Å

B-factor: mean 31.88, std 13.18, range [11.83, 95.68]

Sequence (382 aa):
EVVKFMDVYQRSYCHPIETLVDIFQEYPDEIEYIFKPSCVPLMRCGGCCNDEGLECVPTEESNITMQIMRIKPHQGQHIGEMSFLQHNKCECRPKHEVVKFMDVYQRSYCHPIETLVDIFQEYPDEIEYIFKPSCVPLMRCGGCCNDEGLECVPTEESNITMQIMRIKPHQGQHIGEMSFLQHNKCECRPKKDGRPFVEMYSEIPEIIHMTEGRELVIPCRVTSPNITVTLKKFPLDTLIPDGKRIIWDSRKGFIISNATYKEIGLLTCEATVNGHLYKTNYLTHRQTGRPFVEMYSEIPEIIHMTEGRELVIPCRVTSPNITVTLKKFPLDTLIPDGKRIIWDSRKGFIISNATYKEIGLLTCEATVNGHLYKTNYLTHRQ